Protein AF-0000000084037665 (afdb_homodimer)

InterPro domains:
  IPR021765 Mycotoxin biosynthesis protein UstYa-like [PF11807] (4-218)
  IPR021765 Mycotoxin biosynthesis protein UstYa-like [PTHR33365] (8-220)

pLDDT: mean 93.42, std 6.67, range [50.5, 98.56]

Foldseek 3Di:
DVVVVVVVVVVVVVVVVVPDDPPVLLVCCCVPDQDAPCSVQFDSDKDKDFDDPDQQDDDQQQHGNNDDDPSNLVVLVLLEFEPGFQKFFDAPVRCVVSVHDSQAFFFADVVFPGHGIDHDPRSVLSNLVVLLSCVVVVVVCVDPVNVRSHVQVVDDPVSSVVSNVVSVVVVVVVCVSCVDPDDWDFDDDPPDPDTHTDSRGMDIDGDVVRVSVVSVVGGTDFAPPVHGDGDPSHDDDPDDD/DVVVVVVVVVVVVVVVVVPDDPPVLLVCCCVPDQDAPCSVQFDSDKDKDFDDPDQQDDDQQQHGNNDDDPSNLVVLVLLEFEPGFQKFFDAPVRCVVSVHDSQAFFFADVVFPGHGIDHDPRSVLSNLVVLLSCVVVVVVCVDPVNVRSHVQVVDDPVSSVVSNVVSVVVVVVVCVSCVDPDDWDFDDDPPDPDTHTDSRDMDIDGDVVRVSVVSVVGGTDFAPPVGGDGDPSHDDDPDDD

Organism: NCBI:txid983964

Solvent-accessible surface area (backbone atoms only — not comparable to full-atom values): 25652 Å² total; per-residue (Å²): 106,68,66,58,52,47,52,51,46,23,50,49,24,17,52,50,17,48,66,61,58,94,56,48,48,43,53,29,50,58,70,56,36,46,69,33,72,54,62,80,73,31,62,51,54,66,40,84,40,69,43,80,48,45,75,68,55,71,46,71,83,26,36,75,53,46,49,84,47,70,71,33,50,54,54,56,32,71,47,19,27,69,86,40,62,59,34,29,54,36,47,71,66,49,40,51,74,54,68,48,61,76,74,60,41,26,48,35,34,67,94,57,65,42,17,36,38,28,32,36,44,36,22,49,53,45,29,32,52,47,53,50,53,46,60,67,42,37,76,62,37,68,33,82,90,39,26,81,69,45,49,57,71,73,47,57,68,68,56,38,44,40,50,52,34,45,30,53,50,51,52,49,52,50,49,49,29,58,46,42,58,32,70,38,41,21,25,34,28,60,100,44,69,51,77,39,68,38,53,60,44,66,36,51,18,46,39,44,66,42,50,52,49,50,50,66,74,43,46,45,79,80,59,56,96,82,34,57,65,72,44,90,84,58,54,67,33,83,61,76,94,107,68,66,57,51,48,52,50,48,24,51,51,25,17,52,51,16,47,66,59,58,93,56,49,46,46,51,30,52,58,70,58,35,45,70,34,71,55,62,79,75,32,61,51,55,66,41,84,41,68,43,81,51,45,76,68,56,69,46,70,83,26,36,74,53,46,49,85,47,71,71,33,50,54,54,54,34,72,47,18,28,68,86,42,64,57,34,30,54,36,48,70,65,51,40,52,73,54,68,49,63,76,75,60,41,24,49,36,34,67,95,57,67,43,16,35,37,28,32,37,43,34,23,50,53,44,28,31,53,48,51,49,54,47,57,66,42,36,76,62,38,67,33,82,92,38,26,81,69,44,49,58,71,72,48,57,71,68,56,39,44,40,50,50,32,45,32,54,51,51,50,50,51,51,49,49,28,59,46,43,58,31,69,38,41,22,25,34,26,59,99,41,69,51,75,38,67,40,55,60,44,65,36,50,17,45,39,45,68,41,50,52,49,49,49,66,76,44,44,47,77,79,61,58,96,83,33,55,66,72,44,90,86,59,53,68,33,82,60,77,95

Structure (mmCIF, N/CA/C/O backbone):
data_AF-0000000084037665-model_v1
#
loop_
_entity.id
_entity.type
_entity.pdbx_description
1 polymer 'Uncharacterized protein'
#
loop_
_atom_site.group_PDB
_atom_site.id
_atom_site.type_symbol
_atom_site.label_atom_id
_atom_site.label_alt_id
_atom_site.label_comp_id
_atom_site.label_asym_id
_atom_site.label_entity_id
_atom_site.label_seq_id
_atom_site.pdbx_PDB_ins_code
_atom_site.Cartn_x
_atom_site.Cartn_y
_atom_site.Cartn_z
_atom_site.occupancy
_atom_site.B_iso_or_equiv
_atom_site.auth_seq_id
_atom_site.auth_comp_id
_atom_site.auth_asym_id
_atom_site.auth_atom_id
_atom_site.pdbx_PDB_model_num
ATOM 1 N N . MET A 1 1 ? -55.281 14.961 11.695 1 72.62 1 MET A N 1
ATOM 2 C CA . MET A 1 1 ? -54.531 14.359 12.797 1 72.62 1 MET A CA 1
ATOM 3 C C . MET A 1 1 ? -53.969 13.016 12.375 1 72.62 1 MET A C 1
ATOM 5 O O . MET A 1 1 ? -52.75 12.789 12.516 1 72.62 1 MET A O 1
ATOM 9 N N . ALA A 1 2 ? -54.656 12.25 11.828 1 86.44 2 ALA A N 1
ATOM 10 C CA . ALA A 1 2 ? -54.219 10.922 11.43 1 86.44 2 ALA A CA 1
ATOM 11 C C . ALA A 1 2 ? -53.125 11.016 10.375 1 86.44 2 ALA A C 1
ATOM 13 O O . ALA A 1 2 ? -52.094 10.305 10.445 1 86.44 2 ALA A O 1
ATOM 14 N N . VAL A 1 3 ? -53.281 11.945 9.461 1 88.25 3 VAL A N 1
ATOM 15 C CA . VAL A 1 3 ? -52.312 12.125 8.383 1 88.25 3 VAL A CA 1
ATOM 16 C C . VAL A 1 3 ? -51 12.648 8.961 1 88.25 3 VAL A C 1
ATOM 18 O O . VAL A 1 3 ? -49.938 12.211 8.555 1 88.25 3 VAL A O 1
ATOM 21 N N . SER A 1 4 ? -51.094 13.477 9.922 1 89 4 SER A N 1
ATOM 22 C CA . SER A 1 4 ? -49.906 14.023 10.562 1 89 4 SER A CA 1
ATOM 23 C C . SER A 1 4 ? -49.156 12.945 11.328 1 89 4 SER A C 1
ATOM 25 O O . SER A 1 4 ? -47.938 12.898 11.289 1 89 4 SER A O 1
ATOM 27 N N . VAL A 1 5 ? -49.812 12.109 12.039 1 89.12 5 VAL A N 1
ATOM 28 C CA . VAL A 1 5 ? -49.188 11.016 12.781 1 89.12 5 VAL A CA 1
ATOM 29 C C . VAL A 1 5 ? -48.531 10.047 11.812 1 89.12 5 VAL A C 1
ATOM 31 O O . VAL A 1 5 ? -47.406 9.578 12.07 1 89.12 5 VAL A O 1
ATOM 34 N N . LEU A 1 6 ? -49.219 9.703 10.742 1 90.44 6 LEU A N 1
ATOM 35 C CA . LEU A 1 6 ? -48.656 8.812 9.734 1 90.44 6 LEU A CA 1
ATOM 36 C C . LEU A 1 6 ? -47.375 9.398 9.141 1 90.44 6 LEU A C 1
ATOM 38 O O . LEU A 1 6 ? -46.375 8.695 8.977 1 90.44 6 LEU A O 1
ATOM 42 N N . ALA A 1 7 ? -47.375 10.656 8.766 1 93.38 7 ALA A N 1
ATOM 43 C CA .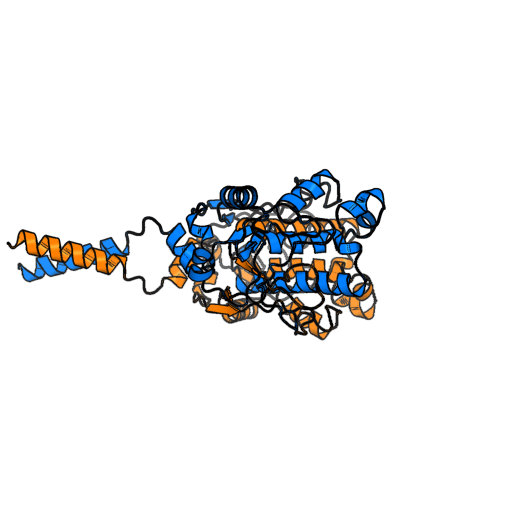 ALA A 1 7 ? -46.219 11.328 8.18 1 93.38 7 ALA A CA 1
ATOM 44 C C . ALA A 1 7 ? -45.062 11.367 9.164 1 93.38 7 ALA A C 1
ATOM 46 O O . ALA A 1 7 ? -43.906 11.109 8.789 1 93.38 7 ALA A O 1
ATOM 47 N N . LEU A 1 8 ? -45.344 11.68 10.422 1 94.31 8 LEU A N 1
ATOM 48 C CA . LEU A 1 8 ? -44.312 11.742 11.445 1 94.31 8 LEU A CA 1
ATOM 49 C C . LEU A 1 8 ? -43.719 10.359 11.719 1 94.31 8 LEU A C 1
ATOM 51 O O . LEU A 1 8 ? -42.5 10.211 11.906 1 94.31 8 LEU A O 1
ATOM 55 N N . THR A 1 9 ? -44.562 9.352 11.836 1 93.12 9 THR A N 1
ATOM 56 C CA . THR A 1 9 ? -44.094 7.984 12.039 1 93.12 9 THR A CA 1
ATOM 57 C C . THR A 1 9 ? -43.25 7.516 10.859 1 93.12 9 THR A C 1
ATOM 59 O O . THR A 1 9 ? -42.219 6.863 11.055 1 93.12 9 THR A O 1
ATOM 62 N N . ALA A 1 10 ? -43.719 7.832 9.609 1 95.25 10 ALA A N 1
ATOM 63 C CA . ALA A 1 10 ? -42.969 7.469 8.422 1 95.25 10 ALA A CA 1
ATOM 64 C C . ALA A 1 10 ? -41.594 8.156 8.414 1 95.25 10 ALA A C 1
ATOM 66 O O . ALA A 1 10 ? -40.594 7.531 8.094 1 95.25 10 ALA A O 1
ATOM 67 N N . ALA A 1 11 ? -41.594 9.398 8.711 1 96 11 ALA A N 1
ATOM 68 C CA . ALA A 1 11 ? -40.344 10.141 8.758 1 96 11 ALA A CA 1
ATOM 69 C C . ALA A 1 11 ? -39.406 9.555 9.812 1 96 11 ALA A C 1
ATOM 71 O O . ALA A 1 11 ? -38.219 9.391 9.562 1 96 11 ALA A O 1
ATOM 72 N N . GLY A 1 12 ? -39.938 9.312 10.992 1 96.62 12 GLY A N 1
ATOM 73 C CA . GLY A 1 12 ? -39.125 8.688 12.047 1 96.62 12 GLY A CA 1
ATOM 74 C C . GLY A 1 12 ? -38.562 7.336 11.648 1 96.62 12 GLY A C 1
ATOM 75 O O . GLY A 1 12 ? -37.406 7.047 11.906 1 96.62 12 GLY A O 1
ATOM 76 N N . ALA A 1 13 ? -39.406 6.516 11.07 1 96.12 13 ALA A N 1
ATOM 77 C CA . ALA A 1 13 ? -39 5.199 10.609 1 96.12 13 ALA A CA 1
ATOM 78 C C . ALA A 1 13 ? -37.906 5.316 9.523 1 96.12 13 ALA A C 1
ATOM 80 O O . ALA A 1 13 ? -36.969 4.543 9.508 1 96.12 13 ALA A O 1
ATOM 81 N N . PHE A 1 14 ? -38.094 6.199 8.617 1 96.12 14 PHE A N 1
ATOM 82 C CA . PHE A 1 14 ? -37.125 6.449 7.574 1 96.12 14 PHE A CA 1
ATOM 83 C C . PHE A 1 14 ? -35.781 6.805 8.18 1 96.12 14 PHE A C 1
ATOM 85 O O . PHE A 1 14 ? -34.75 6.254 7.781 1 96.12 14 PHE A O 1
ATOM 92 N N . LEU A 1 15 ? -35.812 7.695 9.141 1 95.44 15 LEU A N 1
ATOM 93 C CA . LEU A 1 15 ? -34.562 8.133 9.773 1 95.44 15 LEU A CA 1
ATOM 94 C C . LEU A 1 15 ? -33.906 6.996 10.562 1 95.44 15 LEU A C 1
ATOM 96 O O . LEU A 1 15 ? -32.688 6.859 10.57 1 95.44 15 LEU A O 1
ATOM 100 N N . LEU A 1 16 ? -34.719 6.246 11.219 1 94.94 16 LEU A N 1
ATOM 101 C CA . LEU A 1 16 ? -34.219 5.086 11.938 1 94.94 16 LEU A CA 1
ATOM 102 C C . LEU A 1 16 ? -33.594 4.078 10.977 1 94.94 16 LEU A C 1
ATOM 104 O O . LEU A 1 16 ? -32.531 3.496 11.266 1 94.94 16 LEU A O 1
ATOM 108 N N . GLY A 1 17 ? -34.25 3.881 9.875 1 92.25 17 GLY A N 1
ATOM 109 C CA . GLY A 1 17 ? -33.688 3.016 8.852 1 92.25 17 GLY A CA 1
ATOM 110 C C . GLY A 1 17 ? -32.375 3.514 8.312 1 92.25 17 GLY A C 1
ATOM 111 O O . GLY A 1 17 ? -31.406 2.742 8.188 1 92.25 17 GLY A O 1
ATOM 112 N N . LYS A 1 18 ? -32.281 4.723 8.047 1 91.25 18 LYS A N 1
ATOM 113 C CA . LYS A 1 18 ? -31.062 5.332 7.535 1 91.25 18 LYS A CA 1
ATOM 114 C C . LYS A 1 18 ? -29.922 5.176 8.523 1 91.25 18 LYS A C 1
ATOM 116 O O . LYS A 1 18 ? -28.781 4.93 8.133 1 91.25 18 LYS A O 1
ATOM 121 N N . ALA A 1 19 ? -30.203 5.211 9.719 1 91.19 19 ALA A N 1
ATOM 122 C CA . ALA A 1 19 ? -29.203 5.164 10.773 1 91.19 19 ALA A CA 1
ATOM 123 C C . ALA A 1 19 ? -28.797 3.725 11.086 1 91.19 19 ALA A C 1
ATOM 125 O O . ALA A 1 19 ? -27.672 3.467 11.531 1 91.19 19 ALA A O 1
ATOM 126 N N . TRP A 1 20 ? -29.641 2.85 10.875 1 91.94 20 TRP A N 1
ATOM 127 C CA . TRP A 1 20 ? -29.391 1.462 11.25 1 91.94 20 TRP A CA 1
ATOM 128 C C . TRP A 1 20 ? -28.594 0.741 10.164 1 91.94 20 TRP A C 1
ATOM 130 O O . TRP A 1 20 ? -29.156 0.247 9.195 1 91.94 20 TRP A O 1
ATOM 140 N N . GLN A 1 21 ? -27.266 0.644 10.414 1 90.81 21 GLN A N 1
ATOM 141 C CA . GLN A 1 21 ? -26.359 -0.038 9.492 1 90.81 21 GLN A CA 1
ATOM 142 C C . GLN A 1 21 ? -25.547 -1.111 10.211 1 90.81 21 GLN A C 1
ATOM 144 O O . GLN A 1 21 ? -24.344 -0.948 10.422 1 90.81 21 GLN A O 1
ATOM 149 N N . PRO A 1 22 ? -26.062 -2.201 10.625 1 90.38 22 PRO A N 1
ATOM 150 C CA . PRO A 1 22 ? -25.391 -3.199 11.461 1 90.38 22 PRO A CA 1
ATOM 151 C C . PRO A 1 22 ? -24.219 -3.867 10.766 1 90.38 22 PRO A C 1
ATOM 153 O O . PRO A 1 22 ? -23.328 -4.406 11.43 1 90.38 22 PRO A O 1
ATOM 156 N N . HIS A 1 23 ? -24.016 -3.893 9.469 1 92.56 23 HIS A N 1
ATOM 157 C CA . HIS A 1 23 ? -22.891 -4.508 8.758 1 92.56 23 HIS A CA 1
ATOM 158 C C . HIS A 1 23 ? -22.109 -3.471 7.957 1 92.56 23 HIS A C 1
ATOM 160 O O . HIS A 1 23 ? -21.812 -3.691 6.785 1 92.56 23 HIS A O 1
ATOM 166 N N . LEU A 1 24 ? -21.812 -2.426 8.734 1 94.56 24 LEU A N 1
ATOM 167 C CA . LEU A 1 24 ? -21.203 -1.291 8.055 1 94.56 24 LEU A CA 1
ATOM 168 C C . LEU A 1 24 ? -19.828 -1.656 7.527 1 94.56 24 LEU A C 1
ATOM 170 O O . LEU A 1 24 ? -19.438 -1.241 6.434 1 94.56 24 LEU A O 1
ATOM 174 N N . ASP A 1 25 ? -19.031 -2.482 8.289 1 96.06 25 ASP A N 1
ATOM 175 C CA . ASP A 1 25 ? -17.703 -2.926 7.84 1 96.06 25 ASP A CA 1
ATOM 176 C C . ASP A 1 25 ? -17.797 -3.65 6.5 1 96.06 25 ASP A C 1
ATOM 178 O O . ASP A 1 25 ? -17.094 -3.311 5.555 1 96.06 25 ASP A O 1
ATOM 182 N N . GLU A 1 26 ? -18.656 -4.555 6.496 1 94.69 26 GLU A N 1
ATOM 183 C CA . GLU A 1 26 ? -18.828 -5.348 5.281 1 94.69 26 GLU A CA 1
ATOM 184 C C . GLU A 1 26 ? -19.312 -4.477 4.121 1 94.69 26 GLU A C 1
ATOM 186 O O . GLU A 1 26 ? -18.797 -4.59 3.002 1 94.69 26 GLU A O 1
ATOM 191 N N . LYS A 1 27 ? -20.312 -3.645 4.402 1 94.56 27 LYS A N 1
ATOM 192 C CA . LYS A 1 27 ? -20.828 -2.742 3.381 1 94.56 27 LYS A CA 1
ATOM 193 C C . LYS A 1 27 ? -19.734 -1.866 2.805 1 94.56 27 LYS A C 1
ATOM 195 O O . LYS A 1 27 ? -19.609 -1.717 1.586 1 94.56 27 LYS A O 1
ATOM 200 N N . CYS A 1 28 ? -18.906 -1.36 3.633 1 95.69 28 CYS A N 1
ATOM 201 C CA . CYS A 1 28 ? -17.828 -0.467 3.197 1 95.69 28 CYS A CA 1
ATOM 202 C C . CYS A 1 28 ? -16.734 -1.238 2.473 1 95.69 28 CYS A C 1
ATOM 204 O O . CYS A 1 28 ? -16.172 -0.747 1.497 1 95.69 28 CYS A O 1
ATOM 206 N N . MET A 1 29 ? -16.406 -2.398 2.906 1 94.56 29 MET A N 1
ATOM 207 C CA . MET A 1 29 ? -15.422 -3.221 2.219 1 94.56 29 MET A CA 1
ATOM 208 C C . MET A 1 29 ? -15.883 -3.562 0.806 1 94.56 29 MET A C 1
ATOM 210 O O . MET A 1 29 ? -15.102 -3.461 -0.147 1 94.56 29 MET A O 1
ATOM 214 N N . ARG A 1 30 ? -17.141 -3.887 0.689 1 93.44 30 ARG A N 1
ATOM 215 C CA . ARG A 1 30 ? -17.688 -4.23 -0.617 1 93.44 30 ARG A CA 1
ATOM 216 C C . ARG A 1 30 ? -17.734 -3.008 -1.528 1 93.44 30 ARG A C 1
ATOM 218 O O . ARG A 1 30 ? -17.547 -3.123 -2.74 1 93.44 30 ARG A O 1
ATOM 225 N N . HIS A 1 31 ? -18 -1.913 -0.895 1 94.62 31 HIS A N 1
ATOM 226 C CA . HIS A 1 31 ? -18.188 -0.693 -1.674 1 94.62 31 HIS A CA 1
ATOM 227 C C . HIS A 1 31 ? -16.844 -0.115 -2.104 1 94.62 31 HIS A C 1
ATOM 229 O O . HIS A 1 31 ? -16.719 0.439 -3.199 1 94.62 31 HIS A O 1
ATOM 235 N N . SER A 1 32 ? -15.75 -0.305 -1.283 1 95.19 32 SER A N 1
ATOM 236 C CA . SER A 1 32 ? -14.516 0.456 -1.479 1 95.19 32 SER A CA 1
ATOM 237 C C . SER A 1 32 ? -13.406 -0.427 -2.031 1 95.19 32 SER A C 1
ATOM 239 O O . SER A 1 32 ? -12.258 0.007 -2.135 1 95.19 32 SER A O 1
ATOM 241 N N . SER A 1 33 ? -13.664 -1.637 -2.381 1 94.75 33 SER A N 1
ATOM 242 C CA . SER A 1 33 ? -12.68 -2.561 -2.945 1 94.75 33 SER A CA 1
ATOM 243 C C . SER A 1 33 ? -13.211 -3.219 -4.215 1 94.75 33 SER A C 1
ATOM 245 O O . SER A 1 33 ? -14.422 -3.225 -4.461 1 94.75 33 SER A O 1
ATOM 247 N N . THR A 1 34 ? -12.242 -3.678 -5 1 93.75 34 THR A N 1
ATOM 248 C CA . THR A 1 34 ? -12.656 -4.547 -6.098 1 93.75 34 THR A CA 1
ATOM 249 C C . THR A 1 34 ? -13.367 -5.789 -5.566 1 93.75 34 THR A C 1
ATOM 251 O O . THR A 1 34 ? -12.883 -6.43 -4.629 1 93.75 34 THR A O 1
ATOM 254 N N . TYR A 1 35 ? -14.508 -6.102 -6.133 1 94.69 35 TYR A N 1
ATOM 255 C CA . TYR A 1 35 ? -15.266 -7.246 -5.645 1 94.69 35 TYR A CA 1
ATOM 256 C C . TYR A 1 35 ? -14.508 -8.547 -5.883 1 94.69 35 TYR A C 1
ATOM 258 O O . TYR A 1 35 ? -13.914 -8.742 -6.949 1 94.69 35 TYR A O 1
ATOM 266 N N . SER A 1 36 ? -14.492 -9.336 -4.93 1 97 36 SER A N 1
ATOM 267 C CA . SER A 1 36 ? -13.953 -10.695 -4.945 1 97 36 SER A CA 1
ATOM 268 C C . SER A 1 36 ? -14.859 -11.656 -4.188 1 97 36 SER A C 1
ATOM 270 O O . SER A 1 36 ? -15.383 -11.32 -3.121 1 97 36 SER A O 1
ATOM 272 N N . THR A 1 37 ? -15.062 -12.836 -4.742 1 97.62 37 THR A N 1
ATOM 273 C CA . THR A 1 37 ? -15.875 -13.828 -4.051 1 97.62 37 THR A CA 1
ATOM 274 C C . THR A 1 37 ? -15.219 -14.242 -2.736 1 97.62 37 THR A C 1
ATOM 276 O O . THR A 1 37 ? -15.875 -14.805 -1.857 1 97.62 37 THR A O 1
ATOM 279 N N . VAL A 1 38 ? -13.953 -13.961 -2.568 1 97.88 38 VAL A N 1
ATOM 280 C CA . VAL A 1 38 ? -13.211 -14.273 -1.353 1 97.88 38 VAL A CA 1
ATOM 281 C C . VAL A 1 38 ? -13.805 -13.508 -0.173 1 97.88 38 VAL A C 1
ATOM 283 O O . VAL A 1 38 ? -13.75 -13.969 0.969 1 97.88 38 VAL A O 1
ATOM 286 N N . MET A 1 39 ? -14.414 -12.375 -0.411 1 97.12 39 MET A N 1
ATOM 287 C CA . MET A 1 39 ? -14.984 -11.523 0.631 1 97.12 39 MET A CA 1
ATOM 288 C C . MET A 1 39 ? -16.062 -12.266 1.417 1 97.12 39 MET A C 1
ATOM 290 O O . MET A 1 39 ? -16.312 -11.945 2.576 1 97.12 39 MET A O 1
ATOM 294 N N . LYS A 1 40 ? -16.641 -13.273 0.759 1 96.75 40 LYS A N 1
ATOM 295 C CA . LYS A 1 40 ? -17.703 -14.047 1.416 1 96.75 40 LYS A CA 1
ATOM 296 C C . LYS A 1 40 ? -17.109 -15.109 2.338 1 96.75 40 LYS A C 1
ATOM 298 O O . LYS A 1 40 ? -17.812 -15.68 3.17 1 96.75 40 LYS A O 1
ATOM 303 N N . GLN A 1 41 ? -15.836 -15.297 2.225 1 97.44 41 GLN A N 1
ATOM 304 C CA . GLN A 1 41 ? -15.211 -16.422 2.908 1 97.44 41 GLN A CA 1
ATOM 305 C C . GLN A 1 41 ? -14.242 -15.945 3.982 1 97.44 41 GLN A C 1
ATOM 307 O O . GLN A 1 41 ? -13.672 -16.75 4.719 1 97.44 41 GLN A O 1
ATOM 312 N N . VAL A 1 42 ? -14.07 -14.641 4.07 1 97.5 42 VAL A N 1
ATOM 313 C CA . VAL A 1 42 ? -13.172 -14.086 5.078 1 97.5 42 VAL A CA 1
ATOM 314 C C . VAL A 1 42 ? -13.93 -13.078 5.945 1 97.5 42 VAL A C 1
ATOM 316 O O . VAL A 1 42 ? -15.016 -12.633 5.578 1 97.5 42 VAL A O 1
ATOM 319 N N . SER A 1 43 ? -13.336 -12.797 7.113 1 97.19 43 SER A N 1
ATOM 320 C CA . SER A 1 43 ? -13.93 -11.781 7.977 1 97.19 43 SER A CA 1
ATOM 321 C C . SER A 1 43 ? -13.844 -10.398 7.348 1 97.19 43 SER A C 1
ATOM 323 O O . SER A 1 43 ? -12.797 -10.016 6.82 1 97.19 43 SER A O 1
ATOM 325 N N . ASN A 1 44 ? -14.93 -9.656 7.383 1 94.38 44 ASN A N 1
ATOM 326 C CA . ASN A 1 44 ? -14.945 -8.297 6.859 1 94.38 44 ASN A CA 1
ATOM 327 C C . ASN A 1 44 ? -14.938 -7.262 7.984 1 94.38 44 ASN A C 1
ATOM 329 O O . ASN A 1 44 ? -15.203 -6.082 7.75 1 94.38 44 ASN A O 1
ATOM 333 N N . LYS A 1 45 ? -14.664 -7.754 9.148 1 95.69 45 LYS A N 1
ATOM 334 C CA . LYS A 1 45 ? -14.594 -6.844 10.289 1 95.69 45 LYS A CA 1
ATOM 335 C C . LYS A 1 45 ? -13.273 -6.082 10.297 1 95.69 45 LYS A C 1
ATOM 337 O O . LYS A 1 45 ? -12.203 -6.68 10.164 1 95.69 45 LYS A O 1
ATOM 342 N N . LEU A 1 46 ? -13.352 -4.738 10.422 1 96.5 46 LEU A N 1
ATOM 343 C CA . LEU A 1 46 ? -12.172 -3.895 10.523 1 96.5 46 LEU A CA 1
ATOM 344 C C . LEU A 1 46 ? -11.719 -3.766 11.977 1 96.5 46 LEU A C 1
ATOM 346 O O . LEU A 1 46 ? -12.547 -3.812 12.891 1 96.5 46 LEU A O 1
ATOM 350 N N . HIS A 1 47 ? -10.406 -3.619 12.125 1 96.5 47 HIS A N 1
ATOM 351 C CA . HIS A 1 47 ? -9.828 -3.443 13.453 1 96.5 47 HIS A CA 1
ATOM 352 C C . HIS A 1 47 ? -8.828 -2.291 13.477 1 96.5 47 HIS A C 1
ATOM 354 O O . HIS A 1 47 ? -8.125 -2.059 12.484 1 96.5 47 HIS A O 1
ATOM 360 N N . ASP A 1 48 ? -8.789 -1.658 14.625 1 96.75 48 ASP A N 1
ATOM 361 C CA . ASP A 1 48 ? -7.742 -0.663 14.836 1 96.75 48 ASP A CA 1
ATOM 362 C C . ASP A 1 48 ? -6.402 -1.33 15.156 1 96.75 48 ASP A C 1
ATOM 364 O O . ASP A 1 48 ? -6.324 -2.186 16.031 1 96.75 48 ASP A O 1
ATOM 368 N N . VAL A 1 49 ? -5.434 -0.984 14.375 1 98 49 VAL A N 1
ATOM 369 C CA . VAL A 1 49 ? -4.078 -1.483 14.602 1 98 49 VAL A CA 1
ATOM 370 C C . VAL A 1 49 ? -3.104 -0.312 14.695 1 98 49 VAL A C 1
ATOM 372 O O . VAL A 1 49 ? -3.068 0.546 13.805 1 98 49 VAL A O 1
ATOM 375 N N . LYS A 1 50 ? -2.346 -0.244 15.789 1 97.12 50 LYS A N 1
ATOM 376 C CA . LYS A 1 50 ? -1.261 0.731 15.859 1 97.12 50 LYS A CA 1
ATOM 377 C C . LYS A 1 50 ? -0.016 0.219 15.141 1 97.12 50 LYS A C 1
ATOM 379 O O . LYS A 1 50 ? 0.541 -0.815 15.508 1 97.12 50 LYS A O 1
ATOM 384 N N . PHE A 1 51 ? 0.333 0.923 14.031 1 97.25 51 PHE A N 1
ATOM 385 C CA . PHE A 1 51 ? 1.566 0.555 13.352 1 97.25 51 PHE A CA 1
ATOM 386 C C . PHE A 1 51 ? 2.773 0.755 14.258 1 97.25 51 PHE A C 1
ATOM 388 O O . PHE A 1 51 ? 2.721 1.545 15.203 1 97.25 51 PHE A O 1
ATOM 395 N N . ASN A 1 52 ? 3.771 -0.031 14.031 1 95.62 52 ASN A N 1
ATOM 396 C CA . ASN A 1 52 ? 5.059 0.166 14.688 1 95.62 52 ASN A CA 1
ATOM 397 C C . ASN A 1 52 ? 6.125 0.642 13.703 1 95.62 52 ASN A C 1
ATOM 399 O O . ASN A 1 52 ? 6.637 -0.147 12.906 1 95.62 52 ASN A O 1
ATOM 403 N N . GLY A 1 53 ? 6.348 1.926 13.758 1 94.56 53 GLY A N 1
ATOM 404 C CA . GLY A 1 53 ? 7.352 2.516 12.883 1 94.56 53 GLY A CA 1
ATOM 405 C C . GLY A 1 53 ? 8.633 2.881 13.609 1 94.56 53 GLY A C 1
ATOM 406 O O . GLY A 1 53 ? 9.383 3.754 13.164 1 94.56 53 GLY A O 1
ATOM 407 N N . THR A 1 54 ? 8.859 2.227 14.758 1 92.38 54 THR A N 1
ATOM 408 C CA . THR A 1 54 ? 10.062 2.498 15.523 1 92.38 54 THR A CA 1
ATOM 409 C C . THR A 1 54 ? 11.305 2.059 14.758 1 92.38 54 THR A C 1
ATOM 411 O O . THR A 1 54 ? 11.367 0.931 14.258 1 92.38 54 THR A O 1
ATOM 414 N N . LEU A 1 55 ? 12.227 2.961 14.656 1 89.56 55 LEU A N 1
ATOM 415 C CA . LEU A 1 55 ? 13.453 2.641 13.945 1 89.56 55 LEU A CA 1
ATOM 416 C C . LEU A 1 55 ? 14.25 1.57 14.68 1 89.56 55 LEU A C 1
ATOM 418 O O . LEU A 1 55 ? 14.453 1.67 15.898 1 89.56 55 LEU A O 1
ATOM 422 N N . GLY A 1 56 ? 14.648 0.544 14.031 1 84.62 56 GLY A N 1
ATOM 423 C CA . GLY A 1 56 ? 15.508 -0.484 14.594 1 84.62 56 GLY A CA 1
ATOM 424 C C . GLY A 1 56 ? 14.734 -1.592 15.289 1 84.62 56 GLY A C 1
ATOM 425 O O . GLY A 1 56 ? 15.328 -2.477 15.906 1 84.62 56 GLY A O 1
ATOM 426 N N . LYS A 1 57 ? 13.492 -1.48 15.195 1 83.69 57 LYS A N 1
ATOM 427 C CA . LYS A 1 57 ? 12.703 -2.543 15.812 1 83.69 57 LYS A CA 1
ATOM 428 C C . LYS A 1 57 ? 12.977 -3.889 15.141 1 83.69 57 LYS A C 1
ATOM 430 O O . LYS A 1 57 ? 13.016 -3.977 13.914 1 83.69 57 LYS A O 1
ATOM 435 N N . ASN A 1 58 ? 13.125 -4.883 16.016 1 87.69 58 ASN A N 1
ATOM 436 C CA . ASN A 1 58 ? 13.281 -6.246 15.516 1 87.69 58 ASN A CA 1
ATOM 437 C C . ASN A 1 58 ? 11.938 -6.977 15.461 1 87.69 58 ASN A C 1
ATOM 439 O O . ASN A 1 58 ? 11.117 -6.836 16.375 1 87.69 58 ASN A O 1
ATOM 443 N N . SER A 1 59 ? 11.68 -7.605 14.352 1 90.19 59 SER A N 1
ATOM 444 C CA . SER A 1 59 ? 10.484 -8.422 14.172 1 90.19 59 SER A CA 1
ATOM 445 C C . SER A 1 59 ? 10.773 -9.648 13.32 1 90.19 59 SER A C 1
ATOM 447 O O . SER A 1 59 ? 11.906 -9.859 12.891 1 90.19 59 SER A O 1
ATOM 449 N N . GLN A 1 60 ? 9.773 -10.453 13.141 1 92 60 GLN A N 1
ATOM 450 C CA . GLN A 1 60 ? 9.914 -11.625 12.289 1 92 60 GLN A CA 1
ATOM 451 C C . GLN A 1 60 ? 10.148 -11.227 10.836 1 92 60 GLN A C 1
ATOM 453 O O . GLN A 1 60 ? 10.664 -12.023 10.039 1 92 60 GLN A O 1
ATOM 458 N N . PHE A 1 61 ? 9.891 -9.953 10.492 1 93.69 61 PHE A N 1
ATOM 459 C CA . PHE A 1 61 ? 10.047 -9.508 9.109 1 93.69 61 PHE A CA 1
ATOM 460 C C . PHE A 1 61 ? 11.305 -8.656 8.953 1 93.69 61 PHE A C 1
ATOM 462 O O . PHE A 1 61 ? 11.742 -8.383 7.836 1 93.69 61 PHE A O 1
ATOM 469 N N . THR A 1 62 ? 11.914 -8.172 10.008 1 91.25 62 THR A N 1
ATOM 470 C CA . THR A 1 62 ? 12.977 -7.18 9.875 1 91.25 62 THR A CA 1
ATOM 471 C C . THR A 1 62 ? 14.305 -7.738 10.383 1 91.25 62 THR A C 1
ATOM 473 O O . THR A 1 62 ? 15.375 -7.266 10 1 91.25 62 THR A O 1
ATOM 476 N N . GLY A 1 63 ? 14.312 -8.789 11.195 1 83.5 63 GLY A N 1
ATOM 477 C CA . GLY A 1 63 ? 15.547 -9.219 11.82 1 83.5 63 GLY A CA 1
ATOM 478 C C . GLY A 1 63 ? 16.328 -8.078 12.461 1 83.5 63 GLY A C 1
ATOM 479 O O . GLY A 1 63 ? 15.727 -7.141 12.984 1 83.5 63 GLY A O 1
ATOM 480 N N . HIS A 1 64 ? 17.672 -8.227 12.438 1 87.06 64 HIS A N 1
ATOM 481 C CA . HIS A 1 64 ? 18.516 -7.141 12.93 1 87.06 64 HIS A CA 1
ATOM 482 C C . HIS A 1 64 ? 18.688 -6.055 11.867 1 87.06 64 HIS A C 1
ATOM 484 O O . HIS A 1 64 ? 19.609 -6.109 11.062 1 87.06 64 HIS A O 1
ATOM 490 N N . TRP A 1 65 ? 17.859 -5.027 11.867 1 85 65 TRP A N 1
ATOM 491 C CA . TRP A 1 65 ? 17.875 -3.873 10.977 1 85 65 TRP A CA 1
ATOM 492 C C . TRP A 1 65 ? 17.719 -4.309 9.523 1 85 65 TRP A C 1
ATOM 494 O O . TRP A 1 65 ? 18.422 -3.797 8.641 1 85 65 TRP A O 1
ATOM 504 N N . GLY A 1 66 ? 17 -5.383 9.344 1 89.44 66 GLY A N 1
ATOM 505 C CA . GLY A 1 66 ? 16.688 -5.793 7.984 1 89.44 66 GLY A CA 1
ATOM 506 C C . GLY A 1 66 ? 17.641 -6.836 7.445 1 89.44 66 GLY A C 1
ATOM 507 O O . GLY A 1 66 ? 17.5 -7.305 6.312 1 89.44 66 GLY A O 1
ATOM 508 N N . ASP A 1 67 ? 18.656 -7.238 8.211 1 93.81 67 ASP A N 1
ATOM 509 C CA . ASP A 1 67 ? 19.578 -8.258 7.73 1 93.81 67 ASP A CA 1
ATOM 510 C C . ASP A 1 67 ? 18.844 -9.57 7.457 1 93.81 67 ASP A C 1
ATOM 512 O O . ASP A 1 67 ? 18.172 -10.109 8.336 1 93.81 67 ASP A O 1
ATOM 516 N N . PRO A 1 68 ? 19.031 -10.047 6.238 1 94.94 68 PRO A N 1
ATOM 517 C CA . PRO A 1 68 ? 18.297 -11.266 5.895 1 94.94 68 PRO A CA 1
ATOM 518 C C . PRO A 1 68 ? 18.766 -12.484 6.68 1 94.94 68 PRO A C 1
ATOM 520 O O . PRO A 1 68 ? 19.938 -12.57 7.062 1 94.94 68 PRO A O 1
ATOM 523 N N . ASN A 1 69 ? 18 -13.32 6.992 1 94.44 69 ASN A N 1
ATOM 524 C CA . ASN A 1 69 ? 18.25 -14.633 7.57 1 94.44 69 ASN A CA 1
ATOM 525 C C . ASN A 1 69 ? 17.156 -15.625 7.184 1 94.44 69 ASN A C 1
ATOM 527 O O . ASN A 1 69 ? 16.109 -15.234 6.656 1 94.44 69 ASN A O 1
ATOM 531 N N . GLU A 1 70 ? 17.375 -16.891 7.41 1 93.31 70 GLU A N 1
ATOM 532 C CA . GLU A 1 70 ? 16.484 -17.953 6.957 1 93.31 70 GLU A CA 1
ATOM 533 C C . GLU A 1 70 ? 15.102 -17.812 7.594 1 93.31 70 GLU A C 1
ATOM 535 O O . GLU A 1 70 ? 14.086 -18.016 6.926 1 93.31 70 GLU A O 1
ATOM 540 N N . ALA A 1 71 ? 15.102 -17.516 8.859 1 93 71 ALA A N 1
ATOM 541 C CA . ALA A 1 71 ? 13.82 -17.391 9.555 1 93 71 ALA A CA 1
ATOM 542 C C . ALA A 1 71 ? 12.969 -16.297 8.938 1 93 71 ALA A C 1
ATOM 544 O O . ALA A 1 71 ? 11.758 -16.469 8.742 1 93 71 ALA A O 1
ATOM 545 N N . MET A 1 72 ? 13.586 -15.18 8.586 1 92.44 72 MET A N 1
ATOM 546 C CA . MET A 1 72 ? 12.898 -14.07 7.93 1 92.44 72 MET A CA 1
ATOM 547 C C . MET A 1 72 ? 12.391 -14.484 6.551 1 92.44 72 MET A C 1
ATOM 549 O O . MET A 1 72 ? 11.273 -14.141 6.168 1 92.44 72 MET A O 1
ATOM 553 N N . ASP A 1 73 ? 13.219 -15.195 5.832 1 93.06 73 ASP A N 1
ATOM 554 C CA . ASP A 1 73 ? 12.844 -15.648 4.5 1 93.06 73 ASP A CA 1
ATOM 555 C C . ASP A 1 73 ? 11.609 -16.547 4.555 1 93.06 73 ASP A C 1
ATOM 557 O O . ASP A 1 73 ? 10.719 -16.453 3.709 1 93.06 73 ASP A O 1
ATOM 561 N N . ARG A 1 74 ? 11.523 -17.344 5.543 1 91.56 74 ARG A N 1
ATOM 562 C CA . ARG A 1 74 ? 10.367 -18.234 5.703 1 91.56 74 ARG A CA 1
ATOM 563 C C . ARG A 1 74 ? 9.102 -17.438 5.965 1 91.56 74 ARG A C 1
ATOM 565 O O . ARG A 1 74 ? 8.039 -17.75 5.434 1 91.56 74 ARG A O 1
ATOM 572 N N . GLU A 1 75 ? 9.242 -16.391 6.754 1 91.94 75 GLU A N 1
ATOM 573 C CA . GLU A 1 75 ? 8.078 -15.57 7.059 1 91.94 75 GLU A CA 1
ATOM 574 C C . GLU A 1 75 ? 7.613 -14.797 5.828 1 91.94 75 GLU A C 1
ATOM 576 O O . GLU A 1 75 ? 6.414 -14.75 5.543 1 91.94 75 GLU A O 1
ATOM 581 N N . TRP A 1 76 ? 8.555 -14.156 5.148 1 93.06 76 TRP A N 1
ATOM 582 C CA . TRP A 1 76 ? 8.211 -13.422 3.936 1 93.06 76 TRP A CA 1
ATOM 583 C C . TRP A 1 76 ? 7.586 -14.352 2.896 1 93.06 76 TRP A C 1
ATOM 585 O O . TRP A 1 76 ? 6.598 -13.992 2.25 1 93.06 76 TRP A O 1
ATOM 595 N N . ASN A 1 77 ? 8.047 -15.578 2.811 1 87.44 77 ASN A N 1
ATOM 596 C CA . ASN A 1 77 ? 7.625 -16.516 1.781 1 87.44 77 ASN A CA 1
ATOM 597 C C . ASN A 1 77 ? 6.25 -17.109 2.094 1 87.44 77 ASN A C 1
ATOM 599 O O . ASN A 1 77 ? 5.613 -17.703 1.224 1 87.44 77 ASN A O 1
ATOM 603 N N . ARG A 1 78 ? 5.75 -16.922 3.307 1 85.25 78 ARG A N 1
ATOM 604 C CA . ARG A 1 78 ? 4.402 -17.359 3.646 1 85.25 78 ARG A CA 1
ATOM 605 C C . ARG A 1 78 ? 3.355 -16.562 2.871 1 85.25 78 ARG A C 1
ATOM 607 O O . ARG A 1 78 ? 2.238 -17.047 2.664 1 85.25 78 ARG A O 1
ATOM 614 N N . TRP A 1 79 ? 3.631 -15.406 2.428 1 85.25 79 TRP A N 1
ATOM 615 C CA . TRP A 1 79 ? 2.666 -14.516 1.791 1 85.25 79 TRP A CA 1
ATOM 616 C C . TRP A 1 79 ? 2.867 -14.484 0.28 1 85.25 79 TRP A C 1
ATOM 618 O O . TRP A 1 79 ? 1.961 -14.109 -0.466 1 85.25 79 TRP A O 1
ATOM 628 N N . GLY A 1 80 ? 4.004 -14.766 -0.141 1 65.62 80 GLY A N 1
ATOM 629 C CA . GLY A 1 80 ? 4.418 -14.812 -1.533 1 65.62 80 GLY A CA 1
ATOM 630 C C . GLY A 1 80 ? 5.777 -15.461 -1.728 1 65.62 80 GLY A C 1
ATOM 631 O O . GLY A 1 80 ? 6.766 -15.023 -1.132 1 65.62 80 GLY A O 1
ATOM 632 N N . PHE A 1 81 ? 5.844 -16.75 -2.123 1 60.88 81 PHE A N 1
ATOM 633 C CA . PHE A 1 81 ? 7.051 -17.562 -2.057 1 60.88 81 PHE A CA 1
ATOM 634 C C . PHE A 1 81 ? 7.633 -17.781 -3.447 1 60.88 81 PHE A C 1
ATOM 636 O O . PHE A 1 81 ? 6.918 -18.188 -4.367 1 60.88 81 PHE A O 1
ATOM 643 N N . GLY A 1 82 ? 9.039 -17.719 -3.383 1 50.5 82 GLY A N 1
ATOM 644 C CA . GLY A 1 82 ? 9.844 -18.219 -4.484 1 50.5 82 GLY A CA 1
ATOM 645 C C . GLY A 1 82 ? 9.414 -17.672 -5.832 1 50.5 82 GLY A C 1
ATOM 646 O O . GLY A 1 82 ? 9.32 -16.453 -6.016 1 50.5 82 GLY A O 1
ATOM 647 N N . LYS A 1 83 ? 9.398 -18.609 -6.707 1 51.62 83 LYS A N 1
ATOM 648 C CA . LYS A 1 83 ? 8.969 -18.297 -8.062 1 51.62 83 LYS A CA 1
ATOM 649 C C . LYS A 1 83 ? 7.449 -18.156 -8.141 1 51.62 83 LYS A C 1
ATOM 651 O O . LYS A 1 83 ? 6.918 -17.641 -9.125 1 51.62 83 LYS A O 1
ATOM 656 N N . PHE A 1 84 ? 6.836 -18.469 -6.902 1 56.03 84 PHE A N 1
ATOM 657 C CA . PHE A 1 84 ? 5.414 -18.547 -7.223 1 56.03 84 PHE A CA 1
ATOM 658 C C . PHE A 1 84 ? 4.582 -17.844 -6.156 1 56.03 84 PHE A C 1
ATOM 660 O O . PHE A 1 84 ? 4.934 -17.859 -4.977 1 56.03 84 PHE A O 1
ATOM 667 N N . VAL A 1 85 ? 3.695 -17.031 -6.688 1 69.56 85 VAL A N 1
ATOM 668 C CA . VAL A 1 85 ? 2.598 -16.5 -5.883 1 69.56 85 VAL A CA 1
ATOM 669 C C . VAL A 1 85 ? 1.66 -17.641 -5.48 1 69.56 85 VAL A C 1
ATOM 671 O O . VAL A 1 85 ? 1.735 -18.75 -6.031 1 69.56 85 VAL A O 1
ATOM 674 N N . LYS A 1 86 ? 0.949 -17.531 -4.383 1 86.88 86 LYS A N 1
ATOM 675 C CA . LYS A 1 86 ? 0.034 -18.531 -3.838 1 86.88 86 LYS A CA 1
ATOM 676 C C . LYS A 1 86 ? -1.235 -18.641 -4.68 1 86.88 86 LYS A C 1
ATOM 678 O O . LYS A 1 86 ? -2.24 -17.984 -4.375 1 86.88 86 LYS A O 1
ATOM 683 N N . TYR A 1 87 ? -1.147 -19.578 -5.711 1 92.81 87 TYR A N 1
ATOM 684 C CA . TYR A 1 87 ? -2.256 -19.734 -6.645 1 92.81 87 TYR A CA 1
ATOM 685 C C . TYR A 1 87 ? -3.457 -20.391 -5.969 1 92.81 87 TYR A C 1
ATOM 687 O O . TYR A 1 87 ? -3.301 -21.172 -5.031 1 92.81 87 TYR A O 1
ATOM 695 N N . ALA A 1 88 ? -4.555 -19.984 -6.398 1 95.94 88 ALA A N 1
ATOM 696 C CA . ALA A 1 88 ? -5.801 -20.656 -6.062 1 95.94 88 ALA A CA 1
ATOM 697 C C . ALA A 1 88 ? -6.586 -21.016 -7.32 1 95.94 88 ALA A C 1
ATOM 699 O O . ALA A 1 88 ? -6.387 -20.422 -8.375 1 95.94 88 ALA A O 1
ATOM 700 N N . SER A 1 89 ? -7.344 -22.062 -7.223 1 97.69 89 SER A N 1
ATOM 701 C CA . SER A 1 89 ? -8.25 -22.5 -8.281 1 97.69 89 SER A CA 1
ATOM 702 C C . SER A 1 89 ? -9.672 -22.016 -8.023 1 97.69 89 SER A C 1
ATOM 704 O O . SER A 1 89 ? -10.297 -22.391 -7.023 1 97.69 89 SER A O 1
ATOM 706 N N . PHE A 1 90 ? -10.188 -21.156 -8.906 1 98.31 90 PHE A N 1
ATOM 707 C CA . PHE A 1 90 ? -11.523 -20.594 -8.742 1 98.31 90 PHE A CA 1
ATOM 708 C C . PHE A 1 90 ? -12.516 -21.281 -9.672 1 98.31 90 PHE A C 1
ATOM 710 O O . PHE A 1 90 ? -12.203 -21.562 -10.828 1 98.31 90 PHE A O 1
ATOM 717 N N . SER A 1 91 ? -13.711 -21.547 -9.18 1 98.19 91 SER A N 1
ATOM 718 C CA . SER A 1 91 ? -14.734 -22.156 -10.016 1 98.19 91 SER A CA 1
ATOM 719 C C . SER A 1 91 ? -15.211 -21.203 -11.102 1 98.19 91 SER A C 1
ATOM 721 O O . SER A 1 91 ? -14.969 -20 -11.023 1 98.19 91 SER A O 1
ATOM 723 N N . ARG A 1 92 ? -15.852 -21.797 -12.102 1 98.06 92 ARG A N 1
ATOM 724 C CA . ARG A 1 92 ? -16.438 -20.984 -13.164 1 98.06 92 ARG A CA 1
ATOM 725 C C . ARG A 1 92 ? -17.406 -19.953 -12.594 1 98.06 92 ARG A C 1
ATOM 727 O O . ARG A 1 92 ? -17.406 -18.797 -13.016 1 98.06 92 ARG A O 1
ATOM 734 N N . ASP A 1 93 ? -18.219 -20.359 -11.656 1 98.31 93 ASP A N 1
ATOM 735 C CA . ASP A 1 93 ? -19.203 -19.453 -11.062 1 98.31 93 ASP A CA 1
ATOM 736 C C . ASP A 1 93 ? -18.531 -18.312 -10.312 1 98.31 93 ASP A C 1
ATOM 738 O O . ASP A 1 93 ? -18.984 -17.172 -10.367 1 98.31 93 ASP A O 1
ATOM 742 N N . GLU A 1 94 ? -17.531 -18.609 -9.617 1 97.94 94 GLU A N 1
ATOM 743 C CA . GLU A 1 94 ? -16.781 -17.562 -8.906 1 97.94 94 GLU A CA 1
ATOM 744 C C . GLU A 1 94 ? -16.219 -16.547 -9.875 1 97.94 94 GLU A C 1
ATOM 746 O O . GLU A 1 94 ? -16.359 -15.336 -9.672 1 97.94 94 GLU A O 1
ATOM 751 N N . PHE A 1 95 ? -15.523 -17.016 -10.938 1 97.94 95 PHE A N 1
ATOM 752 C CA . PHE A 1 95 ? -14.922 -16.125 -11.93 1 97.94 95 PHE A CA 1
ATOM 753 C C . PHE A 1 95 ? -15.992 -15.266 -12.602 1 97.94 95 PHE A C 1
ATOM 755 O O . PHE A 1 95 ? -15.797 -14.07 -12.805 1 97.94 95 PHE A O 1
ATOM 762 N N . ALA A 1 96 ? -17.094 -15.93 -12.898 1 98.19 96 ALA A N 1
ATOM 763 C CA . ALA A 1 96 ? -18.203 -15.211 -13.516 1 98.19 96 ALA A CA 1
ATOM 764 C C . ALA A 1 96 ? -18.734 -14.117 -12.586 1 98.19 96 ALA A C 1
ATOM 766 O O . ALA A 1 96 ? -19 -13 -13.023 1 98.19 96 ALA A O 1
ATOM 767 N N . ALA A 1 97 ? -18.859 -14.477 -11.352 1 97.56 97 ALA A N 1
ATOM 768 C CA . ALA A 1 97 ? -19.391 -13.539 -10.367 1 97.56 97 ALA A CA 1
ATOM 769 C C . ALA A 1 97 ? -18.484 -12.312 -10.227 1 97.56 97 ALA A C 1
ATOM 771 O O . ALA A 1 97 ? -18.953 -11.219 -9.906 1 97.56 97 ALA A O 1
ATOM 772 N N . MET A 1 98 ? -17.172 -12.484 -10.492 1 97 98 MET A N 1
ATOM 773 C CA . MET A 1 98 ? -16.219 -11.383 -10.375 1 97 98 MET A CA 1
ATOM 774 C C . MET A 1 98 ? -16.062 -10.648 -11.695 1 97 98 MET A C 1
ATOM 776 O O . MET A 1 98 ? -15.234 -9.734 -11.82 1 97 98 MET A O 1
ATOM 780 N N . GLY A 1 99 ? -16.812 -11.078 -12.711 1 96 99 GLY A N 1
ATOM 781 C CA . GLY A 1 99 ? -16.797 -10.406 -14 1 96 99 GLY A CA 1
ATOM 782 C C . GLY A 1 99 ? -15.539 -10.688 -14.805 1 96 99 GLY A C 1
ATOM 783 O O . GLY A 1 99 ? -15.141 -9.875 -15.641 1 96 99 GLY A O 1
ATOM 784 N N . MET A 1 100 ? -14.953 -11.805 -14.539 1 96.75 100 MET A N 1
ATOM 785 C CA . MET A 1 100 ? -13.703 -12.148 -15.211 1 96.75 100 MET A CA 1
ATOM 786 C C . MET A 1 100 ? -13.977 -12.727 -16.594 1 96.75 100 MET A C 1
ATOM 788 O O . MET A 1 100 ? -15.094 -13.133 -16.891 1 96.75 100 MET A O 1
ATOM 792 N N . ASP A 1 101 ? -12.969 -12.625 -17.438 1 96.81 101 ASP A N 1
ATOM 793 C CA . ASP A 1 101 ? -13.008 -13.203 -18.781 1 96.81 101 ASP A CA 1
ATOM 794 C C . ASP A 1 101 ? -12.953 -14.734 -18.719 1 96.81 101 ASP A C 1
ATOM 796 O O . ASP A 1 101 ? -11.875 -15.312 -18.641 1 96.81 101 ASP A O 1
ATOM 800 N N . LEU A 1 102 ? -14.094 -15.375 -18.891 1 97.56 102 LEU A N 1
ATOM 801 C CA . LEU A 1 102 ? -14.164 -16.828 -18.734 1 97.56 102 LEU A CA 1
ATOM 802 C C . LEU A 1 102 ? -13.484 -17.531 -19.906 1 97.56 102 LEU A C 1
ATOM 804 O O . LEU A 1 102 ? -12.828 -18.562 -19.719 1 97.56 102 LEU A O 1
ATOM 808 N N . GLU A 1 103 ? -13.555 -17.016 -21.047 1 96.38 103 GLU A N 1
ATOM 809 C CA . GLU A 1 103 ? -13.031 -17.672 -22.234 1 96.38 103 GLU A CA 1
ATOM 810 C C . GLU A 1 103 ? -11.523 -17.5 -22.344 1 96.38 103 GLU A C 1
ATOM 812 O O . GLU A 1 103 ? -10.812 -18.406 -22.781 1 96.38 103 GLU A O 1
ATOM 817 N N . GLY A 1 104 ? -11.094 -16.375 -21.906 1 96.62 104 GLY A N 1
ATOM 818 C CA . GLY A 1 104 ? -9.688 -16.062 -22.141 1 96.62 104 GLY A CA 1
ATOM 819 C C . GLY A 1 104 ? -8.805 -16.391 -20.953 1 96.62 104 GLY A C 1
ATOM 820 O O . GLY A 1 104 ? -7.582 -16.469 -21.078 1 96.62 104 GLY A O 1
ATOM 821 N N . SER A 1 105 ? -9.359 -16.672 -19.812 1 98.19 105 SER A N 1
ATOM 822 C CA . SER A 1 105 ? -8.57 -16.891 -18.609 1 98.19 105 SER A CA 1
ATOM 823 C C . SER A 1 105 ? -8.039 -18.312 -18.531 1 98.19 105 SER A C 1
ATOM 825 O O . SER A 1 105 ? -8.695 -19.25 -19 1 98.19 105 SER A O 1
ATOM 827 N N . ALA A 1 106 ? -6.906 -18.422 -17.984 1 98.44 106 ALA A N 1
ATOM 828 C CA . ALA A 1 106 ? -6.246 -19.719 -17.859 1 98.44 106 ALA A CA 1
ATOM 829 C C . ALA A 1 106 ? -6.914 -20.562 -16.781 1 98.44 106 ALA A C 1
ATOM 831 O O . ALA A 1 106 ? -7.352 -20.047 -15.75 1 98.44 106 ALA A O 1
ATOM 832 N N . ARG A 1 107 ? -6.902 -21.844 -16.984 1 98.31 107 ARG A N 1
ATOM 833 C CA . ARG A 1 107 ? -7.402 -22.812 -16.016 1 98.31 107 ARG A CA 1
ATOM 834 C C . ARG A 1 107 ? -6.332 -23.859 -15.688 1 98.31 107 ARG A C 1
ATOM 836 O O . ARG A 1 107 ? -5.387 -24.047 -16.453 1 98.31 107 ARG A O 1
ATOM 843 N N . PHE A 1 108 ? -6.523 -24.438 -14.516 1 97.56 108 PHE A N 1
ATOM 844 C CA . PHE A 1 108 ? -5.723 -25.609 -14.148 1 97.56 108 PHE A CA 1
ATOM 845 C C . PHE A 1 108 ? -6.312 -26.875 -14.758 1 97.56 108 PHE A C 1
ATOM 847 O O . PHE A 1 108 ? -7.5 -26.922 -15.086 1 97.56 108 PHE A O 1
ATOM 854 N N . THR A 1 109 ? -5.375 -27.844 -14.906 1 96.88 109 THR A N 1
ATOM 855 C CA . THR A 1 109 ? -5.891 -29.203 -15.102 1 96.88 109 THR A CA 1
ATOM 856 C C . THR A 1 109 ? -6.562 -29.703 -13.836 1 96.88 109 THR A C 1
ATOM 858 O O . THR A 1 109 ? -6.43 -29.109 -12.766 1 96.88 109 THR A O 1
ATOM 861 N N . GLU A 1 110 ? -7.305 -30.844 -13.93 1 96.31 110 GLU A N 1
ATOM 862 C CA . GLU A 1 110 ? -8.094 -31.375 -12.82 1 96.31 110 GLU A CA 1
ATOM 863 C C . GLU A 1 110 ? -7.203 -31.719 -11.625 1 96.31 110 GLU A C 1
ATOM 865 O O . GLU A 1 110 ? -7.629 -31.594 -10.477 1 96.31 110 GLU A O 1
ATOM 870 N N . GLU A 1 111 ? -6.012 -32.156 -11.891 1 94.44 111 GLU A N 1
ATOM 871 C CA . GLU A 1 111 ? -5.094 -32.562 -10.836 1 94.44 111 GLU A CA 1
ATOM 872 C C . GLU A 1 111 ? -4.734 -31.406 -9.93 1 94.44 111 GLU A C 1
ATOM 874 O O . GLU A 1 111 ? -4.379 -31.594 -8.766 1 94.44 111 GLU A O 1
ATOM 879 N N . TYR A 1 112 ? -4.965 -30.141 -10.453 1 94.56 112 TYR A N 1
ATOM 880 C CA . TYR A 1 112 ? -4.641 -28.953 -9.688 1 94.56 112 TYR A CA 1
ATOM 881 C C . TYR A 1 112 ? -5.895 -28.156 -9.367 1 94.56 112 TYR A C 1
ATOM 883 O O . TYR A 1 112 ? -5.824 -26.938 -9.125 1 94.56 112 TYR A O 1
ATOM 891 N N . GLY A 1 113 ? -7.039 -28.812 -9.383 1 94.62 113 GLY A N 1
ATOM 892 C CA . GLY A 1 113 ? -8.297 -28.203 -8.977 1 94.62 113 GLY A CA 1
ATOM 893 C C . GLY A 1 113 ? -9.211 -27.906 -10.148 1 94.62 113 GLY A C 1
ATOM 894 O O . GLY A 1 113 ? -10.414 -27.688 -9.961 1 94.62 113 GLY A O 1
ATOM 895 N N . GLY A 1 114 ? -8.672 -27.828 -11.406 1 97 114 GLY A N 1
ATOM 896 C CA . GLY A 1 114 ? -9.461 -27.75 -12.625 1 97 114 GLY A CA 1
ATOM 897 C C . GLY A 1 114 ? -10.07 -26.375 -12.867 1 97 114 GLY A C 1
ATOM 898 O O . GLY A 1 114 ? -10.641 -26.125 -13.93 1 97 114 GLY A O 1
ATOM 899 N N . GLY A 1 115 ? -9.992 -25.453 -11.914 1 98.25 115 GLY A N 1
ATOM 900 C CA . GLY A 1 115 ? -10.633 -24.141 -12.031 1 98.25 115 GLY A CA 1
ATOM 901 C C . GLY A 1 115 ? -9.711 -23.078 -12.594 1 98.25 115 GLY A C 1
ATOM 902 O O . GLY A 1 115 ? -8.633 -23.391 -13.109 1 98.25 115 GLY A O 1
ATOM 903 N N . TYR A 1 116 ? -10.234 -21.844 -12.633 1 98.56 116 TYR A N 1
ATOM 904 C CA . TYR A 1 116 ? -9.5 -20.703 -13.156 1 98.56 116 TYR A CA 1
ATOM 905 C C . TYR A 1 116 ? -8.359 -20.312 -12.227 1 98.56 116 TYR A C 1
ATOM 907 O O . TYR A 1 116 ? -8.508 -20.344 -11 1 98.56 116 TYR A O 1
ATOM 915 N N . ILE A 1 117 ? -7.234 -19.922 -12.844 1 97.75 117 ILE A N 1
ATOM 916 C CA . ILE A 1 117 ? -6.016 -19.625 -12.102 1 97.75 117 ILE A CA 1
ATOM 917 C C . ILE A 1 117 ? -6.055 -18.172 -11.609 1 97.75 117 ILE A C 1
ATOM 919 O O . ILE A 1 117 ? -6.312 -17.25 -12.383 1 97.75 117 ILE A O 1
ATOM 923 N N . GLY A 1 118 ? -5.812 -18.016 -10.297 1 96.62 118 GLY A N 1
ATOM 924 C CA . GLY A 1 118 ? -5.664 -16.688 -9.742 1 96.62 118 GLY A CA 1
ATOM 925 C C . GLY A 1 118 ? -4.922 -16.672 -8.414 1 96.62 118 GLY A C 1
ATOM 926 O O . GLY A 1 118 ? -4.672 -17.719 -7.828 1 96.62 118 GLY A O 1
ATOM 927 N N . PHE A 1 119 ? -4.48 -15.594 -7.996 1 95.56 119 PHE A N 1
ATOM 928 C CA . PHE A 1 119 ? -3.994 -15.375 -6.641 1 95.56 119 PHE A CA 1
ATOM 929 C C . PHE A 1 119 ? -4.43 -14.008 -6.125 1 95.56 119 PHE A C 1
ATOM 931 O O . PHE A 1 119 ? -4.949 -13.188 -6.887 1 95.56 119 PHE A O 1
ATOM 938 N N . LEU A 1 120 ? -4.32 -13.789 -4.832 1 96.44 120 LEU A N 1
ATOM 939 C CA . LEU A 1 120 ? -4.828 -12.578 -4.207 1 96.44 120 LEU A CA 1
ATOM 940 C C . LEU A 1 120 ? -3.83 -11.43 -4.348 1 96.44 120 LEU A C 1
ATOM 942 O O . LEU A 1 120 ? -2.617 -11.656 -4.305 1 96.44 120 LEU A O 1
ATOM 946 N N . GLU A 1 121 ? -4.348 -10.242 -4.422 1 96.56 121 GLU A N 1
ATOM 947 C CA . GLU A 1 121 ? -3.537 -9.031 -4.516 1 96.56 121 GLU A CA 1
ATOM 948 C C . GLU A 1 121 ? -2.559 -8.93 -3.348 1 96.56 121 GLU A C 1
ATOM 950 O O . GLU A 1 121 ? -1.423 -8.484 -3.521 1 96.56 121 GLU A O 1
ATOM 955 N N . ILE A 1 122 ? -2.977 -9.336 -2.156 1 96.25 122 ILE A N 1
ATOM 956 C CA . ILE A 1 122 ? -2.076 -9.25 -1.014 1 96.25 122 ILE A CA 1
ATOM 957 C C . ILE A 1 122 ? -0.854 -10.133 -1.252 1 96.25 122 ILE A C 1
ATOM 959 O O . ILE A 1 122 ? 0.272 -9.742 -0.933 1 96.25 122 ILE A O 1
ATOM 963 N N . SER A 1 123 ? -1.008 -11.281 -1.822 1 95.5 123 SER A N 1
ATOM 964 C CA . SER A 1 123 ? 0.116 -12.164 -2.123 1 95.5 123 SER A CA 1
ATOM 965 C C . SER A 1 123 ? 1.055 -11.531 -3.146 1 95.5 123 SER A C 1
ATOM 967 O O . SER A 1 123 ? 2.277 -11.586 -2.99 1 95.5 123 SER A O 1
ATOM 969 N N . HIS A 1 124 ? 0.46 -10.992 -4.125 1 95.88 124 HIS A N 1
ATOM 970 C CA . HIS A 1 124 ? 1.26 -10.344 -5.156 1 95.88 124 HIS A CA 1
ATOM 971 C C . HIS A 1 124 ? 2.059 -9.18 -4.578 1 95.88 124 HIS A C 1
ATOM 973 O O . HIS A 1 124 ? 3.254 -9.047 -4.852 1 95.88 124 HIS A O 1
ATOM 979 N N . LYS A 1 125 ? 1.403 -8.336 -3.809 1 96.38 125 LYS A N 1
ATOM 980 C CA . LYS A 1 125 ? 2.062 -7.156 -3.254 1 96.38 125 LYS A CA 1
ATOM 981 C C . LYS A 1 125 ? 3.17 -7.551 -2.281 1 96.38 125 LYS A C 1
ATOM 983 O O . LYS A 1 125 ? 4.25 -6.953 -2.287 1 96.38 125 LYS A O 1
ATOM 988 N N . MET A 1 126 ? 2.92 -8.555 -1.498 1 95.88 126 MET A N 1
ATOM 989 C CA . MET A 1 126 ? 3.951 -9.047 -0.589 1 95.88 126 MET A CA 1
ATOM 990 C C . MET A 1 126 ? 5.102 -9.68 -1.365 1 95.88 126 MET A C 1
ATOM 992 O O . MET A 1 126 ? 6.27 -9.508 -1.001 1 95.88 126 MET A O 1
ATOM 996 N N . HIS A 1 127 ? 4.785 -10.398 -2.408 1 95.19 127 HIS A N 1
ATOM 997 C CA . HIS A 1 127 ? 5.809 -10.938 -3.297 1 95.19 127 HIS A CA 1
ATOM 998 C C . HIS A 1 127 ? 6.68 -9.82 -3.873 1 95.19 127 HIS A C 1
ATOM 1000 O O . HIS A 1 127 ? 7.91 -9.914 -3.842 1 95.19 127 HIS A O 1
ATOM 1006 N N . CYS A 1 128 ? 6 -8.797 -4.363 1 96.06 128 CYS A N 1
ATOM 1007 C CA . CYS A 1 128 ? 6.727 -7.684 -4.961 1 96.06 128 CYS A CA 1
ATOM 1008 C C . CYS A 1 128 ? 7.664 -7.043 -3.945 1 96.06 128 CYS A C 1
ATOM 1010 O O . CYS A 1 128 ? 8.828 -6.777 -4.25 1 96.06 128 CYS A O 1
ATOM 1012 N N . LEU A 1 129 ? 7.145 -6.773 -2.777 1 96.81 129 LEU A N 1
ATOM 1013 C CA . LEU A 1 129 ? 7.984 -6.133 -1.77 1 96.81 129 LEU A CA 1
ATOM 1014 C C . LEU A 1 129 ? 9.148 -7.031 -1.381 1 96.81 129 LEU A C 1
ATOM 1016 O O . LEU A 1 129 ? 10.266 -6.547 -1.165 1 96.81 129 LEU A O 1
ATOM 1020 N N . ASN A 1 130 ? 8.914 -8.289 -1.301 1 95.56 130 ASN A N 1
ATOM 1021 C CA . ASN A 1 130 ? 9.977 -9.234 -0.977 1 95.56 130 ASN A CA 1
ATOM 1022 C C . ASN A 1 130 ? 11.047 -9.266 -2.066 1 95.56 130 ASN A C 1
ATOM 1024 O O . ASN A 1 130 ? 12.242 -9.336 -1.769 1 95.56 130 ASN A O 1
ATOM 1028 N N . VAL A 1 131 ? 10.625 -9.266 -3.303 1 95.19 131 VAL A N 1
ATOM 1029 C CA . VAL A 1 131 ? 11.562 -9.25 -4.422 1 95.19 131 VAL A CA 1
ATOM 1030 C C . VAL A 1 131 ? 12.453 -8.016 -4.332 1 95.19 131 VAL A C 1
ATOM 1032 O O . VAL A 1 131 ? 13.68 -8.117 -4.465 1 95.19 131 VAL A O 1
ATOM 1035 N N . ILE A 1 132 ? 11.891 -6.883 -4.062 1 96.5 132 ILE A N 1
ATOM 1036 C CA . ILE A 1 132 ? 12.664 -5.652 -3.945 1 96.5 132 ILE A CA 1
ATOM 1037 C C . ILE A 1 132 ? 13.617 -5.746 -2.754 1 96.5 132 ILE A C 1
ATOM 1039 O O . ILE A 1 132 ? 14.781 -5.348 -2.846 1 96.5 132 ILE A O 1
ATOM 1043 N N . ARG A 1 133 ? 13.102 -6.25 -1.619 1 95.81 133 ARG A N 1
ATOM 1044 C CA . ARG A 1 133 ? 13.93 -6.43 -0.432 1 95.81 133 ARG A CA 1
ATOM 1045 C C . ARG A 1 133 ? 15.125 -7.32 -0.732 1 95.81 133 ARG A C 1
ATOM 1047 O O . ARG A 1 133 ? 16.266 -6.988 -0.379 1 95.81 133 ARG A O 1
ATOM 1054 N N . GLN A 1 134 ? 14.898 -8.375 -1.39 1 95.25 134 GLN A N 1
ATOM 1055 C CA . GLN A 1 134 ? 15.969 -9.305 -1.731 1 95.25 134 GLN A CA 1
ATOM 1056 C C . GLN A 1 134 ? 16.953 -8.68 -2.725 1 95.25 134 GLN A C 1
ATOM 1058 O O . GLN A 1 134 ? 18.156 -8.93 -2.662 1 95.25 134 GLN A O 1
ATOM 1063 N N . ALA A 1 135 ? 16.391 -7.922 -3.645 1 95.38 135 ALA A N 1
ATOM 1064 C CA . ALA A 1 135 ? 17.25 -7.223 -4.594 1 95.38 135 ALA A CA 1
ATOM 1065 C C . ALA A 1 135 ? 18.188 -6.25 -3.873 1 95.38 135 ALA A C 1
ATOM 1067 O O . ALA A 1 135 ? 19.344 -6.094 -4.254 1 95.38 135 ALA A O 1
ATOM 1068 N N . TYR A 1 136 ? 17.672 -5.617 -2.875 1 95.5 136 TYR A N 1
ATOM 1069 C CA . TYR A 1 136 ? 18.5 -4.727 -2.057 1 95.5 136 TYR A CA 1
ATOM 1070 C C . TYR A 1 136 ? 19.609 -5.496 -1.364 1 95.5 136 TYR A C 1
ATOM 1072 O O . TYR A 1 136 ? 20.734 -4.996 -1.233 1 95.5 136 TYR A O 1
ATOM 1080 N N . HIS A 1 137 ? 19.344 -6.691 -0.979 1 94.94 137 HIS A N 1
ATOM 1081 C CA . HIS A 1 137 ? 20.328 -7.543 -0.303 1 94.94 137 HIS A CA 1
ATOM 1082 C C . HIS A 1 137 ? 20.938 -8.555 -1.266 1 94.94 137 HIS A C 1
ATOM 1084 O O . HIS A 1 137 ? 21.156 -9.711 -0.897 1 94.94 137 HIS A O 1
ATOM 1090 N N . ARG A 1 138 ? 21.156 -8.195 -2.41 1 94.94 138 ARG A N 1
ATOM 1091 C CA . ARG A 1 138 ? 21.547 -9.094 -3.488 1 94.94 138 ARG A CA 1
ATOM 1092 C C . ARG A 1 138 ? 22.812 -9.859 -3.121 1 94.94 138 ARG A C 1
ATOM 1094 O O . ARG A 1 138 ? 22.938 -11.047 -3.441 1 94.94 138 ARG A O 1
ATOM 1101 N N . GLU A 1 139 ? 23.75 -9.242 -2.463 1 95.12 139 GLU A N 1
ATOM 1102 C CA . GLU A 1 139 ? 25 -9.914 -2.092 1 95.12 139 GLU A CA 1
ATOM 1103 C C . GLU A 1 139 ? 24.734 -11.133 -1.219 1 95.12 139 GLU A C 1
ATOM 1105 O O . GLU A 1 139 ? 25.406 -12.164 -1.353 1 95.12 139 GLU A O 1
ATOM 1110 N N . TYR A 1 140 ? 23.828 -10.984 -0.343 1 95.94 140 TYR A N 1
ATOM 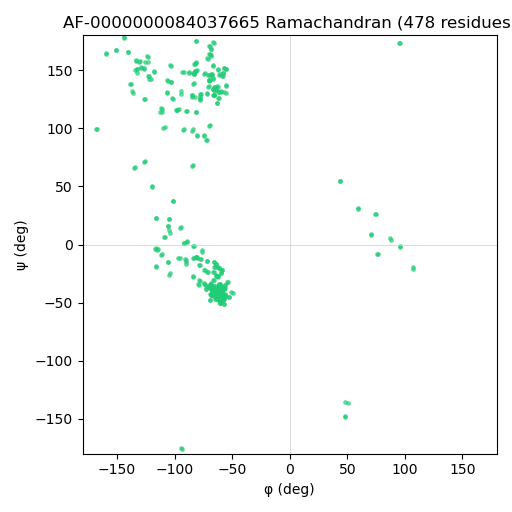1111 C CA . TYR A 1 140 ? 23.453 -12.094 0.521 1 95.94 140 TYR A CA 1
ATOM 1112 C C . TYR A 1 140 ? 22.797 -13.219 -0.283 1 95.94 140 TYR A C 1
ATOM 1114 O O . TYR A 1 140 ? 23.156 -14.383 -0.132 1 95.94 140 TYR A O 1
ATOM 1122 N N . TYR A 1 141 ? 22 -12.906 -1.235 1 95.62 141 TYR A N 1
ATOM 1123 C CA . TYR A 1 141 ? 21.156 -13.906 -1.891 1 95.62 141 TYR A CA 1
ATOM 1124 C C . TYR A 1 141 ? 21.875 -14.523 -3.088 1 95.62 141 TYR A C 1
ATOM 1126 O O . TYR A 1 141 ? 21.453 -15.555 -3.609 1 95.62 141 TYR A O 1
ATOM 1134 N N . GLU A 1 142 ? 22.922 -13.891 -3.459 1 95.5 142 GLU A N 1
ATOM 1135 C CA . GLU A 1 142 ? 23.703 -14.453 -4.562 1 95.5 142 GLU A CA 1
ATOM 1136 C C . GLU A 1 142 ? 24.656 -15.531 -4.07 1 95.5 142 GLU A C 1
ATOM 1138 O O . GLU A 1 142 ? 25.219 -16.281 -4.867 1 95.5 142 GLU A O 1
ATOM 1143 N N . ARG A 1 143 ? 24.812 -15.625 -2.766 1 96.38 143 ARG A N 1
ATOM 1144 C CA . ARG A 1 143 ? 25.609 -16.719 -2.227 1 96.38 143 ARG A CA 1
ATOM 1145 C C . ARG A 1 143 ? 24.938 -18.062 -2.477 1 96.38 143 ARG A C 1
ATOM 1147 O O . ARG A 1 143 ? 23.719 -18.188 -2.348 1 96.38 143 ARG A O 1
ATOM 1154 N N . PRO A 1 144 ? 25.734 -19.047 -2.76 1 95.31 144 PRO A N 1
ATOM 1155 C CA . PRO A 1 144 ? 25.188 -20.359 -3.115 1 95.31 144 PRO A CA 1
ATOM 1156 C C . PRO A 1 144 ? 24.25 -20.922 -2.051 1 95.31 144 PRO A C 1
ATOM 1158 O O . PRO A 1 144 ? 23.203 -21.5 -2.381 1 95.31 144 PRO A O 1
ATOM 1161 N N . GLU A 1 145 ? 24.516 -20.672 -0.776 1 95 145 GLU A N 1
ATOM 1162 C CA . GLU A 1 145 ? 23.734 -21.25 0.308 1 95 145 GLU A CA 1
ATOM 1163 C C . GLU A 1 145 ? 22.406 -20.516 0.494 1 95 145 GLU A C 1
ATOM 1165 O O . GLU A 1 145 ? 21.484 -21.047 1.123 1 95 145 GLU A O 1
ATOM 1170 N N . ASN A 1 146 ? 22.312 -19.297 -0.048 1 94.69 146 ASN A N 1
ATOM 1171 C CA . ASN A 1 146 ? 21.125 -18.484 0.184 1 94.69 146 ASN A CA 1
ATOM 1172 C C . ASN A 1 146 ? 20.312 -18.312 -1.091 1 94.69 146 ASN A C 1
ATOM 1174 O O . ASN A 1 146 ? 19.156 -17.859 -1.041 1 94.69 146 ASN A O 1
ATOM 1178 N N . LYS A 1 147 ? 20.812 -18.719 -2.232 1 91.69 147 LYS A N 1
ATOM 1179 C CA . LYS A 1 147 ? 20.203 -18.484 -3.537 1 91.69 147 LYS A CA 1
ATOM 1180 C C . LYS A 1 147 ? 18.844 -19.188 -3.645 1 91.69 147 LYS A C 1
ATOM 1182 O O . LYS A 1 147 ? 17.984 -18.75 -4.398 1 91.69 147 LYS A O 1
ATOM 1187 N N . LYS A 1 148 ? 18.641 -20.266 -2.896 1 90.5 148 LYS A N 1
ATOM 1188 C CA . LYS A 1 148 ? 17.391 -21.016 -2.898 1 90.5 148 LYS A CA 1
ATOM 1189 C C . LYS A 1 148 ? 16.234 -20.141 -2.441 1 90.5 148 LYS A C 1
ATOM 1191 O O . LYS A 1 148 ? 15.07 -20.422 -2.76 1 90.5 148 LYS A O 1
ATOM 1196 N N . TRP A 1 149 ? 16.469 -19.078 -1.775 1 91.94 149 TRP A N 1
ATOM 1197 C CA . TRP A 1 149 ? 15.43 -18.219 -1.212 1 91.94 149 TRP A CA 1
ATOM 1198 C C . TRP A 1 149 ? 15.023 -17.141 -2.201 1 91.94 149 TRP A C 1
ATOM 1200 O O . TRP A 1 149 ? 13.984 -16.5 -2.033 1 91.94 149 TRP A O 1
ATOM 1210 N N . ALA A 1 150 ? 15.797 -16.875 -3.232 1 91.62 150 ALA A N 1
ATOM 1211 C CA . ALA A 1 150 ? 15.539 -15.852 -4.234 1 91.62 150 ALA A CA 1
ATOM 1212 C C . ALA A 1 150 ? 15.766 -16.391 -5.645 1 91.62 150 ALA A C 1
ATOM 1214 O O . ALA A 1 150 ? 16.594 -15.859 -6.395 1 91.62 150 ALA A O 1
ATOM 1215 N N . THR A 1 151 ? 14.961 -17.297 -6.059 1 88.44 151 THR A N 1
ATOM 1216 C CA . THR A 1 151 ? 15.195 -18.031 -7.297 1 88.44 151 THR A CA 1
ATOM 1217 C C . THR A 1 151 ? 14.961 -17.141 -8.508 1 88.44 151 THR A C 1
ATOM 1219 O O . THR A 1 151 ? 15.492 -17.406 -9.594 1 88.44 151 THR A O 1
ATOM 1222 N N . TRP A 1 152 ? 14.18 -16.125 -8.32 1 87.81 152 TRP A N 1
ATOM 1223 C CA . TRP A 1 152 ? 13.945 -15.172 -9.398 1 87.81 152 TRP A CA 1
ATOM 1224 C C . TRP A 1 152 ? 15.258 -14.539 -9.852 1 87.81 152 TRP A C 1
ATOM 1226 O O . TRP A 1 152 ? 15.375 -14.078 -10.992 1 87.81 152 TRP A O 1
ATOM 1236 N N . LEU A 1 153 ? 16.297 -14.516 -9.062 1 90.62 153 LEU A N 1
ATOM 1237 C CA . LEU A 1 153 ? 17.609 -13.961 -9.367 1 90.62 153 LEU A CA 1
ATOM 1238 C C . LEU A 1 153 ? 18.344 -14.836 -10.375 1 90.62 153 LEU A C 1
ATOM 1240 O O . LEU A 1 153 ? 19.344 -14.406 -10.953 1 90.62 153 LEU A O 1
ATOM 1244 N N . ASN A 1 154 ? 17.859 -16.031 -10.578 1 88.75 154 ASN A N 1
ATOM 1245 C CA . ASN A 1 154 ? 18.516 -16.953 -11.5 1 88.75 154 ASN A CA 1
ATOM 1246 C C . ASN A 1 154 ? 18.141 -16.656 -12.945 1 88.75 154 ASN A C 1
ATOM 1248 O O . ASN A 1 154 ? 18.766 -17.188 -13.875 1 88.75 154 ASN A O 1
ATOM 1252 N N . ASP A 1 155 ? 17.188 -15.852 -13.156 1 89.69 155 ASP A N 1
ATOM 1253 C CA . ASP A 1 155 ? 16.75 -15.5 -14.5 1 89.69 155 ASP A CA 1
ATOM 1254 C C . ASP A 1 155 ? 17.797 -14.633 -15.203 1 89.69 155 ASP A C 1
ATOM 1256 O O . ASP A 1 155 ? 18.781 -14.227 -14.594 1 89.69 155 ASP A O 1
ATOM 1260 N N . ARG A 1 156 ? 17.516 -14.43 -16.594 1 92.81 156 ARG A N 1
ATOM 1261 C CA . ARG A 1 156 ? 18.391 -13.547 -17.344 1 92.81 156 ARG A CA 1
ATOM 1262 C C . ARG A 1 156 ? 18.375 -12.133 -16.766 1 92.81 156 ARG A C 1
ATOM 1264 O O . ARG A 1 156 ? 17.344 -11.68 -16.266 1 92.81 156 ARG A O 1
ATOM 1271 N N . PRO A 1 157 ? 19.5 -11.438 -16.844 1 92.12 157 PRO A N 1
ATOM 1272 C CA . PRO A 1 157 ? 19.594 -10.102 -16.25 1 92.12 157 PRO A CA 1
ATOM 1273 C C . PRO A 1 157 ? 18.453 -9.188 -16.672 1 92.12 157 PRO A C 1
ATOM 1275 O O . PRO A 1 157 ? 17.891 -8.477 -15.836 1 92.12 157 PRO A O 1
ATOM 1278 N N . ILE A 1 158 ? 18.078 -9.227 -17.891 1 90.94 158 ILE A N 1
ATOM 1279 C CA . ILE A 1 158 ? 17 -8.359 -18.375 1 90.94 158 ILE A CA 1
ATOM 1280 C C . ILE A 1 158 ? 15.68 -8.766 -17.719 1 90.94 158 ILE A C 1
ATOM 1282 O O . ILE A 1 158 ? 14.852 -7.91 -17.391 1 90.94 158 ILE A O 1
ATOM 1286 N N . THR A 1 159 ? 15.414 -10.031 -17.5 1 91.12 159 THR A N 1
ATOM 1287 C CA . THR A 1 159 ? 14.211 -10.523 -16.844 1 91.12 159 THR A CA 1
ATOM 1288 C C . THR A 1 159 ? 14.18 -10.07 -15.383 1 91.12 159 THR A C 1
ATOM 1290 O O . THR A 1 159 ? 13.133 -9.656 -14.883 1 91.12 159 THR A O 1
ATOM 1293 N N . VAL A 1 160 ? 15.344 -10.117 -14.758 1 92.56 160 VAL A N 1
ATOM 1294 C CA . VAL A 1 160 ? 15.469 -9.664 -13.383 1 92.56 160 VAL A CA 1
ATOM 1295 C C . VAL A 1 160 ? 15.125 -8.18 -13.297 1 92.56 160 VAL A C 1
ATOM 1297 O O . VAL A 1 160 ? 14.336 -7.762 -12.445 1 92.56 160 VAL A O 1
ATOM 1300 N N . LYS A 1 161 ? 15.648 -7.422 -14.195 1 91.81 161 LYS A N 1
ATOM 1301 C CA . LYS A 1 161 ? 15.406 -5.98 -14.227 1 91.81 161 LYS A CA 1
ATOM 1302 C C . LYS A 1 161 ? 13.93 -5.672 -14.438 1 91.81 161 LYS A C 1
ATOM 1304 O O . LYS A 1 161 ? 13.352 -4.848 -13.719 1 91.81 161 LYS A O 1
ATOM 1309 N N . VAL A 1 162 ? 13.352 -6.305 -15.328 1 92.12 162 VAL A N 1
ATOM 1310 C CA . VAL A 1 162 ? 11.945 -6.082 -15.648 1 92.12 162 VAL A CA 1
ATOM 1311 C C . VAL A 1 162 ? 11.07 -6.477 -14.461 1 92.12 162 VAL A C 1
ATOM 1313 O O . VAL A 1 162 ? 10.086 -5.797 -14.156 1 92.12 162 VAL A O 1
ATOM 1316 N N . HIS A 1 163 ? 11.453 -7.559 -13.828 1 92.69 163 HIS A N 1
ATOM 1317 C CA . HIS A 1 163 ? 10.711 -8.023 -12.664 1 92.69 163 HIS A CA 1
ATOM 1318 C C . HIS A 1 163 ? 10.711 -6.984 -11.547 1 92.69 163 HIS A C 1
ATOM 1320 O O . HIS A 1 163 ? 9.656 -6.621 -11.031 1 92.69 163 HIS A O 1
ATOM 1326 N N . ILE A 1 164 ? 11.844 -6.523 -11.266 1 94.75 164 ILE A N 1
ATOM 1327 C CA . ILE A 1 164 ? 11.984 -5.562 -10.18 1 94.75 164 ILE A CA 1
ATOM 1328 C C . ILE A 1 164 ? 11.234 -4.277 -10.531 1 94.75 164 ILE A C 1
ATOM 1330 O O . ILE A 1 164 ? 10.531 -3.711 -9.695 1 94.75 164 ILE A O 1
ATOM 1334 N N . ASN A 1 165 ? 11.359 -3.846 -11.758 1 94.56 165 ASN A N 1
ATOM 1335 C CA . ASN A 1 165 ? 10.648 -2.648 -12.195 1 94.56 165 ASN A CA 1
ATOM 1336 C C . ASN A 1 165 ? 9.141 -2.832 -12.117 1 94.56 165 ASN A C 1
ATOM 1338 O O . ASN A 1 165 ? 8.414 -1.911 -11.734 1 94.56 165 ASN A O 1
ATOM 1342 N N . HIS A 1 166 ? 8.695 -3.951 -12.555 1 95.31 166 HIS A N 1
ATOM 1343 C CA . HIS A 1 166 ? 7.281 -4.285 -12.414 1 95.31 166 HIS A CA 1
ATOM 1344 C C . HIS A 1 166 ? 6.82 -4.129 -10.969 1 95.31 166 HIS A C 1
ATOM 1346 O O . HIS A 1 166 ? 5.758 -3.562 -10.703 1 95.31 166 HIS A O 1
ATOM 1352 N N . CYS A 1 167 ? 7.629 -4.645 -10.039 1 95.88 167 CYS A N 1
ATOM 1353 C CA . CYS A 1 167 ? 7.285 -4.574 -8.625 1 95.88 167 CYS A CA 1
ATOM 1354 C C . CYS A 1 167 ? 7.176 -3.127 -8.156 1 95.88 167 CYS A C 1
ATOM 1356 O O . CYS A 1 167 ? 6.223 -2.766 -7.465 1 95.88 167 CYS A O 1
ATOM 1358 N N . PHE A 1 168 ? 8.109 -2.26 -8.555 1 96.69 168 PHE A N 1
ATOM 1359 C CA . PHE A 1 168 ? 8.055 -0.85 -8.195 1 96.69 168 PHE A CA 1
ATOM 1360 C C . PHE A 1 168 ? 6.785 -0.2 -8.734 1 96.69 168 PHE A C 1
ATOM 1362 O O . PHE A 1 168 ? 6.098 0.53 -8.016 1 96.69 168 PHE A O 1
ATOM 1369 N N . GLU A 1 169 ? 6.48 -0.535 -9.953 1 96.5 169 GLU A N 1
ATOM 1370 C CA . GLU A 1 169 ? 5.344 0.104 -10.609 1 96.5 169 GLU A CA 1
ATOM 1371 C C . GLU A 1 169 ? 4.023 -0.332 -9.984 1 96.5 169 GLU A C 1
ATOM 1373 O O . GLU A 1 169 ? 3.141 0.493 -9.75 1 96.5 169 GLU A O 1
ATOM 1378 N N . MET A 1 170 ? 3.869 -1.577 -9.695 1 96.81 170 MET A N 1
ATOM 1379 C CA . MET A 1 170 ? 2.627 -2.08 -9.117 1 96.81 170 MET A CA 1
ATOM 1380 C C . MET A 1 170 ? 2.416 -1.52 -7.711 1 96.81 170 MET A C 1
ATOM 1382 O O . MET A 1 170 ? 1.305 -1.121 -7.359 1 96.81 170 MET A O 1
ATOM 1386 N N . LEU A 1 171 ? 3.5 -1.474 -6.922 1 97.75 171 LEU A N 1
ATOM 1387 C CA . LEU A 1 171 ? 3.385 -0.922 -5.578 1 97.75 171 LEU A CA 1
ATOM 1388 C C . LEU A 1 171 ? 3.094 0.574 -5.629 1 97.75 171 LEU A C 1
ATOM 1390 O O . LEU A 1 171 ? 2.312 1.085 -4.82 1 97.75 171 LEU A O 1
ATOM 1394 N N . ARG A 1 172 ? 3.715 1.28 -6.586 1 97 172 ARG A N 1
ATOM 1395 C CA . ARG A 1 172 ? 3.447 2.705 -6.754 1 97 172 ARG A CA 1
ATOM 1396 C C . ARG A 1 172 ? 1.977 2.953 -7.066 1 97 172 ARG A C 1
ATOM 1398 O O . ARG A 1 172 ? 1.339 3.807 -6.449 1 97 172 ARG A O 1
ATOM 1405 N N . GLN A 1 173 ? 1.423 2.215 -7.988 1 97.38 173 GLN A N 1
ATOM 1406 C CA . GLN A 1 173 ? 0.016 2.361 -8.352 1 97.38 173 GLN A CA 1
ATOM 1407 C C . GLN A 1 173 ? -0.89 2.088 -7.152 1 97.38 173 GLN A C 1
ATOM 1409 O O . GLN A 1 173 ? -1.884 2.787 -6.949 1 97.38 173 GLN A O 1
ATOM 1414 N N . ASN A 1 174 ? -0.495 1.102 -6.395 1 98 174 ASN A N 1
ATOM 1415 C CA . ASN A 1 174 ? -1.289 0.766 -5.219 1 98 174 ASN A CA 1
ATOM 1416 C C . ASN A 1 174 ? -1.286 1.899 -4.195 1 98 174 ASN A C 1
ATOM 1418 O O . ASN A 1 174 ? -2.334 2.254 -3.654 1 98 174 ASN A O 1
ATOM 1422 N N . ILE A 1 175 ? -0.107 2.465 -3.887 1 97.62 175 ILE A N 1
ATOM 1423 C CA . ILE A 1 175 ? 0.02 3.559 -2.93 1 97.62 175 ILE A CA 1
ATOM 1424 C C . ILE A 1 175 ? -0.792 4.762 -3.408 1 97.62 175 ILE A C 1
ATOM 1426 O O . ILE A 1 175 ? -1.555 5.348 -2.637 1 97.62 175 ILE A O 1
ATOM 1430 N N . MET A 1 176 ? -0.705 5.078 -4.645 1 96.88 176 MET A N 1
ATOM 1431 C CA . MET A 1 176 ? -1.393 6.23 -5.215 1 96.88 176 MET A CA 1
ATOM 1432 C C . MET A 1 176 ? -2.898 5.996 -5.27 1 96.88 176 MET A C 1
ATOM 1434 O O . MET A 1 176 ? -3.684 6.922 -5.062 1 96.88 176 MET A O 1
ATOM 1438 N N . CYS A 1 177 ? -3.307 4.777 -5.535 1 97.69 177 CYS A N 1
ATOM 1439 C CA . CYS A 1 177 ? -4.723 4.426 -5.555 1 97.69 177 CYS A CA 1
ATOM 1440 C C . CYS A 1 177 ? -5.355 4.637 -4.188 1 97.69 177 CYS A C 1
ATOM 1442 O O . CYS A 1 177 ? -6.453 5.188 -4.086 1 97.69 177 CYS A O 1
ATOM 1444 N N . SER A 1 178 ? -4.684 4.191 -3.152 1 96.44 178 SER A N 1
ATOM 1445 C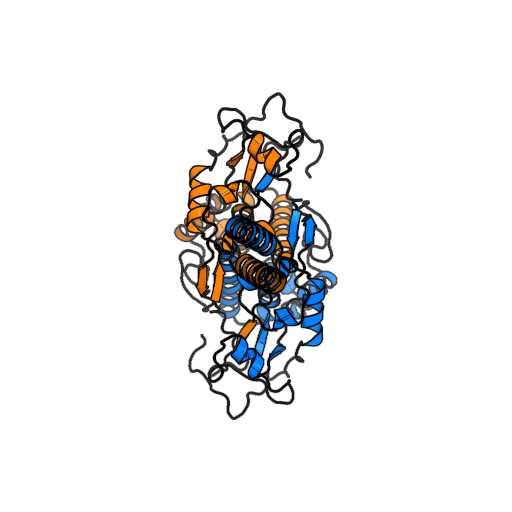 CA . SER A 1 178 ? -5.207 4.328 -1.796 1 96.44 178 SER A CA 1
ATOM 1446 C C . SER A 1 178 ? -5.234 5.789 -1.36 1 96.44 178 SER A C 1
ATOM 1448 O O . SER A 1 178 ? -6.152 6.211 -0.652 1 96.44 178 SER A O 1
ATOM 1450 N N . ALA A 1 179 ? -4.176 6.559 -1.759 1 96.31 179 ALA A N 1
ATOM 1451 C CA . ALA A 1 179 ? -4.047 7.977 -1.438 1 96.31 179 ALA A CA 1
ATOM 1452 C C . ALA A 1 179 ? -4.414 8.25 0.018 1 96.31 179 ALA A C 1
ATOM 1454 O O . ALA A 1 179 ? -5.258 9.102 0.304 1 96.31 179 ALA A O 1
ATOM 1455 N N . ASP A 1 180 ? -3.754 7.539 0.939 1 96.69 180 ASP A N 1
ATOM 1456 C CA . ASP A 1 180 ? -4.031 7.602 2.371 1 96.69 180 ASP A CA 1
ATOM 1457 C C . ASP A 1 180 ? -3.76 9 2.92 1 96.69 180 ASP A C 1
ATOM 1459 O O . ASP A 1 180 ? -2.633 9.492 2.844 1 96.69 180 ASP A O 1
ATOM 1463 N N . VAL A 1 181 ? -4.793 9.625 3.516 1 97.19 181 VAL A N 1
ATOM 1464 C CA . VAL A 1 181 ? -4.648 11.008 3.969 1 97.19 181 VAL A CA 1
ATOM 1465 C C . VAL A 1 181 ? -4.535 11.039 5.492 1 97.19 181 VAL A C 1
ATOM 1467 O O . VAL A 1 181 ? -4.766 12.086 6.113 1 97.19 181 VAL A O 1
ATOM 1470 N N . GLY A 1 182 ? -4.25 9.852 6.105 1 97.19 182 GLY A N 1
ATOM 1471 C CA . GLY A 1 182 ? -3.873 9.891 7.508 1 97.19 182 GLY A CA 1
ATOM 1472 C C . GLY A 1 182 ? -2.695 10.805 7.785 1 97.19 182 GLY A C 1
ATOM 1473 O O . GLY A 1 182 ? -1.812 10.961 6.938 1 97.19 182 GLY A O 1
ATOM 1474 N N . VAL A 1 183 ? -2.66 11.344 8.961 1 97.69 183 VAL A N 1
ATOM 1475 C CA . VAL A 1 183 ? -1.62 12.305 9.305 1 97.69 183 VAL A CA 1
ATOM 1476 C C . VAL A 1 183 ? -0.613 11.664 10.25 1 97.69 183 VAL A C 1
ATOM 1478 O O . VAL A 1 183 ? -0.997 11.047 11.25 1 97.69 183 VAL A O 1
ATOM 1481 N N . ILE A 1 184 ? 0.633 11.812 9.914 1 97.12 184 ILE A N 1
ATOM 1482 C CA . ILE A 1 184 ? 1.729 11.391 10.781 1 97.12 184 ILE A CA 1
ATOM 1483 C C . ILE A 1 184 ? 2.26 12.594 11.562 1 97.12 184 ILE A C 1
ATOM 1485 O O . ILE A 1 184 ? 2.822 13.523 10.977 1 97.12 184 ILE A O 1
ATOM 1489 N N . PRO A 1 185 ? 2.107 12.547 12.898 1 97.88 185 PRO A N 1
ATOM 1490 C CA . PRO A 1 185 ? 2.59 13.664 13.711 1 97.88 185 PRO A CA 1
ATOM 1491 C C . PRO A 1 185 ? 4.09 13.586 13.992 1 97.88 185 PRO A C 1
ATOM 1493 O O . PRO A 1 185 ? 4.738 12.602 13.633 1 97.88 185 PRO A O 1
ATOM 1496 N N . HIS A 1 186 ? 4.641 14.68 14.672 1 97.62 186 HIS A N 1
ATOM 1497 C CA . HIS A 1 186 ? 6.074 14.766 14.93 1 97.62 186 HIS A CA 1
ATOM 1498 C C . HIS A 1 186 ? 6.348 15.164 16.375 1 97.62 186 HIS A C 1
ATOM 1500 O O . HIS A 1 186 ? 5.477 15.719 17.047 1 97.62 186 HIS A O 1
ATOM 1506 N N . HIS A 1 187 ? 7.523 14.828 16.75 1 97.81 187 HIS A N 1
ATOM 1507 C CA . HIS A 1 187 ? 8.078 15.234 18.031 1 97.81 187 HIS A CA 1
ATOM 1508 C C . HIS A 1 187 ? 9.383 16 17.844 1 97.81 187 HIS A C 1
ATOM 1510 O O . HIS A 1 187 ? 10.141 15.734 16.906 1 97.81 187 HIS A O 1
ATOM 1516 N N . TRP A 1 188 ? 9.609 16.969 18.688 1 98 188 TRP A N 1
ATOM 1517 C CA . TRP A 1 188 ? 10.984 17.406 18.906 1 98 188 TRP A CA 1
ATOM 1518 C C . TRP A 1 188 ? 11.727 16.438 19.828 1 98 188 TRP A C 1
ATOM 1520 O O . TRP A 1 188 ? 11.219 16.062 20.891 1 98 188 TRP A O 1
ATOM 1530 N N . VAL A 1 189 ? 12.836 16 19.391 1 97.25 189 VAL A N 1
ATOM 1531 C CA . VAL A 1 189 ? 13.602 15.008 20.141 1 97.25 189 VAL A CA 1
ATOM 1532 C C . VAL A 1 189 ? 14.992 15.562 20.453 1 97.25 189 VAL A C 1
ATOM 1534 O O . VAL A 1 189 ? 15.625 16.188 19.609 1 97.25 189 VAL A O 1
ATOM 1537 N N . LYS A 1 190 ? 15.477 15.242 21.625 1 96.5 190 LYS A N 1
ATOM 1538 C CA . LYS A 1 190 ? 16.781 15.695 22.078 1 96.5 190 LYS A CA 1
ATOM 1539 C C . LYS A 1 190 ? 17.875 15.281 21.109 1 96.5 190 LYS A C 1
ATOM 1541 O O . LYS A 1 190 ? 17.906 14.141 20.641 1 96.5 190 LYS A O 1
ATOM 1546 N N . ASP A 1 191 ? 18.781 16.266 20.703 1 92.38 191 ASP A N 1
ATOM 1547 C CA . ASP A 1 191 ? 19.984 16.078 19.891 1 92.38 191 ASP A CA 1
ATOM 1548 C C . ASP A 1 191 ? 19.625 15.742 18.438 1 92.38 191 ASP A C 1
ATOM 1550 O O . ASP A 1 191 ? 20.469 15.227 17.703 1 92.38 191 ASP A O 1
ATOM 1554 N N . ILE A 1 192 ? 18.391 15.828 18.062 1 90.62 192 ILE A N 1
ATOM 1555 C CA .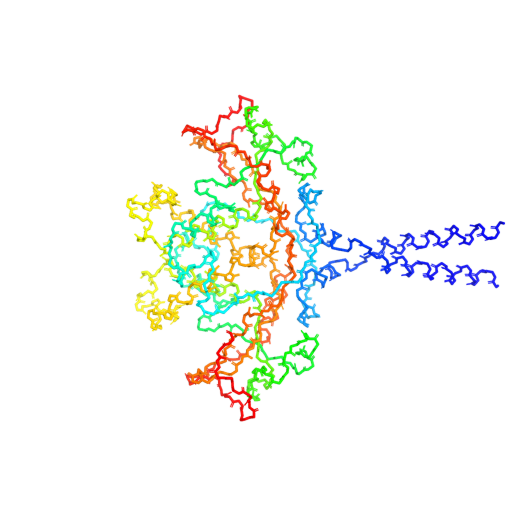 ILE A 1 192 ? 17.938 15.703 16.688 1 90.62 192 ILE A CA 1
ATOM 1556 C C . ILE A 1 192 ? 17.422 17.047 16.172 1 90.62 192 ILE A C 1
ATOM 1558 O O . ILE A 1 192 ? 16.422 17.562 16.703 1 90.62 192 ILE A O 1
ATOM 1562 N N . PRO A 1 193 ? 18.094 17.578 15.227 1 87.25 193 PRO A N 1
ATOM 1563 C CA . PRO A 1 193 ? 17.75 18.938 14.812 1 87.25 193 PRO A CA 1
ATOM 1564 C C . PRO A 1 193 ? 16.406 19.016 14.102 1 87.25 193 PRO A C 1
ATOM 1566 O O . PRO A 1 193 ? 15.688 20.016 14.25 1 87.25 193 PRO A O 1
ATOM 1569 N N . ASP A 1 194 ? 16.031 18.031 13.367 1 88.81 194 ASP A N 1
ATOM 1570 C CA . ASP A 1 194 ? 14.773 18.031 12.625 1 88.81 194 ASP A CA 1
ATOM 1571 C C . ASP A 1 194 ? 13.648 17.406 13.438 1 88.81 194 ASP A C 1
ATOM 1573 O O . ASP A 1 194 ? 13.891 16.531 14.266 1 88.81 194 ASP A O 1
ATOM 1577 N N . PRO A 1 195 ? 12.367 17.938 13.188 1 94.38 195 PRO A N 1
ATOM 1578 C CA . PRO A 1 195 ? 11.266 17.203 13.812 1 94.38 195 PRO A CA 1
ATOM 1579 C C . PRO A 1 195 ? 11.25 15.727 13.445 1 94.38 195 PRO A C 1
ATOM 1581 O O . PRO A 1 195 ? 11.531 15.367 12.297 1 94.38 195 PRO A O 1
ATOM 1584 N N . PHE A 1 196 ? 11.016 14.953 14.477 1 95.5 196 PHE A N 1
ATOM 1585 C CA . PHE A 1 196 ? 11.07 13.508 14.289 1 95.5 196 PHE A CA 1
ATOM 1586 C C . PHE A 1 196 ? 9.664 12.922 14.188 1 95.5 196 PHE A C 1
ATOM 1588 O O . PHE A 1 196 ? 8.852 13.094 15.102 1 95.5 196 PHE A O 1
ATOM 1595 N N . ALA A 1 197 ? 9.406 12.18 13.133 1 95.75 197 ALA A N 1
ATOM 1596 C CA . ALA A 1 197 ? 8.07 11.648 12.875 1 95.75 197 ALA A CA 1
ATOM 1597 C C . ALA A 1 197 ? 7.723 10.539 13.867 1 95.75 197 ALA A C 1
ATOM 1599 O O . ALA A 1 197 ? 8.578 9.711 14.203 1 95.75 197 ALA A O 1
ATOM 1600 N N . ASN A 1 198 ? 6.508 10.578 14.398 1 97.12 198 ASN A N 1
ATOM 1601 C CA . ASN A 1 198 ? 5.934 9.445 15.117 1 97.12 198 ASN A CA 1
ATOM 1602 C C . ASN A 1 198 ? 5.133 8.539 14.188 1 97.12 198 ASN A C 1
ATOM 1604 O O . ASN A 1 198 ? 3.945 8.781 13.953 1 97.12 198 ASN A O 1
ATOM 1608 N N . PHE A 1 199 ? 5.773 7.449 13.766 1 96.69 199 PHE A N 1
ATOM 1609 C CA . PHE A 1 199 ? 5.18 6.555 12.773 1 96.69 199 PHE A CA 1
ATOM 1610 C C . PHE A 1 199 ? 4.246 5.555 13.438 1 96.69 199 PHE A C 1
ATOM 1612 O O . PHE A 1 199 ? 3.717 4.656 12.781 1 96.69 199 PHE A O 1
ATOM 1619 N N . ASN A 1 200 ? 4.129 5.629 14.766 1 96.44 200 ASN A N 1
ATOM 1620 C CA . ASN A 1 200 ? 3.248 4.73 15.5 1 96.44 200 ASN A CA 1
ATOM 1621 C C . ASN A 1 200 ? 1.812 5.242 15.523 1 96.44 200 ASN A C 1
ATOM 1623 O O . ASN A 1 200 ? 1.266 5.523 16.594 1 96.44 200 ASN A O 1
ATOM 1627 N N . THR A 1 201 ? 1.213 5.238 14.344 1 96.06 201 THR A N 1
ATOM 1628 C CA . THR A 1 201 ? -0.143 5.746 14.172 1 96.06 201 THR A CA 1
ATOM 1629 C C . THR A 1 201 ? -1.142 4.602 14.047 1 96.06 201 THR A C 1
ATOM 1631 O O . THR A 1 201 ? -0.779 3.496 13.641 1 96.06 201 THR A O 1
ATOM 1634 N N . VAL A 1 202 ? -2.359 4.875 14.414 1 96.06 202 VAL A N 1
ATOM 1635 C CA . VAL A 1 202 ? -3.41 3.865 14.344 1 96.06 202 VAL A CA 1
ATOM 1636 C C . VAL A 1 202 ? -3.982 3.811 12.93 1 96.06 202 VAL A C 1
ATOM 1638 O O . VAL A 1 202 ? -4.191 4.848 12.297 1 96.06 202 VAL A O 1
ATOM 1641 N N . HIS A 1 203 ? -4.23 2.607 12.445 1 97.12 203 HIS A N 1
ATOM 1642 C CA . HIS A 1 203 ? -4.832 2.338 11.148 1 97.12 203 HIS A CA 1
ATOM 1643 C C . HIS A 1 203 ? -6.004 1.367 11.273 1 97.12 203 HIS A C 1
ATOM 1645 O O . HIS A 1 203 ? -6.062 0.581 12.227 1 97.12 203 HIS A O 1
ATOM 1651 N N . LYS A 1 204 ? -6.922 1.499 10.344 1 97 204 LYS A N 1
ATOM 1652 C CA . LYS A 1 204 ? -8.016 0.541 10.219 1 97 204 LYS A CA 1
ATOM 1653 C C . LYS A 1 204 ? -7.641 -0.599 9.273 1 97 204 LYS A C 1
ATOM 1655 O O . LYS A 1 204 ? -7.469 -0.385 8.07 1 97 204 LYS A O 1
ATOM 1660 N N . CYS A 1 205 ? -7.555 -1.819 9.883 1 97.75 205 CYS A N 1
ATOM 1661 C CA . CYS A 1 205 ? -7.008 -2.932 9.109 1 97.75 205 CYS A CA 1
ATOM 1662 C C . CYS A 1 205 ? -8.047 -4.031 8.93 1 97.75 205 CYS A C 1
ATOM 1664 O O . CYS A 1 205 ? -8.922 -4.211 9.781 1 97.75 205 CYS A O 1
ATOM 1666 N N . ARG A 1 206 ? -7.938 -4.707 7.809 1 96.94 206 ARG A N 1
ATOM 1667 C CA . ARG A 1 206 ? -8.711 -5.922 7.59 1 96.94 206 ARG A CA 1
ATOM 1668 C C . ARG A 1 206 ? -8.219 -7.055 8.492 1 96.94 206 ARG A C 1
ATOM 1670 O O . ARG A 1 206 ? -7.152 -6.949 9.094 1 96.94 206 ARG A O 1
ATOM 1677 N N . ASP A 1 207 ? -9.078 -8.062 8.594 1 97.31 207 ASP A N 1
ATOM 1678 C CA . ASP A 1 207 ? -8.703 -9.227 9.391 1 97.31 207 ASP A CA 1
ATOM 1679 C C . ASP A 1 207 ? -7.676 -10.086 8.648 1 97.31 207 ASP A C 1
ATOM 1681 O O . ASP A 1 207 ? -8.039 -10.984 7.891 1 97.31 207 ASP A O 1
ATOM 1685 N N . LEU A 1 208 ? -6.457 -9.82 8.938 1 96.75 208 LEU A N 1
ATOM 1686 C CA . LEU A 1 208 ? -5.355 -10.469 8.234 1 96.75 208 LEU A CA 1
ATOM 1687 C C . LEU A 1 208 ? -5.371 -11.977 8.461 1 96.75 208 LEU A C 1
ATOM 1689 O O . LEU A 1 208 ? -5.074 -12.75 7.551 1 96.75 208 LEU A O 1
ATOM 1693 N N . ASP A 1 209 ? -5.699 -12.414 9.617 1 96.25 209 ASP A N 1
ATOM 1694 C CA . ASP A 1 209 ? -5.656 -13.828 9.961 1 96.25 209 ASP A CA 1
ATOM 1695 C C . ASP A 1 209 ? -6.641 -14.633 9.117 1 96.25 209 ASP A C 1
ATOM 1697 O O . ASP A 1 209 ? -6.312 -15.719 8.641 1 96.25 209 ASP A O 1
ATOM 1701 N N . SER A 1 210 ? -7.816 -14.117 8.938 1 97.38 210 SER A N 1
ATOM 1702 C CA . SER A 1 210 ? -8.805 -14.82 8.125 1 97.38 210 SER A CA 1
ATOM 1703 C C . SER A 1 210 ? -8.367 -14.898 6.668 1 97.38 210 SER A C 1
ATOM 1705 O O . SER A 1 210 ? -8.633 -15.891 5.984 1 97.38 210 SER A O 1
ATOM 1707 N N . VAL A 1 211 ? -7.719 -13.859 6.184 1 96.38 211 VAL A N 1
ATOM 1708 C CA . VAL A 1 211 ? -7.211 -13.844 4.816 1 96.38 211 VAL A CA 1
ATOM 1709 C C . VAL A 1 211 ? -6.066 -14.852 4.676 1 96.38 211 VAL A C 1
ATOM 1711 O O . VAL A 1 211 ? -6.027 -15.617 3.713 1 96.38 211 VAL A O 1
ATOM 1714 N N . ALA A 1 212 ? -5.184 -14.859 5.652 1 94.88 212 ALA A N 1
ATOM 1715 C CA . ALA A 1 212 ? -4.078 -15.812 5.652 1 94.88 212 ALA A CA 1
ATOM 1716 C C . ALA A 1 212 ? -4.594 -17.25 5.645 1 94.88 212 ALA A C 1
ATOM 1718 O O . ALA A 1 212 ? -4.074 -18.094 4.918 1 94.88 212 ALA A O 1
ATOM 1719 N N . LYS A 1 213 ? -5.586 -17.5 6.422 1 95.69 213 LYS A N 1
ATOM 1720 C CA . LYS A 1 213 ? -6.172 -18.844 6.473 1 95.69 213 LYS A CA 1
ATOM 1721 C C . LYS A 1 213 ? -6.781 -19.219 5.129 1 95.69 213 LYS A C 1
ATOM 1723 O O . LYS A 1 213 ? -6.645 -20.359 4.684 1 95.69 213 LYS A O 1
ATOM 1728 N N . TRP A 1 214 ? -7.453 -18.297 4.527 1 96.69 214 TRP A N 1
ATOM 1729 C CA . TRP A 1 214 ? -8.016 -18.578 3.213 1 96.69 214 TRP A CA 1
ATOM 1730 C C . TRP A 1 214 ? -6.926 -18.953 2.219 1 96.69 214 TRP A C 1
ATOM 1732 O O . TRP A 1 214 ? -7.082 -19.891 1.445 1 96.69 214 TRP A O 1
ATOM 1742 N N . ILE A 1 215 ? -5.824 -18.203 2.193 1 95.31 215 ILE A N 1
ATOM 1743 C CA . ILE A 1 215 ? -4.711 -18.469 1.289 1 95.31 215 ILE A CA 1
ATOM 1744 C C . ILE A 1 215 ? -4.168 -19.875 1.555 1 95.31 215 ILE A C 1
ATOM 1746 O O . ILE A 1 215 ? -3.963 -20.656 0.622 1 95.31 215 ILE A O 1
ATOM 1750 N N . GLU A 1 216 ? -3.988 -20.172 2.793 1 92.44 216 GLU A N 1
ATOM 1751 C CA . GLU A 1 216 ? -3.473 -21.484 3.178 1 92.44 216 GLU A CA 1
ATOM 1752 C C . GLU A 1 216 ? -4.41 -22.609 2.73 1 92.44 216 GLU A C 1
ATOM 1754 O O . GLU A 1 216 ? -3.965 -23.625 2.191 1 92.44 216 GLU A O 1
ATOM 1759 N N . ASP A 1 217 ? -5.684 -22.438 2.883 1 94.06 217 ASP A N 1
ATOM 1760 C CA . ASP A 1 217 ? -6.684 -23.453 2.604 1 94.06 217 ASP A CA 1
ATOM 1761 C C . ASP A 1 217 ? -6.867 -23.641 1.1 1 94.06 217 ASP A C 1
ATOM 1763 O O . ASP A 1 217 ? -7.312 -24.703 0.653 1 94.06 217 ASP A O 1
ATOM 1767 N N . HIS A 1 218 ? -6.516 -22.672 0.31 1 94.5 218 HIS A N 1
ATOM 1768 C CA . HIS A 1 218 ? -6.887 -22.719 -1.101 1 94.5 218 HIS A CA 1
ATOM 1769 C C . HIS A 1 218 ? -5.652 -22.781 -1.992 1 94.5 218 HIS A C 1
ATOM 1771 O O . HIS A 1 218 ? -5.77 -22.906 -3.215 1 94.5 218 HIS A O 1
ATOM 1777 N N . GLU A 1 219 ? -4.504 -22.703 -1.372 1 93.38 219 GLU A N 1
ATOM 1778 C CA . GLU A 1 219 ? -3.279 -22.719 -2.166 1 93.38 219 GLU A CA 1
ATOM 1779 C C . GLU A 1 219 ? -3.148 -24.031 -2.951 1 93.38 219 GLU A C 1
ATOM 1781 O O . GLU A 1 219 ? -3.326 -25.109 -2.398 1 93.38 219 GLU A O 1
ATOM 1786 N N . VAL A 1 220 ? -2.855 -23.859 -4.227 1 93.25 220 VAL A N 1
ATOM 1787 C CA . VAL A 1 220 ? -2.646 -25 -5.098 1 93.25 220 VAL A CA 1
ATOM 1788 C C . VAL A 1 220 ? -1.21 -25.5 -4.965 1 93.25 220 VAL A C 1
ATOM 1790 O O . VAL A 1 220 ? -0.293 -24.719 -4.727 1 93.25 220 VAL A O 1
ATOM 1793 N N . ALA A 1 221 ? -1.028 -26.812 -5.098 1 89.88 221 ALA A N 1
ATOM 1794 C CA . ALA A 1 221 ? 0.302 -27.406 -5.008 1 89.88 221 ALA A CA 1
ATOM 1795 C C . ALA A 1 221 ? 1.244 -26.797 -6.047 1 89.88 221 ALA A C 1
ATOM 1797 O O . ALA A 1 221 ? 0.812 -26.406 -7.137 1 89.88 221 ALA A O 1
ATOM 1798 N N . PRO A 1 222 ? 2.506 -26.656 -5.664 1 86.31 222 PRO A N 1
ATOM 1799 C CA . PRO A 1 222 ? 3.473 -26.172 -6.648 1 86.31 222 PRO A CA 1
ATOM 1800 C C . PRO A 1 222 ? 3.537 -27.047 -7.895 1 86.31 222 PRO A C 1
ATOM 1802 O O . PRO A 1 222 ? 3.254 -28.25 -7.828 1 86.31 222 PRO A O 1
ATOM 1805 N N . PRO A 1 223 ? 3.885 -26.438 -8.984 1 87.31 223 PRO A N 1
ATOM 1806 C CA . PRO A 1 223 ? 3.992 -27.203 -10.227 1 87.31 223 PRO A CA 1
ATOM 1807 C C . PRO A 1 223 ? 5.195 -28.141 -10.234 1 87.31 223 PRO A C 1
ATOM 1809 O O . PRO A 1 223 ? 6.141 -27.953 -9.461 1 87.31 223 PRO A O 1
ATOM 1812 N N . PRO A 1 224 ? 5.109 -29.156 -11.125 1 88.06 224 PRO A N 1
ATOM 1813 C CA . PRO A 1 224 ? 6.332 -29.922 -11.391 1 88.06 224 PRO A CA 1
ATOM 1814 C C . PRO A 1 224 ? 7.414 -29.094 -12.078 1 88.06 224 PRO A C 1
ATOM 1816 O O . PRO A 1 224 ? 7.211 -27.906 -12.328 1 88.06 224 PRO A O 1
ATOM 1819 N N . GLU A 1 225 ? 8.547 -29.641 -12.234 1 84.69 225 GLU A N 1
ATOM 1820 C CA . GLU A 1 225 ? 9.703 -28.953 -12.789 1 84.69 225 GLU A CA 1
ATOM 1821 C C . GLU A 1 225 ? 9.383 -28.328 -14.148 1 84.69 225 GLU A C 1
ATOM 1823 O O . GLU A 1 225 ? 9.875 -27.25 -14.477 1 84.69 225 GLU A O 1
ATOM 1828 N N . ASN A 1 226 ? 8.508 -28.969 -14.883 1 86.44 226 ASN A N 1
ATOM 1829 C CA . ASN A 1 226 ? 8.188 -28.516 -16.234 1 86.44 226 ASN A CA 1
ATOM 1830 C C . ASN A 1 226 ? 7.039 -27.516 -16.234 1 86.44 226 ASN A C 1
ATOM 1832 O O . ASN A 1 226 ? 6.562 -27.109 -17.297 1 86.44 226 ASN A O 1
ATOM 1836 N N . GLY A 1 227 ? 6.531 -27.156 -15.07 1 89.38 227 GLY A N 1
ATOM 1837 C CA . GLY A 1 227 ? 5.438 -26.203 -14.984 1 89.38 227 GLY A CA 1
ATOM 1838 C C . GLY A 1 227 ? 4.074 -26.859 -14.883 1 89.38 227 GLY A C 1
ATOM 1839 O O . GLY A 1 227 ? 3.965 -28.078 -14.992 1 89.38 227 GLY A O 1
ATOM 1840 N N . TYR A 1 228 ? 3.068 -26 -14.672 1 93.81 228 TYR A N 1
ATOM 1841 C CA . TYR A 1 228 ? 1.71 -26.531 -14.656 1 93.81 228 TYR A CA 1
ATOM 1842 C C . TYR A 1 228 ? 1.312 -27.062 -16.031 1 93.81 228 TYR A C 1
ATOM 1844 O O . TYR A 1 228 ? 1.59 -26.422 -17.047 1 93.81 228 TYR A O 1
ATOM 1852 N N . PRO A 1 229 ? 0.751 -28.234 -16.047 1 95.38 229 PRO A N 1
ATOM 1853 C CA . PRO A 1 229 ? 0.24 -28.688 -17.344 1 95.38 229 PRO A CA 1
ATOM 1854 C C . PRO A 1 229 ? -0.898 -27.828 -17.875 1 95.38 229 PRO A C 1
ATOM 1856 O O . PRO A 1 229 ? -1.806 -27.469 -17.125 1 95.38 229 PRO A O 1
ATOM 1859 N N . MET A 1 230 ? -0.835 -27.453 -19.109 1 96.38 230 MET A N 1
ATOM 1860 C CA . MET A 1 230 ? -1.877 -26.672 -19.766 1 96.38 230 MET A CA 1
ATOM 1861 C C . MET A 1 230 ? -3.01 -27.562 -20.25 1 96.38 230 MET A C 1
ATOM 1863 O O . MET A 1 230 ? -2.773 -28.531 -20.984 1 96.38 230 MET A O 1
ATOM 1867 N N . PRO A 1 231 ? -4.191 -27.219 -19.859 1 96.56 231 PRO A N 1
ATOM 1868 C CA . PRO A 1 231 ? -5.301 -28 -20.422 1 96.56 231 PRO A CA 1
ATOM 1869 C C . PRO A 1 231 ? -5.348 -27.953 -21.938 1 96.56 231 PRO A C 1
ATOM 1871 O O . PRO A 1 231 ? -5.078 -26.922 -22.547 1 96.56 231 PRO A O 1
ATOM 1874 N N . ALA A 1 232 ? -5.809 -29.047 -22.531 1 94.81 232 ALA A N 1
ATOM 1875 C CA . ALA A 1 232 ? -5.773 -29.203 -23.969 1 94.81 232 ALA A CA 1
ATOM 1876 C C . ALA A 1 232 ? -6.691 -28.203 -24.656 1 94.81 232 ALA A C 1
ATOM 1878 O O . ALA A 1 232 ? -6.426 -27.766 -25.797 1 94.81 232 ALA A O 1
ATOM 1879 N N . ASP A 1 233 ? -7.75 -27.812 -24.031 1 95.5 233 ASP A N 1
ATOM 1880 C CA . ASP A 1 233 ? -8.734 -26.922 -24.641 1 95.5 233 ASP A CA 1
ATOM 1881 C C . ASP A 1 233 ? -8.469 -25.469 -24.281 1 95.5 233 ASP A C 1
ATOM 1883 O O . ASP A 1 233 ? -9.336 -24.609 -24.469 1 95.5 233 ASP A O 1
ATOM 1887 N N . SER A 1 234 ? -7.328 -25.156 -23.781 1 97.12 234 SER A N 1
ATOM 1888 C CA . SER A 1 234 ? -7.004 -23.812 -23.328 1 97.12 234 SER A CA 1
ATOM 1889 C C . SER A 1 234 ? -6.867 -22.859 -24.5 1 97.12 234 SER A C 1
ATOM 1891 O O . SER A 1 234 ? -6.352 -23.234 -25.562 1 97.12 234 SER A O 1
ATOM 1893 N N . LYS A 1 235 ? -7.367 -21.656 -24.297 1 97.44 235 LYS A N 1
ATOM 1894 C CA . LYS A 1 235 ? -6.965 -20.562 -25.172 1 97.44 235 LYS A CA 1
ATOM 1895 C C . LYS A 1 235 ? -5.52 -20.141 -24.906 1 97.44 235 LYS A C 1
ATOM 1897 O O . LYS A 1 235 ? -5.129 -19.922 -23.766 1 97.44 235 LYS A O 1
ATOM 1902 N N . VAL A 1 236 ? -4.75 -20.062 -25.953 1 97.94 236 VAL A N 1
ATOM 1903 C CA . VAL A 1 236 ? -3.363 -19.625 -25.859 1 97.94 236 VAL A CA 1
ATOM 1904 C C . VAL A 1 236 ? -3.203 -18.266 -26.531 1 97.94 236 VAL A C 1
ATOM 1906 O O . VAL A 1 236 ? -3.404 -18.141 -27.75 1 97.94 236 VAL A O 1
ATOM 1909 N N . TRP A 1 237 ? -2.838 -17.266 -25.781 1 97.94 237 TRP A N 1
ATOM 1910 C CA . TRP A 1 237 ? -2.68 -15.922 -26.312 1 97.94 237 TRP A CA 1
ATOM 1911 C C . TRP A 1 237 ? -1.327 -15.758 -27 1 97.94 237 TRP A C 1
ATOM 1913 O O . TRP A 1 237 ? -0.336 -16.359 -26.578 1 97.94 237 TRP A O 1
ATOM 1923 N N . GLU A 1 238 ? -1.271 -14.922 -27.984 1 97.38 238 GLU A N 1
ATOM 1924 C CA . GLU A 1 238 ? -0.029 -14.672 -28.703 1 97.38 238 GLU A CA 1
ATOM 1925 C C . GLU A 1 238 ? 0.925 -13.812 -27.875 1 97.38 238 GLU A C 1
ATOM 1927 O O . GLU A 1 238 ? 2.145 -13.953 -27.984 1 97.38 238 GLU A O 1
ATOM 1932 N N . LYS A 1 239 ? 0.302 -12.953 -27.125 1 94.25 239 LYS A N 1
ATOM 1933 C CA . LYS A 1 239 ? 1.107 -12.016 -26.328 1 94.25 239 LYS A CA 1
ATOM 1934 C C . LYS A 1 239 ? 0.625 -11.953 -24.891 1 94.25 239 LYS A C 1
ATOM 1936 O O . LYS A 1 239 ? -0.558 -12.172 -24.609 1 94.25 239 LYS A O 1
ATOM 1941 N N . ALA A 1 240 ? 1.543 -11.672 -24.031 1 92.62 240 ALA A N 1
ATOM 1942 C CA . ALA A 1 240 ? 1.201 -11.445 -22.625 1 92.62 240 ALA A CA 1
ATOM 1943 C C . ALA A 1 240 ? 0.4 -10.156 -22.453 1 92.62 240 ALA A C 1
ATOM 1945 O O . ALA A 1 240 ? 0.564 -9.211 -23.234 1 92.62 240 ALA A O 1
ATOM 1946 N N . PRO A 1 241 ? -0.399 -10.195 -21.594 1 89.5 241 PRO A N 1
ATOM 1947 C CA . PRO A 1 241 ? -1.194 -8.984 -21.375 1 89.5 241 PRO A CA 1
ATOM 1948 C C . PRO A 1 241 ? -0.369 -7.836 -20.797 1 89.5 241 PRO A C 1
ATOM 1950 O O . PRO A 1 241 ? 0.663 -8.062 -20.156 1 89.5 241 PRO A O 1
ATOM 1953 N N . MET B 1 1 ? -57.438 -1.698 11.055 1 72.56 1 MET B N 1
ATOM 1954 C CA . MET B 1 1 ? -57.062 -1.229 9.727 1 72.56 1 MET B CA 1
ATOM 1955 C C . MET B 1 1 ? -56.062 -0.074 9.82 1 72.56 1 MET B C 1
ATOM 1957 O O . MET B 1 1 ? -55 -0.12 9.219 1 72.56 1 MET B O 1
ATOM 1961 N N . ALA B 1 2 ? -56.312 0.789 10.57 1 86.56 2 ALA B N 1
ATOM 1962 C CA . ALA B 1 2 ? -55.438 1.957 10.695 1 86.56 2 ALA B CA 1
ATOM 1963 C C . ALA B 1 2 ? -54.062 1.568 11.25 1 86.56 2 ALA B C 1
ATOM 1965 O O . ALA B 1 2 ? -53.031 2.035 10.766 1 86.56 2 ALA B O 1
ATOM 1966 N N . VAL B 1 3 ? -54.094 0.662 12.195 1 88.25 3 VAL B N 1
ATOM 1967 C CA . VAL B 1 3 ? -52.844 0.222 12.82 1 88.25 3 VAL B CA 1
ATOM 1968 C C . VAL B 1 3 ? -52 -0.558 11.812 1 88.25 3 VAL B C 1
ATOM 1970 O O . VAL B 1 3 ? -50.781 -0.393 11.75 1 88.25 3 VAL B O 1
ATOM 1973 N N . SER B 1 4 ? -52.688 -1.308 11.016 1 89 4 SER B N 1
ATOM 1974 C CA . SER B 1 4 ? -51.969 -2.08 9.992 1 89 4 SER B CA 1
ATOM 1975 C C . SER B 1 4 ? -51.344 -1.166 8.945 1 89 4 SER B C 1
ATOM 1977 O O . SER B 1 4 ? -50.219 -1.4 8.508 1 89 4 SER B O 1
ATOM 1979 N N . VAL B 1 5 ? -52 -0.169 8.5 1 89.19 5 VAL B N 1
ATOM 1980 C CA . VAL B 1 5 ? -51.5 0.793 7.527 1 89.19 5 VAL B CA 1
ATOM 1981 C C . VAL B 1 5 ? -50.312 1.539 8.109 1 89.19 5 VAL B C 1
ATOM 1983 O O . VAL B 1 5 ? -49.312 1.748 7.426 1 89.19 5 VAL B O 1
ATOM 1986 N N . LEU B 1 6 ? -50.438 1.975 9.352 1 90.44 6 LEU B N 1
ATOM 1987 C CA . LEU B 1 6 ? -49.344 2.67 10.023 1 90.44 6 LEU B CA 1
ATOM 1988 C C . LEU B 1 6 ? -48.094 1.783 10.102 1 90.44 6 LEU B C 1
ATOM 1990 O O . LEU B 1 6 ? -47 2.24 9.836 1 90.44 6 LEU B O 1
ATOM 1994 N N . ALA B 1 7 ? -48.25 0.548 10.516 1 93.38 7 ALA B N 1
ATOM 1995 C CA . ALA B 1 7 ? -47.125 -0.393 10.641 1 93.38 7 ALA B CA 1
ATOM 1996 C C . ALA B 1 7 ? -46.469 -0.652 9.289 1 93.38 7 ALA B C 1
ATOM 1998 O O . ALA B 1 7 ? -45.25 -0.681 9.18 1 93.38 7 ALA B O 1
ATOM 1999 N N . LEU B 1 8 ? -47.281 -0.832 8.25 1 94.38 8 LEU B N 1
ATOM 2000 C CA . LEU B 1 8 ? -46.75 -1.085 6.914 1 94.38 8 LEU B CA 1
ATOM 2001 C C . LEU B 1 8 ? -46.031 0.14 6.375 1 94.38 8 LEU B C 1
ATOM 2003 O O . LEU B 1 8 ? -44.969 0.012 5.734 1 94.38 8 LEU B O 1
ATOM 2007 N N . THR B 1 9 ? -46.594 1.31 6.547 1 93.12 9 THR B N 1
ATOM 2008 C CA . THR B 1 9 ? -45.969 2.547 6.125 1 93.12 9 THR B CA 1
ATOM 2009 C C . THR B 1 9 ? -44.625 2.75 6.863 1 93.12 9 THR B C 1
ATOM 2011 O O . THR B 1 9 ? -43.656 3.168 6.266 1 93.12 9 THR B O 1
ATOM 2014 N N . ALA B 1 10 ? -44.656 2.486 8.203 1 95.12 10 ALA B N 1
ATOM 2015 C CA . ALA B 1 10 ? -43.438 2.609 9 1 95.12 10 ALA B CA 1
ATOM 2016 C C . ALA B 1 10 ? -42.375 1.632 8.516 1 95.12 10 ALA B C 1
ATOM 2018 O O . ALA B 1 10 ? -41.188 1.994 8.391 1 95.12 10 ALA B O 1
ATOM 2019 N N . ALA B 1 11 ? -42.75 0.437 8.305 1 96 11 ALA B N 1
ATOM 2020 C CA . ALA B 1 11 ? -41.812 -0.568 7.809 1 96 11 ALA B CA 1
ATOM 2021 C C . ALA B 1 11 ? -41.25 -0.164 6.453 1 96 11 ALA B C 1
ATOM 2023 O O . ALA B 1 11 ? -40.062 -0.291 6.211 1 96 11 ALA B O 1
ATOM 2024 N N . GLY B 1 12 ? -42.125 0.251 5.551 1 96.5 12 GLY B N 1
ATOM 2025 C CA . GLY B 1 12 ? -41.688 0.721 4.246 1 96.5 12 GLY B CA 1
ATOM 2026 C C . GLY B 1 12 ? -40.719 1.891 4.332 1 96.5 12 GLY B C 1
ATOM 2027 O O . GLY B 1 12 ? -39.719 1.918 3.635 1 96.5 12 GLY B O 1
ATOM 2028 N N . ALA B 1 13 ? -41.062 2.848 5.152 1 96.06 13 ALA B N 1
ATOM 2029 C CA . ALA B 1 13 ? -40.188 4.012 5.355 1 96.06 13 ALA B CA 1
ATOM 2030 C C . ALA B 1 13 ? -38.844 3.602 5.949 1 96.06 13 ALA B C 1
ATOM 2032 O O . ALA B 1 13 ? -37.812 4.133 5.562 1 96.06 13 ALA B O 1
ATOM 2033 N N . PHE B 1 14 ? -38.875 2.746 6.898 1 96.12 14 PHE B N 1
ATOM 2034 C CA . PHE B 1 14 ? -37.625 2.229 7.496 1 96.12 14 PHE B CA 1
ATOM 2035 C C . PHE B 1 14 ? -36.75 1.599 6.438 1 96.12 14 PHE B C 1
ATOM 2037 O O . PHE B 1 14 ? -35.531 1.881 6.383 1 96.12 14 PHE B O 1
ATOM 2044 N N . LEU B 1 15 ? -37.344 0.788 5.605 1 95.5 15 LEU B N 1
ATOM 2045 C CA . LEU B 1 15 ? -36.594 0.106 4.57 1 95.5 15 LEU B CA 1
ATOM 2046 C C . LEU B 1 15 ? -36.062 1.102 3.545 1 95.5 15 LEU B C 1
ATOM 2048 O O . LEU B 1 15 ? -34.938 0.953 3.055 1 95.5 15 LEU B O 1
ATOM 2052 N N . LEU B 1 16 ? -36.844 2.045 3.203 1 94.88 16 LEU B N 1
ATOM 2053 C CA . LEU B 1 16 ? -36.406 3.088 2.289 1 94.88 16 LEU B CA 1
ATOM 2054 C C . LEU B 1 16 ? -35.25 3.879 2.896 1 94.88 16 LEU B C 1
ATOM 2056 O O . LEU B 1 16 ? -34.281 4.219 2.199 1 94.88 16 LEU B O 1
ATOM 2060 N N . GLY B 1 17 ? -35.375 4.176 4.156 1 92.31 17 GLY B N 1
ATOM 2061 C CA . GLY B 1 17 ? -34.281 4.84 4.852 1 92.31 17 GLY B CA 1
ATOM 2062 C C . GLY B 1 17 ? -33 4.031 4.867 1 92.31 17 GLY B C 1
ATOM 2063 O O . GLY B 1 17 ? -31.922 4.555 4.578 1 92.31 17 GLY B O 1
ATOM 2064 N N . LYS B 1 18 ? -33.125 2.826 5.137 1 91.31 18 LYS B N 1
ATOM 2065 C CA . LYS B 1 18 ? -31.969 1.929 5.168 1 91.31 18 LYS B CA 1
ATOM 2066 C C . LYS B 1 18 ? -31.281 1.862 3.807 1 91.31 18 LYS B C 1
ATOM 2068 O O . LYS B 1 18 ? -30.047 1.822 3.727 1 91.31 18 LYS B O 1
ATOM 2073 N N . ALA B 1 19 ? -32 1.946 2.818 1 91.25 19 ALA B N 1
ATOM 2074 C CA . ALA B 1 19 ? -31.5 1.81 1.458 1 91.25 19 ALA B CA 1
ATOM 2075 C C . ALA B 1 19 ? -30.938 3.133 0.948 1 91.25 19 ALA B C 1
ATOM 2077 O O . ALA B 1 19 ? -30.047 3.148 0.1 1 91.25 19 ALA B O 1
ATOM 2078 N N . TRP B 1 20 ? -31.391 4.172 1.419 1 92.06 20 TRP B N 1
ATOM 2079 C CA . TRP B 1 20 ? -31 5.48 0.913 1 92.06 20 TRP B CA 1
ATOM 2080 C C . TRP B 1 20 ? -29.719 5.953 1.574 1 92.06 20 TRP B C 1
ATOM 2082 O O . TRP B 1 20 ? -29.75 6.539 2.66 1 92.06 20 TRP B O 1
ATOM 2092 N N . GLN B 1 21 ? -28.594 5.734 0.841 1 91 21 GLN B N 1
ATOM 2093 C CA . GLN B 1 21 ? -27.281 6.148 1.32 1 91 21 GLN B CA 1
ATOM 2094 C C . GLN B 1 21 ? -26.578 7.035 0.296 1 91 21 GLN B C 1
ATOM 2096 O O . GLN B 1 21 ? -25.609 6.605 -0.344 1 91 21 GLN B O 1
ATOM 2101 N N . PRO B 1 22 ? -26.922 8.234 0.049 1 90.44 22 PRO B N 1
ATOM 2102 C CA . PRO B 1 22 ? -26.422 9.086 -1.03 1 90.44 22 PRO B CA 1
ATOM 2103 C C . PRO B 1 22 ? -24.938 9.43 -0.866 1 90.44 22 PRO B C 1
ATOM 2105 O O . PRO B 1 22 ? -24.281 9.781 -1.842 1 90.44 22 PRO B O 1
ATOM 2108 N N . HIS B 1 23 ? -24.266 9.344 0.253 1 92.56 23 HIS B N 1
ATOM 2109 C CA . HIS B 1 23 ? -22.859 9.648 0.457 1 92.56 23 HIS B CA 1
ATOM 2110 C C . HIS B 1 23 ? -22.094 8.422 0.94 1 92.56 23 HIS B C 1
ATOM 2112 O O . HIS B 1 23 ? -21.312 8.508 1.892 1 92.56 23 HIS B O 1
ATOM 2118 N N . LEU B 1 24 ? -22.375 7.375 0.159 1 94.56 24 LEU B N 1
ATOM 2119 C CA . LEU B 1 24 ? -21.828 6.098 0.599 1 94.56 24 LEU B CA 1
ATOM 2120 C C . LEU B 1 24 ? -20.297 6.109 0.523 1 94.56 24 LEU B C 1
ATOM 2122 O O . LEU B 1 24 ? -19.625 5.562 1.399 1 94.56 24 LEU B O 1
ATOM 2126 N N . ASP B 1 25 ? -19.703 6.762 -0.531 1 96 25 ASP B N 1
ATOM 2127 C CA . ASP B 1 25 ? -18.25 6.867 -0.655 1 96 25 ASP B CA 1
ATOM 2128 C C . ASP B 1 25 ? -17.641 7.531 0.577 1 96 25 ASP B C 1
ATOM 2130 O O . ASP B 1 25 ? -16.719 6.992 1.181 1 96 25 ASP B O 1
ATOM 2134 N N . GLU B 1 26 ? -18.188 8.602 0.88 1 94.56 26 GLU B N 1
ATOM 2135 C CA . GLU B 1 26 ? -17.688 9.352 2.029 1 94.56 26 GLU B CA 1
ATOM 2136 C C . GLU B 1 26 ? -17.859 8.562 3.322 1 94.56 26 GLU B C 1
ATOM 2138 O O . GLU B 1 26 ? -16.953 8.492 4.148 1 94.56 26 GLU B O 1
ATOM 2143 N N . LYS B 1 27 ? -19.062 8 3.494 1 94.5 27 LYS B N 1
ATOM 2144 C CA . LYS B 1 27 ? -19.344 7.195 4.68 1 94.5 27 LYS B CA 1
ATOM 2145 C C . LYS B 1 27 ? -18.328 6.059 4.816 1 94.5 27 LYS B C 1
ATOM 2147 O O . LYS B 1 27 ? -17.797 5.824 5.898 1 94.5 27 LYS B O 1
ATOM 2152 N N . CYS B 1 28 ? -18.047 5.41 3.756 1 95.62 28 CYS B N 1
ATOM 2153 C CA . CYS B 1 28 ? -17.141 4.27 3.781 1 95.62 28 CYS B CA 1
ATOM 2154 C C . CYS B 1 28 ? -15.695 4.727 3.98 1 95.62 28 CYS B C 1
ATOM 2156 O O . CYS B 1 28 ? -14.922 4.062 4.672 1 95.62 28 CYS B O 1
ATOM 2158 N N . MET B 1 29 ? -15.289 5.793 3.398 1 94.5 29 MET B N 1
ATOM 2159 C CA . MET B 1 29 ? -13.945 6.324 3.605 1 94.5 29 MET B CA 1
ATOM 2160 C C . MET B 1 29 ? -13.719 6.691 5.07 1 94.5 29 MET B C 1
ATOM 2162 O O . MET B 1 29 ? -12.68 6.359 5.645 1 94.5 29 MET B O 1
ATOM 2166 N N . ARG B 1 30 ? -14.727 7.309 5.652 1 93.38 30 ARG B N 1
ATOM 2167 C CA . ARG B 1 30 ? -14.625 7.707 7.051 1 93.38 30 ARG B CA 1
ATOM 2168 C C . ARG B 1 30 ? -14.602 6.488 7.969 1 93.38 30 ARG B C 1
ATOM 2170 O O . ARG B 1 30 ? -13.93 6.496 9 1 93.38 30 ARG B O 1
ATOM 2177 N N . HIS B 1 31 ? -15.344 5.516 7.539 1 94.62 31 HIS B N 1
ATOM 2178 C CA . HIS B 1 31 ? -15.484 4.332 8.383 1 94.62 31 HIS B CA 1
ATOM 2179 C C . HIS B 1 31 ? -14.258 3.434 8.273 1 94.62 31 HIS B C 1
ATOM 2181 O O . HIS B 1 31 ? -13.852 2.807 9.258 1 94.62 31 HIS B O 1
ATOM 2187 N N . SER B 1 32 ? -13.555 3.408 7.09 1 95.12 32 SER B N 1
ATOM 2188 C CA . SER B 1 32 ? -12.562 2.375 6.824 1 95.12 32 SER B CA 1
ATOM 2189 C C . SER B 1 32 ? -11.148 2.943 6.859 1 95.12 32 SER B C 1
ATOM 2191 O O . SER B 1 32 ? -10.188 2.246 6.531 1 95.12 32 SER B O 1
ATOM 2193 N N . SER B 1 33 ? -10.969 4.152 7.219 1 94.69 33 SER B N 1
ATOM 2194 C CA . SER B 1 33 ? -9.656 4.793 7.32 1 94.69 33 SER B CA 1
ATOM 2195 C C . SER B 1 33 ? -9.492 5.508 8.656 1 94.69 33 SER B C 1
ATOM 2197 O O . SER B 1 33 ? -10.484 5.801 9.336 1 94.69 33 SER B O 1
ATOM 2199 N N . THR B 1 34 ? -8.227 5.676 9 1 93.88 34 THR B N 1
ATOM 2200 C CA . THR B 1 34 ? -7.973 6.566 10.125 1 93.88 34 THR B CA 1
ATOM 2201 C C . THR B 1 34 ? -8.508 7.965 9.836 1 93.88 34 THR B C 1
ATOM 2203 O O . THR B 1 34 ? -8.281 8.516 8.758 1 93.88 34 THR B O 1
ATOM 2206 N N . TYR B 1 35 ? -9.242 8.531 10.781 1 94.81 35 TYR B N 1
ATOM 2207 C CA . TYR B 1 35 ? -9.836 9.844 10.555 1 94.81 35 TYR B CA 1
ATOM 2208 C C . TYR B 1 35 ? -8.766 10.914 10.414 1 94.81 35 TYR B C 1
ATOM 2210 O O . TYR B 1 35 ? -7.781 10.922 11.164 1 94.81 35 TYR B O 1
ATOM 2218 N N . SER B 1 36 ? -8.938 11.711 9.484 1 97 36 SER B N 1
ATOM 2219 C CA . SER B 1 36 ? -8.141 12.906 9.219 1 97 36 SER B CA 1
ATOM 2220 C C . SER B 1 36 ? -9.016 14.086 8.828 1 97 36 SER B C 1
ATOM 2222 O O . SER B 1 36 ? -9.977 13.93 8.07 1 97 36 SER B O 1
ATOM 2224 N N . THR B 1 37 ? -8.695 15.25 9.359 1 97.56 37 THR B N 1
ATOM 2225 C CA . THR B 1 37 ? -9.453 16.438 8.992 1 97.56 37 THR B CA 1
ATOM 2226 C C . THR B 1 37 ? -9.289 16.75 7.508 1 97.56 37 THR B C 1
ATOM 2228 O O . THR B 1 37 ? -10.086 17.484 6.93 1 97.56 37 THR B O 1
ATOM 2231 N N . VAL B 1 38 ? -8.297 16.188 6.863 1 97.81 38 VAL B N 1
ATOM 2232 C CA . VAL B 1 38 ? -8.039 16.375 5.438 1 97.81 38 VAL B CA 1
ATOM 2233 C C . VAL B 1 38 ? -9.211 15.828 4.625 1 97.81 38 VAL B C 1
ATOM 2235 O O . VAL B 1 38 ? -9.492 16.312 3.529 1 97.81 38 VAL B O 1
ATOM 2238 N N . MET B 1 39 ? -9.922 14.859 5.145 1 97 39 MET B N 1
ATOM 2239 C CA . MET B 1 39 ? -11.039 14.219 4.453 1 97 39 MET B CA 1
ATOM 2240 C C . MET B 1 39 ? -12.125 15.227 4.113 1 97 39 MET B C 1
ATOM 2242 O O . MET B 1 39 ? -12.891 15.031 3.17 1 97 39 MET B O 1
ATOM 2246 N N . LYS B 1 40 ? -12.156 16.312 4.891 1 96.62 40 LYS B N 1
ATOM 2247 C CA . LYS B 1 40 ? -13.164 17.344 4.664 1 96.62 40 LYS B CA 1
ATOM 2248 C C . LYS B 1 40 ? -12.75 18.281 3.531 1 96.62 40 LYS B C 1
ATOM 2250 O O . LYS B 1 40 ? -13.57 19.047 3.02 1 96.62 40 LYS B O 1
ATOM 2255 N N . GLN B 1 41 ? -11.539 18.156 3.131 1 97.38 41 GLN B N 1
ATOM 2256 C CA . GLN B 1 41 ? -10.984 19.141 2.205 1 97.38 41 GLN B CA 1
ATOM 2257 C C . GLN B 1 41 ? -10.656 18.5 0.859 1 97.38 41 GLN B C 1
ATOM 2259 O O . GLN B 1 41 ? -10.258 19.188 -0.081 1 97.38 41 GLN B O 1
ATOM 2264 N N . VAL B 1 42 ? -10.828 17.203 0.78 1 97.38 42 VAL B N 1
ATOM 2265 C CA . VAL B 1 42 ? -10.555 16.5 -0.471 1 97.38 42 VAL B CA 1
ATOM 2266 C C . VAL B 1 42 ? -11.797 15.742 -0.923 1 97.38 42 VAL B C 1
ATOM 2268 O O . VAL B 1 42 ? -12.727 15.539 -0.14 1 97.38 42 VAL B O 1
ATOM 2271 N N . SER B 1 43 ? -11.789 15.391 -2.225 1 97.12 43 SER B N 1
ATOM 2272 C CA . SER B 1 43 ? -12.891 14.586 -2.738 1 97.12 43 SER B CA 1
ATOM 2273 C C . SER B 1 43 ? -12.891 13.195 -2.115 1 97.12 43 SER B C 1
ATOM 2275 O O . SER B 1 43 ? -11.844 12.547 -2.016 1 97.12 43 SER B O 1
ATOM 2277 N N . ASN B 1 44 ? -14.055 12.742 -1.689 1 94.12 44 ASN B N 1
ATOM 2278 C CA . ASN B 1 44 ? -14.188 11.406 -1.123 1 94.12 44 ASN B CA 1
ATOM 2279 C C . ASN B 1 44 ? -14.836 10.445 -2.111 1 94.12 44 ASN B C 1
ATOM 2281 O O . ASN B 1 44 ? -15.227 9.336 -1.737 1 94.12 44 ASN B O 1
ATOM 2285 N N . LYS B 1 45 ? -14.961 10.898 -3.311 1 95.62 45 LYS B N 1
ATOM 2286 C CA . LYS B 1 45 ? -15.547 10.047 -4.34 1 95.62 45 LYS B CA 1
ATOM 2287 C C . LYS B 1 45 ? -14.539 9 -4.82 1 95.62 45 LYS B C 1
ATOM 2289 O O . LYS B 1 45 ? -13.398 9.328 -5.145 1 95.62 45 LYS B O 1
ATOM 2294 N N . LEU B 1 46 ? -14.977 7.723 -4.828 1 96.5 46 LEU B N 1
ATOM 2295 C CA . LEU B 1 46 ? -14.164 6.637 -5.352 1 96.5 46 LEU B CA 1
ATOM 2296 C C . LEU B 1 46 ? -14.383 6.461 -6.852 1 96.5 46 LEU B C 1
ATOM 2298 O O . LEU B 1 46 ? -15.477 6.73 -7.359 1 96.5 46 LEU B O 1
ATOM 2302 N N . HIS B 1 47 ? -13.328 6.039 -7.516 1 96.5 47 HIS B N 1
ATOM 2303 C CA . HIS B 1 47 ? -13.422 5.773 -8.945 1 96.5 47 HIS B CA 1
ATOM 2304 C C . HIS B 1 47 ? -12.766 4.445 -9.305 1 96.5 47 HIS B C 1
ATOM 2306 O O . HIS B 1 47 ? -11.789 4.043 -8.672 1 96.5 47 HIS B O 1
ATOM 2312 N N . ASP B 1 48 ? -13.289 3.844 -10.344 1 96.69 48 ASP B N 1
ATOM 2313 C CA . ASP B 1 48 ? -12.656 2.648 -10.898 1 96.69 48 ASP B CA 1
ATOM 2314 C C . ASP B 1 48 ? -11.438 3.012 -11.75 1 96.69 48 ASP B C 1
ATOM 2316 O O . ASP B 1 48 ? -11.523 3.875 -12.625 1 96.69 48 ASP B O 1
ATOM 2320 N N . VAL B 1 49 ? -10.344 2.406 -11.391 1 98 49 VAL B N 1
ATOM 2321 C CA . VAL B 1 49 ? -9.117 2.588 -12.156 1 98 49 VAL B CA 1
ATOM 2322 C C . VAL B 1 49 ? -8.555 1.228 -12.562 1 98 49 VAL B C 1
ATOM 2324 O O . VAL B 1 49 ? -8.375 0.345 -11.727 1 98 49 VAL B O 1
ATOM 2327 N N . LYS B 1 50 ? -8.328 1.04 -13.875 1 97 50 LYS B N 1
ATOM 2328 C CA . LYS B 1 50 ? -7.613 -0.154 -14.32 1 97 50 LYS B CA 1
ATOM 2329 C C . LYS B 1 50 ? -6.105 0.022 -14.172 1 97 50 LYS B C 1
ATOM 2331 O O . LYS B 1 50 ? -5.516 0.912 -14.789 1 97 50 LYS B O 1
ATOM 2336 N N . PHE B 1 51 ? -5.523 -0.797 -13.25 1 97.19 51 PHE B N 1
ATOM 2337 C CA . PHE B 1 51 ? -4.074 -0.754 -13.117 1 97.19 51 PHE B CA 1
ATOM 2338 C C . PHE B 1 51 ? -3.398 -1.186 -14.414 1 97.19 51 PHE B C 1
ATOM 2340 O O . PHE B 1 51 ? -3.992 -1.908 -15.211 1 97.19 51 PHE B O 1
ATOM 2347 N N . ASN B 1 52 ? -2.248 -0.646 -14.633 1 95.31 52 ASN B N 1
ATOM 2348 C CA . ASN B 1 52 ? -1.407 -1.104 -15.734 1 95.31 52 ASN B CA 1
ATOM 2349 C C . ASN B 1 52 ? -0.191 -1.873 -15.227 1 95.31 52 ASN B C 1
ATOM 2351 O O . ASN B 1 52 ? 0.768 -1.275 -14.734 1 95.31 52 ASN B O 1
ATOM 2355 N N . GLY B 1 53 ? -0.318 -3.176 -15.32 1 94.25 53 GLY B N 1
ATOM 2356 C CA . GLY B 1 53 ? 0.773 -4.035 -14.883 1 94.25 53 GLY B CA 1
ATOM 2357 C C . GLY B 1 53 ? 1.55 -4.641 -16.031 1 94.25 53 GLY B C 1
ATOM 2358 O O . GLY B 1 53 ? 2.188 -5.684 -15.883 1 94.25 53 GLY B O 1
ATOM 2359 N N . THR B 1 54 ? 1.462 -3.984 -17.203 1 91.75 54 THR B N 1
ATOM 2360 C CA . THR B 1 54 ? 2.172 -4.48 -18.375 1 91.75 54 THR B CA 1
ATOM 2361 C C . THR B 1 54 ? 3.682 -4.379 -18.172 1 91.75 54 THR B C 1
ATOM 2363 O O . THR B 1 54 ? 4.191 -3.322 -17.797 1 91.75 54 THR B O 1
ATOM 2366 N N . LEU B 1 55 ? 4.336 -5.473 -18.406 1 89 55 LEU B N 1
ATOM 2367 C CA . LEU B 1 55 ? 5.789 -5.48 -18.25 1 89 55 LEU B CA 1
ATOM 2368 C C . LEU B 1 55 ? 6.449 -4.578 -19.281 1 89 55 LEU B C 1
ATOM 2370 O O . LEU B 1 55 ? 6.129 -4.652 -20.469 1 89 55 LEU B O 1
ATOM 2374 N N . GLY B 1 56 ? 7.297 -3.705 -18.875 1 84.19 56 GLY B N 1
ATOM 2375 C CA . GLY B 1 56 ? 8.07 -2.861 -19.766 1 84.19 56 GLY B CA 1
ATOM 2376 C C . GLY B 1 56 ? 7.355 -1.577 -20.156 1 84.19 56 GLY B C 1
ATOM 2377 O O . GLY B 1 56 ? 7.824 -0.831 -21.016 1 84.19 56 GLY B O 1
ATOM 2378 N N . LYS B 1 57 ? 6.277 -1.412 -19.562 1 83.12 57 LYS B N 1
ATOM 2379 C CA . LYS B 1 57 ? 5.574 -0.168 -19.859 1 83.12 57 LYS B CA 1
ATOM 2380 C C . LYS B 1 57 ? 6.398 1.045 -19.438 1 83.12 57 LYS B C 1
ATOM 2382 O O . LYS B 1 57 ? 7 1.053 -18.359 1 83.12 57 LYS B O 1
ATOM 2387 N N . ASN B 1 58 ? 6.406 2.006 -20.344 1 87.19 58 ASN B N 1
ATOM 2388 C CA . ASN B 1 58 ? 7.062 3.275 -20.062 1 87.19 58 ASN B CA 1
ATOM 2389 C C . ASN B 1 58 ? 6.074 4.309 -19.531 1 87.19 58 ASN B C 1
ATOM 2391 O O . ASN B 1 58 ? 4.953 4.418 -20.031 1 87.19 58 ASN B O 1
ATOM 2395 N N . SER B 1 59 ? 6.418 4.93 -18.438 1 90 59 SER B N 1
ATOM 2396 C CA . SER B 1 59 ? 5.613 5.992 -17.844 1 90 59 SER B CA 1
ATOM 2397 C C . SER B 1 59 ? 6.496 7.07 -17.219 1 90 59 SER B C 1
ATOM 2399 O O . SER B 1 59 ? 7.723 6.988 -17.281 1 90 59 SER B O 1
ATOM 2401 N N . GLN B 1 60 ? 5.855 8.062 -16.688 1 91.81 60 GLN B N 1
ATOM 2402 C CA . GLN B 1 60 ? 6.586 9.125 -16 1 91.81 60 GLN B CA 1
ATOM 2403 C C . GLN B 1 60 ? 7.266 8.602 -14.742 1 91.81 60 GLN B C 1
ATOM 2405 O O . GLN B 1 60 ? 8.219 9.211 -14.242 1 91.81 60 GLN B O 1
ATOM 2410 N N . PHE B 1 61 ? 6.883 7.414 -14.266 1 93.62 61 PHE B N 1
ATOM 2411 C CA . PHE B 1 61 ? 7.457 6.871 -13.039 1 93.62 61 PHE B CA 1
ATOM 2412 C C . PHE B 1 61 ? 8.438 5.746 -13.352 1 93.62 61 PHE B C 1
ATOM 2414 O O . PHE B 1 61 ? 9.195 5.316 -12.484 1 93.62 61 PHE B O 1
ATOM 2421 N N . THR B 1 62 ? 8.453 5.184 -14.555 1 91.06 62 THR B N 1
ATOM 2422 C CA . THR B 1 62 ? 9.227 3.969 -14.797 1 91.06 62 THR B CA 1
ATOM 2423 C C . THR B 1 62 ? 10.336 4.234 -15.812 1 91.06 62 THR B C 1
ATOM 2425 O O . THR B 1 62 ? 11.336 3.508 -15.859 1 91.06 62 THR B O 1
ATOM 2428 N N . GLY B 1 63 ? 10.266 5.301 -16.609 1 83 63 GLY B N 1
ATOM 2429 C CA . GLY B 1 63 ? 11.227 5.465 -17.688 1 83 63 GLY B CA 1
ATOM 2430 C C . GLY B 1 63 ? 11.398 4.215 -18.516 1 83 63 GLY B C 1
ATOM 2431 O O . GLY B 1 63 ? 10.445 3.457 -18.719 1 83 63 GLY B O 1
ATOM 2432 N N . HIS B 1 64 ? 12.633 4.051 -19.031 1 86.38 64 HIS B N 1
ATOM 2433 C CA . HIS B 1 64 ? 12.938 2.832 -19.781 1 86.38 64 HIS B CA 1
ATOM 2434 C C . HIS B 1 64 ? 13.25 1.678 -18.828 1 86.38 64 HIS B C 1
ATOM 2436 O O . HIS B 1 64 ? 14.406 1.485 -18.438 1 86.38 64 HIS B O 1
ATOM 2442 N N . TRP B 1 65 ? 12.305 0.851 -18.469 1 84.56 65 TRP B N 1
ATOM 2443 C CA . TRP B 1 65 ? 12.391 -0.329 -17.625 1 84.56 65 TRP B CA 1
ATOM 2444 C C . TRP B 1 65 ? 12.922 0.039 -16.234 1 84.56 65 TRP B C 1
ATOM 2446 O O . TRP B 1 65 ? 13.75 -0.677 -15.672 1 84.56 65 TRP B O 1
ATOM 2456 N N . GLY B 1 66 ? 12.602 1.252 -15.844 1 89.19 66 GLY B N 1
ATOM 2457 C CA . GLY B 1 66 ? 12.945 1.638 -14.484 1 89.19 66 GLY B CA 1
ATOM 2458 C C . GLY B 1 66 ? 14.258 2.398 -14.398 1 89.19 66 GLY B C 1
ATOM 2459 O O . GLY B 1 66 ? 14.672 2.816 -13.312 1 89.19 66 GLY B O 1
ATOM 2460 N N . ASP B 1 67 ? 14.945 2.607 -15.516 1 93.56 67 ASP B N 1
ATOM 2461 C CA . ASP B 1 67 ? 16.188 3.363 -15.469 1 93.56 67 ASP B CA 1
ATOM 2462 C C . ASP B 1 67 ? 15.945 4.793 -14.992 1 93.56 67 ASP B C 1
ATOM 2464 O O . ASP B 1 67 ? 15.125 5.512 -15.555 1 93.56 67 ASP B O 1
ATOM 2468 N N . PRO B 1 68 ? 16.703 5.137 -13.961 1 94.88 68 PRO B N 1
ATOM 2469 C CA . PRO B 1 68 ? 16.453 6.473 -13.414 1 94.88 68 PRO B CA 1
ATOM 2470 C C . PRO B 1 68 ? 16.859 7.586 -14.375 1 94.88 68 PRO B C 1
ATOM 2472 O O . PRO B 1 68 ? 17.766 7.414 -15.188 1 94.88 68 PRO B O 1
ATOM 2475 N N . ASN B 1 69 ? 16.25 8.594 -14.398 1 94.44 69 ASN B N 1
ATOM 2476 C CA . ASN B 1 69 ? 16.547 9.844 -15.086 1 94.44 69 ASN B CA 1
ATOM 2477 C C . ASN B 1 69 ? 15.961 11.047 -14.352 1 94.44 69 ASN B C 1
ATOM 2479 O O . ASN B 1 69 ? 15.148 10.883 -13.438 1 94.44 69 ASN B O 1
ATOM 2483 N N . GLU B 1 70 ? 16.359 12.227 -14.703 1 93.38 70 GLU B N 1
ATOM 2484 C CA . GLU B 1 70 ? 15.992 13.438 -13.984 1 93.38 70 GLU B CA 1
ATOM 2485 C C . GLU B 1 70 ? 14.484 13.656 -14.023 1 93.38 70 GLU B C 1
ATOM 2487 O O . GLU B 1 70 ? 13.883 14.055 -13.023 1 93.38 70 GLU B O 1
ATOM 2492 N N . ALA B 1 71 ? 13.914 13.422 -15.172 1 93 71 ALA B N 1
ATOM 2493 C CA . ALA B 1 71 ? 12.477 13.633 -15.305 1 93 71 ALA B CA 1
ATOM 2494 C C . ALA B 1 71 ? 11.695 12.734 -14.344 1 93 71 ALA B C 1
ATOM 2496 O O . ALA B 1 71 ? 10.742 13.18 -13.703 1 93 71 ALA B O 1
ATOM 2497 N N . MET B 1 72 ? 12.125 11.5 -14.219 1 92.44 72 MET B N 1
ATOM 2498 C CA . MET B 1 72 ? 11.516 10.555 -13.289 1 92.44 72 MET B CA 1
ATOM 2499 C C . MET B 1 72 ? 11.703 11.008 -11.844 1 92.44 72 MET B C 1
ATOM 2501 O O . MET B 1 72 ? 10.773 10.914 -11.039 1 92.44 72 MET B O 1
ATOM 2505 N N . ASP B 1 73 ? 12.891 11.461 -11.547 1 93.25 73 ASP B N 1
ATOM 2506 C CA . ASP B 1 73 ? 13.18 11.93 -10.195 1 93.25 73 ASP B CA 1
ATOM 2507 C C . ASP B 1 73 ? 12.273 13.094 -9.805 1 93.25 73 ASP B C 1
ATOM 2509 O O . ASP B 1 73 ? 11.797 13.156 -8.672 1 93.25 73 ASP B O 1
ATOM 2513 N N . ARG B 1 74 ? 11.992 13.938 -10.711 1 91.69 74 ARG B N 1
ATOM 2514 C CA . ARG B 1 74 ? 11.109 15.07 -10.445 1 91.69 74 ARG B CA 1
ATOM 2515 C C . ARG B 1 74 ? 9.688 14.594 -10.148 1 91.69 74 ARG B C 1
ATOM 2517 O O . ARG B 1 74 ? 9.031 15.125 -9.25 1 91.69 74 ARG B O 1
ATOM 2524 N N . GLU B 1 75 ? 9.266 13.594 -10.875 1 91.94 75 GLU B N 1
ATOM 2525 C CA . GLU B 1 75 ? 7.918 13.078 -10.664 1 91.94 75 GLU B CA 1
ATOM 2526 C C . GLU B 1 75 ? 7.805 12.375 -9.312 1 91.94 75 GLU B C 1
ATOM 2528 O O . GLU B 1 75 ? 6.84 12.586 -8.578 1 91.94 75 GLU B O 1
ATOM 2533 N N . TRP B 1 76 ? 8.758 11.508 -9.031 1 93.12 76 TRP B N 1
ATOM 2534 C CA . TRP B 1 76 ? 8.758 10.812 -7.746 1 93.12 76 TRP B CA 1
ATOM 2535 C C . TRP B 1 76 ? 8.828 11.805 -6.59 1 93.12 76 TRP B C 1
ATOM 2537 O O . TRP B 1 76 ? 8.117 11.656 -5.59 1 93.12 76 TRP B O 1
ATOM 2547 N N . ASN B 1 77 ? 9.555 12.883 -6.746 1 87.94 77 ASN B N 1
ATOM 2548 C CA . ASN B 1 77 ? 9.797 13.852 -5.68 1 87.94 77 ASN B CA 1
ATOM 2549 C C . ASN B 1 77 ? 8.586 14.758 -5.453 1 87.94 77 ASN B C 1
ATOM 2551 O O . ASN B 1 77 ? 8.5 15.445 -4.434 1 87.94 77 ASN B O 1
ATOM 2555 N N . ARG B 1 78 ? 7.633 14.742 -6.363 1 85.88 78 ARG B N 1
ATOM 2556 C CA . ARG B 1 78 ? 6.398 15.5 -6.168 1 85.88 78 ARG B CA 1
ATOM 2557 C C . ARG B 1 78 ? 5.59 14.938 -5.004 1 85.88 78 ARG B C 1
ATOM 2559 O O . ARG B 1 78 ? 4.789 15.648 -4.395 1 85.88 78 ARG B O 1
ATOM 2566 N N . TRP B 1 79 ? 5.742 13.727 -4.645 1 85.94 79 TRP B N 1
ATOM 2567 C CA . TRP B 1 79 ? 4.926 13.055 -3.637 1 85.94 79 TRP B CA 1
ATOM 2568 C C . TRP B 1 79 ? 5.695 12.906 -2.328 1 85.94 79 TRP B C 1
ATOM 2570 O O . TRP B 1 79 ? 5.094 12.727 -1.267 1 85.94 79 TRP B O 1
ATOM 2580 N N . GLY B 1 80 ? 6.938 12.875 -2.398 1 66.44 80 GLY B N 1
ATOM 2581 C CA . GLY B 1 80 ? 7.859 12.742 -1.282 1 66.44 80 GLY B CA 1
ATOM 2582 C C . GLY B 1 80 ? 9.305 13.031 -1.663 1 66.44 80 GLY B C 1
ATOM 2583 O O . GLY B 1 80 ? 9.852 12.391 -2.561 1 66.44 80 GLY B O 1
ATOM 2584 N N . PHE B 1 81 ? 9.805 14.234 -1.375 1 61.66 81 PHE B N 1
ATOM 2585 C CA . PHE B 1 81 ? 11.055 14.742 -1.933 1 61.66 81 PHE B CA 1
ATOM 2586 C C . PHE B 1 81 ? 12.164 14.711 -0.892 1 61.66 81 PHE B C 1
ATOM 2588 O O . PHE B 1 81 ? 12 15.211 0.22 1 61.66 81 PHE B O 1
ATOM 2595 N N . GLY B 1 82 ? 13.359 14.312 -1.5 1 51.09 82 GLY B N 1
ATOM 2596 C CA . GLY B 1 82 ? 14.625 14.539 -0.826 1 51.09 82 GLY B CA 1
ATOM 2597 C C . GLY B 1 82 ? 14.617 14.094 0.625 1 51.09 82 GLY B C 1
ATOM 2598 O O . GLY B 1 82 ? 14.281 12.945 0.925 1 51.09 82 GLY B O 1
ATOM 2599 N N . LYS B 1 83 ? 15.164 14.984 1.381 1 51.75 83 LYS B N 1
ATOM 2600 C CA . LYS B 1 83 ? 15.234 14.75 2.82 1 51.75 83 LYS B CA 1
ATOM 2601 C C . LYS B 1 83 ? 13.875 14.992 3.48 1 51.75 83 LYS B C 1
ATOM 2603 O O . LYS B 1 83 ? 13.656 14.57 4.617 1 51.75 83 LYS B O 1
ATOM 2608 N N . PHE B 1 84 ? 12.953 15.5 2.586 1 54.94 84 PHE B N 1
ATOM 2609 C CA . PHE B 1 84 ? 11.82 15.906 3.406 1 54.94 84 PHE B CA 1
ATOM 2610 C C . PHE B 1 84 ? 10.508 15.477 2.77 1 54.94 84 PHE B C 1
ATOM 2612 O O . PHE B 1 84 ? 10.375 15.484 1.544 1 54.94 84 PHE B O 1
ATOM 2619 N N . VAL B 1 85 ? 9.742 14.859 3.635 1 69.25 85 VAL B N 1
ATOM 2620 C CA . VAL B 1 85 ? 8.328 14.656 3.328 1 69.25 85 VAL B CA 1
ATOM 2621 C C . VAL B 1 85 ? 7.605 16 3.281 1 69.25 85 VAL B C 1
ATOM 2623 O O . VAL B 1 85 ? 8.141 17.016 3.736 1 69.25 85 VAL B O 1
ATOM 2626 N N . LYS B 1 86 ? 6.52 16.109 2.564 1 86.75 86 LYS B N 1
ATOM 2627 C CA . LYS B 1 86 ? 5.73 17.328 2.371 1 86.75 86 LYS B CA 1
ATOM 2628 C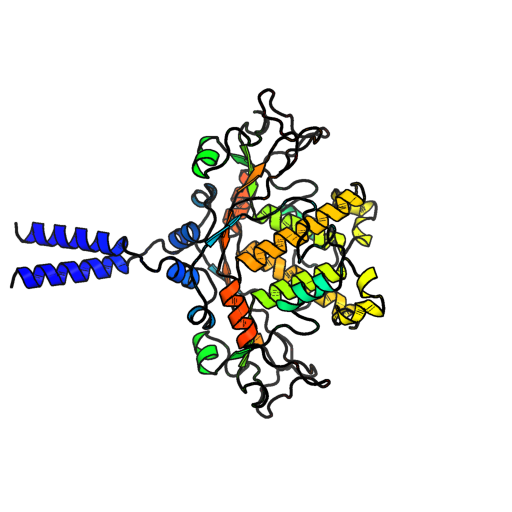 C . LYS B 1 86 ? 4.945 17.688 3.633 1 86.75 86 LYS B C 1
ATOM 2630 O O . LYS B 1 86 ? 3.781 17.312 3.773 1 86.75 86 LYS B O 1
ATOM 2635 N N . TYR B 1 87 ? 5.652 18.531 4.52 1 92.69 87 TYR B N 1
ATOM 2636 C CA . TYR B 1 87 ? 5.066 18.891 5.805 1 92.69 87 TYR B CA 1
ATOM 2637 C C . TYR B 1 87 ? 3.887 19.828 5.617 1 92.69 87 TYR B C 1
ATOM 2639 O O . TYR B 1 87 ? 3.854 20.609 4.66 1 92.69 87 TYR B O 1
ATOM 2647 N N . ALA B 1 88 ? 2.979 19.672 6.453 1 96.06 88 ALA B N 1
ATOM 2648 C CA . ALA B 1 88 ? 1.897 20.656 6.594 1 96.06 88 ALA B CA 1
ATOM 2649 C C . ALA B 1 88 ? 1.77 21.109 8.039 1 96.06 88 ALA B C 1
ATOM 2651 O O . ALA B 1 88 ? 2.209 20.422 8.961 1 96.06 88 ALA B O 1
ATOM 2652 N N . SER B 1 89 ? 1.306 22.312 8.195 1 97.69 89 SER B N 1
ATOM 2653 C CA . SER B 1 89 ? 1.003 22.891 9.5 1 97.69 89 SER B CA 1
ATOM 2654 C C . SER B 1 89 ? -0.48 22.75 9.836 1 97.69 89 SER B C 1
ATOM 2656 O O . SER B 1 89 ? -1.331 23.297 9.125 1 97.69 89 SER B O 1
ATOM 2658 N N . PHE B 1 90 ? -0.791 22 10.891 1 98.31 90 PHE B N 1
ATOM 2659 C CA . PHE B 1 90 ? -2.176 21.781 11.289 1 98.31 90 PHE B CA 1
ATOM 2660 C C . PHE B 1 90 ? -2.541 22.625 12.5 1 98.31 90 PHE B C 1
ATOM 2662 O O . PHE B 1 90 ? -1.746 22.766 13.43 1 98.31 90 PHE B O 1
ATOM 2669 N N . SER B 1 91 ? -3.74 23.188 12.5 1 98.19 91 SER B N 1
ATOM 2670 C CA . SER B 1 91 ? -4.188 23.984 13.648 1 98.19 91 SER B CA 1
ATOM 2671 C C . SER B 1 91 ? -4.402 23.094 14.875 1 98.19 91 SER B C 1
ATOM 2673 O O . SER B 1 91 ? -4.504 21.875 14.758 1 98.19 91 SER B O 1
ATOM 2675 N N . ARG B 1 92 ? -4.453 23.766 16.016 1 98.12 92 ARG B N 1
ATOM 2676 C CA . ARG B 1 92 ? -4.75 23.062 17.266 1 98.12 92 ARG B CA 1
ATOM 2677 C C . ARG B 1 92 ? -6.074 22.312 17.172 1 98.12 92 ARG B C 1
ATOM 2679 O O . ARG B 1 92 ? -6.18 21.172 17.609 1 98.12 92 ARG B O 1
ATOM 2686 N N . ASP B 1 93 ? -7.066 22.938 16.609 1 98.31 93 ASP B N 1
ATOM 2687 C CA . ASP B 1 93 ? -8.383 22.328 16.484 1 98.31 93 ASP B CA 1
ATOM 2688 C C . ASP B 1 93 ? -8.344 21.094 15.594 1 98.31 93 ASP B C 1
ATOM 2690 O O . ASP B 1 93 ? -9 20.094 15.875 1 98.31 93 ASP B O 1
ATOM 2694 N N . GLU B 1 94 ? -7.648 21.188 14.547 1 97.94 94 GLU B N 1
ATOM 2695 C CA . GLU B 1 94 ? -7.504 20.031 13.656 1 97.94 94 GLU B CA 1
ATOM 2696 C C . GLU B 1 94 ? -6.852 18.859 14.375 1 97.94 94 GLU B C 1
ATOM 2698 O O . GLU B 1 94 ? -7.34 17.734 14.297 1 97.94 94 GLU B O 1
ATOM 2703 N N . PHE B 1 95 ? -5.707 19.094 15.047 1 97.94 95 PHE B N 1
ATOM 2704 C CA . PHE B 1 95 ? -4.996 18.047 15.773 1 97.94 95 PHE B CA 1
ATOM 2705 C C . PHE B 1 95 ? -5.883 17.438 16.844 1 97.94 95 PHE B C 1
ATOM 2707 O O . PHE B 1 95 ? -5.906 16.219 17.016 1 97.94 95 PHE B O 1
ATOM 2714 N N . ALA B 1 96 ? -6.602 18.312 17.516 1 98.19 96 ALA B N 1
ATOM 2715 C CA . ALA B 1 96 ? -7.52 17.844 18.547 1 98.19 96 ALA B CA 1
ATOM 2716 C C . ALA B 1 96 ? -8.602 16.953 17.953 1 98.19 96 ALA B C 1
ATOM 2718 O O . ALA B 1 96 ? -8.938 15.898 18.516 1 98.19 96 ALA B O 1
ATOM 2719 N N . ALA B 1 97 ? -9.125 17.391 16.844 1 97.62 97 ALA B N 1
ATOM 2720 C CA . ALA B 1 97 ? -10.195 16.641 16.203 1 97.62 97 ALA B CA 1
ATOM 2721 C C . ALA B 1 97 ? -9.727 15.25 15.773 1 97.62 97 ALA B C 1
ATOM 2723 O O . ALA B 1 97 ? -10.523 14.312 15.711 1 97.62 97 ALA B O 1
ATOM 2724 N N . MET B 1 98 ? -8.414 15.102 15.5 1 97 98 MET B N 1
ATOM 2725 C CA . MET B 1 98 ? -7.863 13.82 15.062 1 97 98 MET B CA 1
ATOM 2726 C C . MET B 1 98 ? -7.379 13 16.25 1 97 98 MET B C 1
ATOM 2728 O O . MET B 1 98 ? -6.805 11.93 16.078 1 97 98 MET B O 1
ATOM 2732 N N . GLY B 1 99 ? -7.555 13.555 17.453 1 96.06 99 GLY B N 1
ATOM 2733 C CA . GLY B 1 99 ? -7.188 12.836 18.672 1 96.06 99 GLY B CA 1
ATOM 2734 C C . GLY B 1 99 ? -5.691 12.773 18.906 1 96.06 99 GLY B C 1
ATOM 2735 O O . GLY B 1 99 ? -5.191 11.852 19.547 1 96.06 99 GLY B O 1
ATOM 2736 N N . MET B 1 100 ? -5.012 13.734 18.375 1 96.81 100 MET B N 1
ATOM 2737 C CA . MET B 1 100 ? -3.555 13.75 18.484 1 96.81 100 MET B CA 1
ATOM 2738 C C . MET B 1 100 ? -3.115 14.305 19.828 1 96.81 100 MET B C 1
ATOM 2740 O O . MET B 1 100 ? -3.902 14.938 20.531 1 96.81 100 MET B O 1
ATOM 2744 N N . ASP B 1 101 ? -1.909 13.922 20.234 1 96.94 101 ASP B N 1
ATOM 2745 C CA . ASP B 1 101 ? -1.288 14.438 21.453 1 96.94 101 ASP B CA 1
ATOM 2746 C C . ASP B 1 101 ? -0.911 15.906 21.297 1 96.94 101 ASP B C 1
ATOM 2748 O O . ASP B 1 101 ? 0.156 16.234 20.766 1 96.94 101 ASP B O 1
ATOM 2752 N N . LEU B 1 102 ? -1.692 16.781 21.875 1 97.56 102 LEU B N 1
ATOM 2753 C CA . LEU B 1 102 ? -1.482 18.219 21.688 1 97.56 102 LEU B CA 1
ATOM 2754 C C . LEU B 1 102 ? -0.253 18.688 22.453 1 97.56 102 LEU B C 1
ATOM 2756 O O . LEU B 1 102 ? 0.492 19.547 21.984 1 97.56 102 LEU B O 1
ATOM 2760 N N . GLU B 1 103 ? 0.004 18.156 23.562 1 96.44 103 GLU B N 1
ATOM 2761 C CA . GLU B 1 103 ? 1.088 18.609 24.422 1 96.44 103 GLU B CA 1
ATOM 2762 C C . GLU B 1 103 ? 2.438 18.078 23.938 1 96.44 103 GLU B C 1
ATOM 2764 O O . GLU B 1 103 ? 3.449 18.781 24.031 1 96.44 103 GLU B O 1
ATOM 2769 N N . GLY B 1 104 ? 2.387 16.906 23.438 1 96.69 104 GLY B N 1
ATOM 2770 C CA . GLY B 1 104 ? 3.654 16.281 23.109 1 96.69 104 GLY B CA 1
ATOM 2771 C C . GLY B 1 104 ? 4.051 16.453 21.656 1 96.69 104 GLY B C 1
ATOM 2772 O O . GLY B 1 104 ? 5.207 16.25 21.281 1 96.69 104 GLY B O 1
ATOM 2773 N N . SER B 1 105 ? 3.178 16.906 20.812 1 98.19 105 SER B N 1
ATOM 2774 C CA . SER B 1 105 ? 3.457 16.984 19.375 1 98.19 105 SER B CA 1
ATOM 2775 C C . SER B 1 105 ? 4.23 18.25 19.047 1 98.19 105 SER B C 1
ATOM 2777 O O . SER B 1 105 ? 4.047 19.297 19.688 1 98.19 105 SER B O 1
ATOM 2779 N N . ALA B 1 106 ? 5.051 18.141 18.078 1 98.44 106 ALA B N 1
ATOM 2780 C CA . ALA B 1 106 ? 5.887 19.25 17.641 1 98.44 106 ALA B CA 1
ATOM 2781 C C . ALA B 1 106 ? 5.07 20.281 16.875 1 98.44 106 ALA B C 1
ATOM 2783 O O . ALA B 1 106 ? 4.164 19.922 16.125 1 98.44 106 ALA B O 1
ATOM 2784 N N . ARG B 1 107 ? 5.449 21.5 17.016 1 98.31 107 ARG B N 1
ATOM 2785 C CA . ARG B 1 107 ? 4.859 22.625 16.281 1 98.31 107 ARG B CA 1
ATOM 2786 C C . ARG B 1 107 ? 5.922 23.391 15.508 1 98.31 107 ARG B C 1
ATOM 2788 O O . ARG B 1 107 ? 7.109 23.328 15.844 1 98.31 107 ARG B O 1
ATOM 2795 N N . PHE B 1 108 ? 5.434 24.078 14.477 1 97.56 108 PHE B N 1
ATOM 2796 C CA . PHE B 1 108 ? 6.273 25.047 13.773 1 97.56 108 PHE B CA 1
ATOM 2797 C C . PHE B 1 108 ? 6.273 26.391 14.5 1 97.56 108 PHE B C 1
ATOM 2799 O O . PHE B 1 108 ? 5.348 26.688 15.25 1 97.56 108 PHE B O 1
ATOM 2806 N N . THR B 1 109 ? 7.387 27.109 14.227 1 96.88 109 THR B N 1
ATOM 2807 C CA . THR B 1 109 ? 7.312 28.531 14.547 1 96.88 109 THR B CA 1
ATOM 2808 C C . THR B 1 109 ? 6.336 29.234 13.609 1 96.88 109 THR B C 1
ATOM 2810 O O . THR B 1 109 ? 5.902 28.672 12.609 1 96.88 109 THR B O 1
ATOM 2813 N N . GLU B 1 110 ? 5.973 30.5 13.93 1 96.25 110 GLU B N 1
ATOM 2814 C CA . GLU B 1 110 ? 4.969 31.266 13.188 1 96.25 110 GLU B CA 1
ATOM 2815 C C . GLU B 1 110 ? 5.375 31.438 11.727 1 96.25 110 GLU B C 1
ATOM 2817 O O . GLU B 1 110 ? 4.52 31.469 10.844 1 96.25 110 GLU B O 1
ATOM 2822 N N . GLU B 1 111 ? 6.645 31.594 11.492 1 94.38 111 GLU B N 1
ATOM 2823 C CA . GLU B 1 111 ? 7.152 31.828 10.148 1 94.38 111 GLU B CA 1
ATOM 2824 C C . GLU B 1 111 ? 6.844 30.641 9.227 1 94.38 111 GLU B C 1
ATOM 2826 O O . GLU B 1 111 ? 6.746 30.812 8.008 1 94.38 111 GLU B O 1
ATOM 2831 N N . TYR B 1 112 ? 6.551 29.453 9.859 1 94.5 112 TYR B N 1
ATOM 2832 C CA . TYR B 1 112 ? 6.266 28.25 9.078 1 94.5 112 TYR B CA 1
ATOM 2833 C C . TYR B 1 112 ? 4.836 27.781 9.312 1 94.5 112 TYR B C 1
ATOM 2835 O O . TYR B 1 112 ? 4.527 26.594 9.141 1 94.5 112 TYR B O 1
ATOM 2843 N N . GLY B 1 113 ? 3.967 28.688 9.734 1 94.44 113 GLY B N 1
ATOM 2844 C CA . GLY B 1 113 ? 2.549 28.391 9.883 1 94.44 113 GLY B CA 1
ATOM 2845 C C . GLY B 1 113 ? 2.113 28.266 11.328 1 94.44 113 GLY B C 1
ATOM 2846 O O . GLY B 1 113 ? 0.919 28.312 11.633 1 94.44 113 GLY B O 1
ATOM 2847 N N . GLY B 1 114 ? 3.064 28 12.281 1 96.94 114 GLY B N 1
ATOM 2848 C CA . GLY B 1 114 ? 2.82 28.062 13.719 1 96.94 114 GLY B CA 1
ATOM 2849 C C . GLY B 1 114 ? 2.059 26.859 14.242 1 96.94 114 GLY B C 1
ATOM 2850 O O . GLY B 1 114 ? 1.9 26.703 15.453 1 96.94 114 GLY B O 1
ATOM 2851 N N . GLY B 1 115 ? 1.55 25.984 13.391 1 98.12 115 GLY B N 1
ATOM 2852 C CA . GLY B 1 115 ? 0.728 24.859 13.812 1 98.12 115 GLY B CA 1
ATOM 2853 C C . GLY B 1 115 ? 1.521 23.578 14.016 1 98.12 115 GLY B C 1
ATOM 2854 O O . GLY B 1 115 ? 2.752 23.609 14.07 1 98.12 115 GLY B O 1
ATOM 2855 N N . TYR B 1 116 ? 0.779 22.5 14.305 1 98.56 116 TYR B N 1
ATOM 2856 C CA . TYR B 1 116 ? 1.369 21.188 14.555 1 98.56 116 TYR B CA 1
ATOM 2857 C C . TYR B 1 116 ? 1.932 20.594 13.273 1 98.56 116 TYR B C 1
ATOM 2859 O O . TYR B 1 116 ? 1.324 20.719 12.211 1 98.56 116 TYR B O 1
ATOM 2867 N N . ILE B 1 117 ? 3.084 19.922 13.422 1 97.81 117 ILE B N 1
ATOM 2868 C CA . ILE B 1 117 ? 3.809 19.375 12.273 1 97.81 117 ILE B CA 1
ATOM 2869 C C . ILE B 1 117 ? 3.246 18.016 11.914 1 97.81 117 ILE B C 1
ATOM 2871 O O . ILE B 1 117 ? 3.111 17.141 12.773 1 97.81 117 ILE B O 1
ATOM 2875 N N . GLY B 1 118 ? 2.914 17.875 10.617 1 96.69 118 GLY B N 1
ATOM 2876 C CA . GLY B 1 118 ? 2.52 16.562 10.117 1 96.69 118 GLY B CA 1
ATOM 2877 C C . GLY B 1 118 ? 2.662 16.438 8.609 1 96.69 118 GLY B C 1
ATOM 2878 O O . GLY B 1 118 ? 2.904 17.438 7.918 1 96.69 118 GLY B O 1
ATOM 2879 N N . PHE B 1 119 ? 2.639 15.305 8.109 1 95.62 119 PHE B N 1
ATOM 2880 C CA . PHE B 1 119 ? 2.494 15.047 6.68 1 95.62 119 PHE B CA 1
ATOM 2881 C C . PHE B 1 119 ? 1.591 13.844 6.438 1 95.62 119 PHE B C 1
ATOM 2883 O O . PHE B 1 119 ? 1.232 13.133 7.375 1 95.62 119 PHE B O 1
ATOM 2890 N N . LEU B 1 120 ? 1.139 13.672 5.211 1 96.5 120 LEU B N 1
ATOM 2891 C CA . LEU B 1 120 ? 0.159 12.641 4.887 1 96.5 120 LEU B CA 1
ATOM 2892 C C . LEU B 1 120 ? 0.839 11.297 4.688 1 96.5 120 LEU B C 1
ATOM 2894 O O . LEU B 1 120 ? 1.955 11.227 4.164 1 96.5 120 LEU B O 1
ATOM 2898 N N . GLU B 1 121 ? 0.121 10.25 5.008 1 96.62 121 GLU B N 1
ATOM 2899 C CA . GLU B 1 121 ? 0.597 8.875 4.836 1 96.62 121 GLU B CA 1
ATOM 2900 C C . GLU B 1 121 ? 0.986 8.609 3.385 1 96.62 121 GLU B C 1
ATOM 2902 O O . GLU B 1 121 ? 1.962 7.902 3.119 1 96.62 121 GLU B O 1
ATOM 2907 N N . ILE B 1 122 ? 0.246 9.156 2.436 1 96.38 122 ILE B N 1
ATOM 2908 C CA . ILE B 1 122 ? 0.581 8.922 1.036 1 96.38 122 ILE B CA 1
ATOM 2909 C C . ILE B 1 122 ? 1.97 9.477 0.735 1 96.38 122 ILE B C 1
ATOM 2911 O O . ILE B 1 122 ? 2.756 8.852 0.021 1 96.38 122 ILE B O 1
ATOM 2915 N N . SER B 1 123 ? 2.328 10.609 1.263 1 95.69 123 SER B N 1
ATOM 2916 C CA . SER B 1 123 ? 3.65 11.188 1.054 1 95.69 123 SER B CA 1
ATOM 2917 C C . SER B 1 123 ? 4.742 10.312 1.659 1 95.69 123 SER B C 1
ATOM 2919 O O . SER B 1 123 ? 5.781 10.086 1.037 1 95.69 123 SER B O 1
ATOM 2921 N N . HIS B 1 124 ? 4.465 9.875 2.82 1 96 124 HIS B N 1
ATOM 2922 C CA . HIS B 1 124 ? 5.43 9.016 3.486 1 96 124 HIS B CA 1
ATOM 2923 C C . HIS B 1 124 ? 5.645 7.719 2.703 1 96 124 HIS B C 1
ATOM 2925 O O . HIS B 1 124 ? 6.785 7.297 2.496 1 96 124 HIS B O 1
ATOM 2931 N N . LYS B 1 125 ? 4.566 7.082 2.285 1 96.5 125 LYS B N 1
ATOM 2932 C CA . LYS B 1 125 ? 4.66 5.809 1.577 1 96.5 125 LYS B CA 1
ATOM 2933 C C . LYS B 1 125 ? 5.359 5.98 0.23 1 96.5 125 LYS B C 1
ATOM 2935 O O . LYS B 1 125 ? 6.184 5.152 -0.157 1 96.5 125 LYS B O 1
ATOM 2940 N N . MET B 1 126 ? 5.062 7.047 -0.436 1 96.06 126 MET B N 1
ATOM 2941 C CA . MET B 1 126 ? 5.738 7.328 -1.698 1 96.06 126 MET B CA 1
ATOM 2942 C C . MET B 1 126 ? 7.215 7.641 -1.467 1 96.06 126 MET B C 1
ATOM 2944 O O . MET B 1 126 ? 8.07 7.227 -2.25 1 96.06 126 MET B O 1
ATOM 2948 N N . HIS B 1 127 ? 7.504 8.367 -0.42 1 95.38 127 HIS B N 1
ATOM 2949 C CA . HIS B 1 127 ? 8.891 8.617 -0.028 1 95.38 127 HIS B CA 1
ATOM 2950 C C . HIS B 1 127 ? 9.633 7.309 0.215 1 95.38 127 HIS B C 1
ATOM 2952 O O . HIS B 1 127 ? 10.734 7.113 -0.301 1 95.38 127 HIS B O 1
ATOM 2958 N N . CYS B 1 128 ? 8.984 6.445 0.978 1 96.25 128 CYS B N 1
ATOM 2959 C CA . CYS B 1 128 ? 9.609 5.168 1.294 1 96.25 128 CYS B CA 1
ATOM 2960 C C . CYS B 1 128 ? 9.891 4.371 0.026 1 96.25 128 CYS B C 1
ATOM 2962 O O . CYS B 1 128 ? 10.984 3.83 -0.14 1 96.25 128 CYS B O 1
ATOM 2964 N N . LEU B 1 129 ? 8.906 4.285 -0.823 1 96.88 129 LEU B N 1
ATOM 2965 C CA . LEU B 1 129 ? 9.102 3.512 -2.045 1 96.88 129 LEU B CA 1
ATOM 2966 C C . LEU B 1 129 ? 10.203 4.129 -2.906 1 96.88 129 LEU B C 1
ATOM 2968 O O . LEU B 1 129 ? 11 3.412 -3.514 1 96.88 129 LEU B O 1
ATOM 2972 N N . ASN B 1 130 ? 10.25 5.414 -2.955 1 95.62 130 ASN B N 1
ATOM 2973 C CA . ASN B 1 130 ? 11.289 6.102 -3.717 1 95.62 130 ASN B CA 1
ATOM 2974 C C . ASN B 1 130 ? 12.68 5.84 -3.137 1 95.62 130 ASN B C 1
ATOM 2976 O O . ASN B 1 130 ? 13.641 5.641 -3.881 1 95.62 130 ASN B O 1
ATOM 2980 N N . VAL B 1 131 ? 12.781 5.875 -1.834 1 95.38 131 VAL B N 1
ATOM 2981 C CA . VAL B 1 131 ? 14.055 5.594 -1.174 1 95.38 131 VAL B CA 1
ATOM 2982 C C . VAL B 1 131 ? 14.531 4.191 -1.541 1 95.38 131 VAL B C 1
ATOM 2984 O O . VAL B 1 131 ? 15.695 4 -1.903 1 95.38 131 VAL B O 1
ATOM 2987 N N . ILE B 1 132 ? 13.656 3.236 -1.517 1 96.56 132 ILE B N 1
ATOM 2988 C CA . ILE B 1 132 ? 14.016 1.866 -1.866 1 96.56 132 ILE B CA 1
ATOM 2989 C C . ILE B 1 132 ? 14.414 1.795 -3.338 1 96.56 132 ILE B C 1
ATOM 2991 O O . ILE B 1 132 ? 15.398 1.137 -3.689 1 96.56 132 ILE B O 1
ATOM 2995 N N . ARG B 1 133 ? 13.625 2.451 -4.199 1 95.94 133 ARG B N 1
AT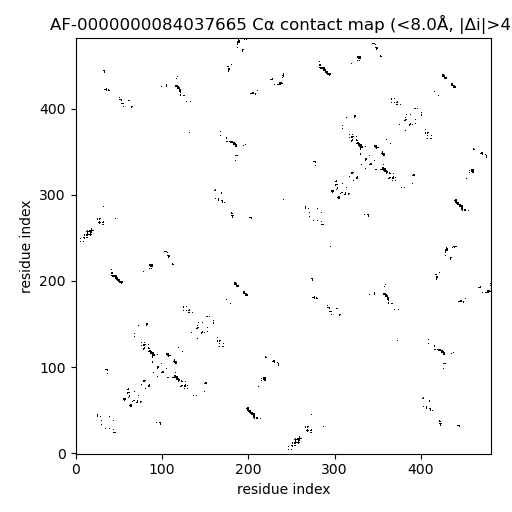OM 2996 C CA . ARG B 1 133 ? 13.938 2.49 -5.625 1 95.94 133 ARG B CA 1
ATOM 2997 C C . ARG B 1 133 ? 15.336 3.066 -5.863 1 95.94 133 ARG B C 1
ATOM 2999 O O . ARG B 1 133 ? 16.125 2.498 -6.617 1 95.94 133 ARG B O 1
ATOM 3006 N N . GLN B 1 134 ? 15.633 4.117 -5.219 1 95.38 134 GLN B N 1
ATOM 3007 C CA . GLN B 1 134 ? 16.938 4.754 -5.371 1 95.38 134 GLN B CA 1
ATOM 3008 C C . GLN B 1 134 ? 18.047 3.873 -4.809 1 95.38 134 GLN B C 1
ATOM 3010 O O . GLN B 1 134 ? 19.156 3.842 -5.352 1 95.38 134 GLN B O 1
ATOM 3015 N N . ALA B 1 135 ? 17.75 3.225 -3.711 1 95.44 135 ALA B N 1
ATOM 3016 C CA . ALA B 1 135 ? 18.719 2.301 -3.146 1 95.44 135 ALA B CA 1
ATOM 3017 C C . ALA B 1 135 ? 19.047 1.173 -4.125 1 95.44 135 ALA B C 1
ATOM 3019 O O . ALA B 1 135 ? 20.188 0.737 -4.227 1 95.44 135 ALA B O 1
ATOM 3020 N N . TYR B 1 136 ? 18.047 0.724 -4.812 1 95.5 136 TYR B N 1
ATOM 3021 C CA . TYR B 1 136 ? 18.25 -0.291 -5.84 1 95.5 136 TYR B CA 1
ATOM 3022 C C . TYR B 1 136 ? 19.156 0.232 -6.953 1 95.5 136 TYR B C 1
ATOM 3024 O O . TYR B 1 136 ? 19.984 -0.506 -7.488 1 95.5 136 TYR B O 1
ATOM 3032 N N . HIS B 1 137 ? 19.047 1.475 -7.262 1 94.94 137 HIS B N 1
ATOM 3033 C CA . HIS B 1 137 ? 19.828 2.107 -8.305 1 94.94 137 HIS B CA 1
ATOM 3034 C C . HIS B 1 137 ? 20.984 2.908 -7.711 1 94.94 137 HIS B C 1
ATOM 3036 O O . HIS B 1 137 ? 21.312 3.996 -8.195 1 94.94 137 HIS B O 1
ATOM 3042 N N . ARG B 1 138 ? 21.562 2.451 -6.727 1 94.88 138 ARG B N 1
ATOM 3043 C CA . ARG B 1 138 ? 22.547 3.184 -5.938 1 94.88 138 ARG B CA 1
ATOM 3044 C C . ARG B 1 138 ? 23.703 3.658 -6.809 1 94.88 138 ARG B C 1
ATOM 3046 O O . ARG B 1 138 ? 24.219 4.762 -6.621 1 94.88 138 ARG B O 1
ATOM 3053 N N . GLU B 1 139 ? 24.141 2.881 -7.762 1 95.12 139 GLU B N 1
ATOM 3054 C CA . GLU B 1 139 ? 25.25 3.262 -8.625 1 95.12 139 GLU B CA 1
ATOM 3055 C C . GLU B 1 139 ? 24.953 4.555 -9.375 1 95.12 139 GLU B C 1
ATOM 3057 O O . GLU B 1 139 ? 25.844 5.391 -9.57 1 95.12 139 GLU B O 1
ATOM 3062 N N . TYR B 1 140 ? 23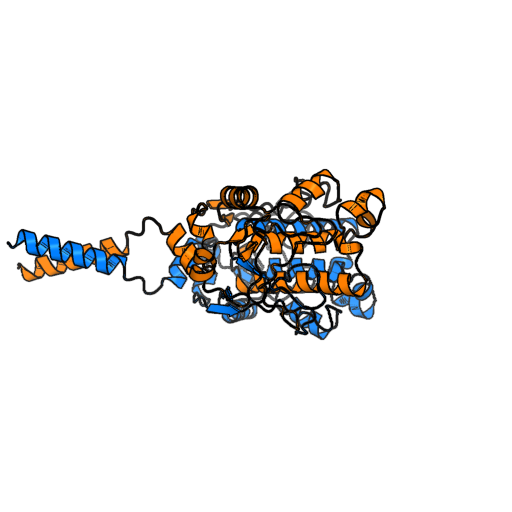.766 4.645 -9.82 1 95.94 140 TYR B N 1
ATOM 3063 C CA . TYR B 1 140 ? 23.344 5.855 -10.516 1 95.94 140 TYR B CA 1
ATOM 3064 C C . TYR B 1 140 ? 23.344 7.055 -9.578 1 95.94 140 TYR B C 1
ATOM 3066 O O . TYR B 1 140 ? 23.875 8.117 -9.914 1 95.94 140 TYR B O 1
ATOM 3074 N N . TYR B 1 141 ? 22.938 6.891 -8.367 1 95.69 141 TYR B N 1
ATOM 3075 C CA . TYR B 1 141 ? 22.672 8.023 -7.48 1 95.69 141 TYR B CA 1
ATOM 3076 C C . TYR B 1 141 ? 23.922 8.398 -6.691 1 95.69 141 TYR B C 1
ATOM 3078 O O . TYR B 1 141 ? 23.984 9.477 -6.094 1 95.69 141 TYR B O 1
ATOM 3086 N N . GLU B 1 142 ? 24.859 7.547 -6.734 1 95.5 142 GLU B N 1
ATOM 3087 C CA . GLU B 1 142 ? 26.109 7.863 -6.055 1 95.5 142 GLU B CA 1
ATOM 3088 C C . GLU B 1 142 ? 27.016 8.711 -6.938 1 95.5 142 GLU B C 1
ATOM 3090 O O . GLU B 1 142 ? 28 9.273 -6.461 1 95.5 142 GLU B O 1
ATOM 3095 N N . ARG B 1 143 ? 26.656 8.82 -8.195 1 96.44 143 ARG B N 1
ATOM 3096 C CA . ARG B 1 143 ? 27.406 9.727 -9.055 1 96.44 143 ARG B CA 1
ATOM 3097 C C . ARG B 1 143 ? 27.219 11.172 -8.625 1 96.44 143 ARG B C 1
ATOM 3099 O O . ARG B 1 143 ? 26.109 11.586 -8.273 1 96.44 143 ARG B O 1
ATOM 3106 N N . PRO B 1 144 ? 28.281 11.922 -8.742 1 95.38 144 PRO B N 1
ATOM 3107 C CA . PRO B 1 144 ? 28.234 13.305 -8.258 1 95.38 144 PRO B CA 1
ATOM 3108 C C . PRO B 1 144 ? 27.109 14.117 -8.891 1 95.38 144 PRO B C 1
ATOM 3110 O O . PRO B 1 144 ? 26.453 14.906 -8.211 1 95.38 144 PRO B O 1
ATOM 3113 N N . GLU B 1 145 ? 26.797 13.859 -10.156 1 95.12 145 GLU B N 1
ATOM 3114 C CA . GLU B 1 145 ? 25.812 14.664 -10.867 1 95.12 145 GLU B CA 1
ATOM 3115 C C . GLU B 1 145 ? 24.391 14.273 -10.484 1 95.12 145 GLU B C 1
ATOM 3117 O O . GLU B 1 145 ? 23.438 15.023 -10.734 1 95.12 145 GLU B O 1
ATOM 3122 N N . ASN B 1 146 ? 24.234 13.078 -9.891 1 94.81 146 ASN B N 1
ATOM 3123 C CA . ASN B 1 146 ? 22.891 12.578 -9.602 1 94.81 146 ASN B CA 1
ATOM 3124 C C . ASN B 1 146 ? 22.625 12.547 -8.102 1 94.81 146 ASN B C 1
ATOM 3126 O O . ASN B 1 146 ? 21.484 12.375 -7.672 1 94.81 146 ASN B O 1
ATOM 3130 N N . LYS B 1 147 ? 23.609 12.789 -7.262 1 91.94 147 LYS B N 1
ATOM 3131 C CA . LYS B 1 147 ? 23.531 12.648 -5.809 1 91.94 147 LYS B CA 1
ATOM 3132 C C . LYS B 1 147 ? 22.516 13.633 -5.223 1 91.94 147 LYS B C 1
ATOM 3134 O O . LYS B 1 147 ? 21.938 13.375 -4.164 1 91.94 147 LYS B O 1
ATOM 3139 N N . LYS B 1 148 ? 22.297 14.75 -5.891 1 90.62 148 LYS B N 1
ATOM 3140 C CA . LYS B 1 148 ? 21.344 15.773 -5.434 1 90.62 148 LYS B CA 1
ATOM 3141 C C . LYS B 1 148 ? 19.938 15.203 -5.344 1 90.62 148 LYS B C 1
ATOM 3143 O O . LYS B 1 148 ? 19.094 15.734 -4.609 1 90.62 148 LYS B O 1
ATOM 3148 N N . TRP B 1 149 ? 19.641 14.148 -6.004 1 92.12 149 TRP B N 1
ATOM 3149 C CA . TRP B 1 149 ? 18.297 13.578 -6.059 1 92.12 149 TRP B CA 1
ATOM 3150 C C . TRP B 1 149 ? 18.094 12.57 -4.938 1 92.12 149 TRP B C 1
ATOM 3152 O O . TRP B 1 149 ? 16.953 12.18 -4.648 1 92.12 149 TRP B O 1
ATOM 3162 N N . ALA B 1 150 ? 19.125 12.102 -4.285 1 91.94 150 ALA B N 1
ATOM 3163 C CA . ALA B 1 150 ? 19.062 11.109 -3.213 1 91.94 150 ALA B CA 1
ATOM 3164 C C . ALA B 1 150 ? 19.953 11.523 -2.037 1 91.94 150 ALA B C 1
ATOM 3166 O O . ALA B 1 150 ? 20.844 10.781 -1.644 1 91.94 150 ALA B O 1
ATOM 3167 N N . THR B 1 151 ? 19.609 12.578 -1.398 1 88.75 151 THR B N 1
ATOM 3168 C CA . THR B 1 151 ? 20.469 13.18 -0.387 1 88.75 151 THR B CA 1
ATOM 3169 C C . THR B 1 151 ? 20.531 12.312 0.866 1 88.75 151 THR B C 1
ATOM 3171 O O . THR B 1 151 ? 21.469 12.398 1.647 1 88.75 151 THR B O 1
ATOM 3174 N N . TRP B 1 152 ? 19.516 11.523 1.04 1 88.12 152 TRP B N 1
ATOM 3175 C CA . TRP B 1 152 ? 19.5 10.594 2.168 1 88.12 152 TRP B CA 1
ATOM 3176 C C . TRP B 1 152 ? 20.703 9.656 2.113 1 88.12 152 TRP B C 1
ATOM 3178 O O . TRP B 1 152 ? 21.141 9.125 3.143 1 88.12 152 TRP B O 1
ATOM 3188 N N . LEU B 1 153 ? 21.328 9.43 0.99 1 90.88 153 LEU B N 1
ATOM 3189 C CA . LEU B 1 153 ? 22.484 8.57 0.798 1 90.88 153 LEU B CA 1
ATOM 3190 C C . LEU B 1 153 ? 23.734 9.203 1.402 1 90.88 153 LEU B C 1
ATOM 3192 O O . LEU B 1 153 ? 24.75 8.531 1.575 1 90.88 153 LEU B O 1
ATOM 3196 N N . ASN B 1 154 ? 23.656 10.477 1.715 1 88.94 154 ASN B N 1
ATOM 3197 C CA . ASN B 1 154 ? 24.812 11.164 2.27 1 88.94 154 ASN B CA 1
ATOM 3198 C C . ASN B 1 154 ? 24.969 10.898 3.762 1 88.94 154 ASN B C 1
ATOM 3200 O O . ASN B 1 154 ? 26 11.227 4.355 1 88.94 154 ASN B O 1
ATOM 3204 N N . ASP B 1 155 ? 23.984 10.32 4.355 1 89.62 155 ASP B N 1
ATOM 3205 C CA . ASP B 1 155 ? 24.031 10.008 5.781 1 89.62 155 ASP B CA 1
ATOM 3206 C C . ASP B 1 155 ? 25.047 8.898 6.062 1 89.62 155 ASP B C 1
ATOM 3208 O O . ASP B 1 155 ? 25.594 8.305 5.133 1 89.62 155 ASP B O 1
ATOM 3212 N N . ARG B 1 156 ? 25.281 8.695 7.457 1 93 156 ARG B N 1
ATOM 3213 C CA . ARG B 1 156 ? 26.156 7.602 7.855 1 93 156 ARG B CA 1
ATOM 3214 C C . ARG B 1 156 ? 25.594 6.258 7.398 1 93 156 ARG B C 1
ATOM 3216 O O . ARG B 1 156 ? 24.375 6.074 7.344 1 93 156 ARG B O 1
ATOM 3223 N N . PRO B 1 157 ? 26.484 5.312 7.043 1 92.12 157 PRO B N 1
ATOM 3224 C CA . PRO B 1 157 ? 26.031 4.02 6.523 1 92.12 157 PRO B CA 1
ATOM 3225 C C . PRO B 1 157 ? 24.953 3.377 7.395 1 92.12 157 PRO B C 1
ATOM 3227 O O . PRO B 1 157 ? 23.969 2.848 6.879 1 92.12 157 PRO B O 1
ATOM 3230 N N . ILE B 1 158 ? 25.109 3.434 8.672 1 91.06 158 ILE B N 1
ATOM 3231 C CA . ILE B 1 158 ? 24.141 2.818 9.57 1 91.06 158 ILE B CA 1
ATOM 3232 C C . ILE B 1 158 ? 22.812 3.545 9.469 1 91.06 158 ILE B C 1
ATOM 3234 O O . ILE B 1 158 ? 21.75 2.918 9.523 1 91.06 158 ILE B O 1
ATOM 3238 N N . THR B 1 159 ? 22.766 4.84 9.312 1 91.25 159 THR B N 1
ATOM 3239 C CA . THR B 1 159 ? 21.547 5.625 9.148 1 91.25 159 THR B CA 1
ATOM 3240 C C . THR B 1 159 ? 20.844 5.262 7.848 1 91.25 159 THR B C 1
ATOM 3242 O O . THR B 1 159 ? 19.625 5.129 7.816 1 91.25 159 THR B O 1
ATOM 3245 N N . VAL B 1 160 ? 21.656 5.082 6.812 1 92.69 160 VAL B N 1
ATOM 3246 C CA . VAL B 1 160 ? 21.125 4.676 5.516 1 92.69 160 VAL B CA 1
ATOM 3247 C C . VAL B 1 160 ? 20.438 3.312 5.641 1 92.69 160 VAL B C 1
ATOM 3249 O O . VAL B 1 160 ? 19.312 3.133 5.191 1 92.69 160 VAL B O 1
ATOM 3252 N N . LYS B 1 161 ? 21.094 2.414 6.301 1 92 161 LYS B N 1
ATOM 3253 C CA . LYS B 1 161 ? 20.562 1.067 6.484 1 92 161 LYS B CA 1
ATOM 3254 C C . LYS B 1 161 ? 19.25 1.093 7.277 1 92 161 LYS B C 1
ATOM 3256 O O . LYS B 1 161 ? 18.266 0.463 6.887 1 92 161 LYS B O 1
ATOM 3261 N N . VAL B 1 162 ? 19.234 1.788 8.297 1 92.44 162 VAL B N 1
ATOM 3262 C CA . VAL B 1 162 ? 18.062 1.883 9.156 1 92.44 162 VAL B CA 1
ATOM 3263 C C . VAL B 1 162 ? 16.906 2.521 8.391 1 92.44 162 VAL B C 1
ATOM 3265 O O . VAL B 1 162 ? 15.75 2.1 8.531 1 92.44 162 VAL B O 1
ATOM 3268 N N . HIS B 1 163 ? 17.234 3.516 7.605 1 92.94 163 HIS B N 1
ATOM 3269 C CA . HIS B 1 163 ? 16.234 4.199 6.809 1 92.94 163 HIS B CA 1
ATOM 3270 C C . HIS B 1 163 ? 15.555 3.242 5.828 1 92.94 163 HIS B C 1
ATOM 3272 O O . HIS B 1 163 ? 14.328 3.158 5.781 1 92.94 163 HIS B O 1
ATOM 3278 N N . ILE B 1 164 ? 16.344 2.555 5.145 1 94.81 164 ILE B N 1
ATOM 3279 C CA . ILE B 1 164 ? 15.82 1.638 4.137 1 94.81 164 ILE B CA 1
ATOM 3280 C C . ILE B 1 164 ? 15 0.542 4.816 1 94.81 164 ILE B C 1
ATOM 3282 O O . ILE B 1 164 ? 13.906 0.196 4.352 1 94.81 164 ILE B O 1
ATOM 3286 N N . ASN B 1 165 ? 15.5 0.04 5.914 1 94.69 165 ASN B N 1
ATOM 3287 C CA . ASN B 1 165 ? 14.758 -0.982 6.652 1 94.69 165 ASN B CA 1
ATOM 3288 C C . ASN B 1 165 ? 13.422 -0.452 7.16 1 94.69 165 ASN B C 1
ATOM 3290 O O . ASN B 1 165 ? 12.414 -1.162 7.129 1 94.69 165 ASN B O 1
ATOM 3294 N N . HIS B 1 166 ? 13.453 0.715 7.684 1 95.44 166 HIS B N 1
ATOM 3295 C CA . HIS B 1 166 ? 12.211 1.372 8.086 1 95.44 166 HIS B CA 1
ATOM 3296 C C . HIS B 1 166 ? 11.203 1.398 6.945 1 95.44 166 HIS B C 1
ATOM 3298 O O . HIS B 1 166 ? 10.023 1.104 7.148 1 95.44 166 HIS B O 1
ATOM 3304 N N . CYS B 1 167 ? 11.68 1.759 5.762 1 96 167 CYS B N 1
ATOM 3305 C CA . CYS B 1 167 ? 10.805 1.842 4.598 1 96 167 CYS B CA 1
ATOM 3306 C C . CYS B 1 167 ? 10.188 0.484 4.281 1 96 167 CYS B C 1
ATOM 3308 O O . CYS B 1 167 ? 8.984 0.386 4.035 1 96 167 CYS B O 1
ATOM 3310 N N . PHE B 1 168 ? 10.969 -0.59 4.324 1 96.62 168 PHE B N 1
ATOM 3311 C CA . PHE B 1 168 ? 10.453 -1.93 4.074 1 96.62 168 PHE B CA 1
ATOM 3312 C C . PHE B 1 168 ? 9.383 -2.297 5.102 1 96.62 168 PHE B C 1
ATOM 3314 O O . PHE B 1 168 ? 8.328 -2.812 4.742 1 96.62 168 PHE B O 1
ATOM 3321 N N . GLU B 1 169 ? 9.672 -1.972 6.324 1 96.56 169 GLU B N 1
ATOM 3322 C CA . GLU B 1 169 ? 8.773 -2.365 7.406 1 96.56 169 GLU B CA 1
ATOM 3323 C C . GLU B 1 169 ? 7.449 -1.604 7.328 1 96.56 169 GLU B C 1
ATOM 3325 O O . GLU B 1 169 ? 6.379 -2.188 7.504 1 96.56 169 GLU B O 1
ATOM 3330 N N . MET B 1 170 ? 7.492 -0.34 7.062 1 96.88 170 MET B N 1
ATOM 3331 C CA . MET B 1 170 ? 6.277 0.465 6.992 1 96.88 170 MET B CA 1
ATOM 3332 C C . MET B 1 170 ? 5.406 0.038 5.812 1 96.88 170 MET B C 1
ATOM 3334 O O . MET B 1 170 ? 4.188 -0.074 5.945 1 96.88 170 MET B O 1
ATOM 3338 N N . LEU B 1 171 ? 6.055 -0.218 4.664 1 97.81 171 LEU B N 1
ATOM 3339 C CA . LEU B 1 171 ? 5.297 -0.661 3.498 1 97.81 171 LEU B CA 1
ATOM 3340 C C . LEU B 1 171 ? 4.707 -2.049 3.727 1 97.81 171 LEU B C 1
ATOM 3342 O O . LEU B 1 171 ? 3.576 -2.322 3.318 1 97.81 171 LEU B O 1
ATOM 3346 N N . ARG B 1 172 ? 5.473 -2.922 4.398 1 97 172 ARG B N 1
ATOM 3347 C CA . ARG B 1 172 ? 4.969 -4.25 4.723 1 97 172 ARG B CA 1
ATOM 3348 C C . ARG B 1 172 ? 3.723 -4.168 5.598 1 97 172 ARG B C 1
ATOM 3350 O O . ARG B 1 172 ? 2.715 -4.82 5.32 1 97 172 ARG B O 1
ATOM 3357 N N . GLN B 1 173 ? 3.762 -3.375 6.633 1 97.38 173 GLN B N 1
ATOM 3358 C CA . GLN B 1 173 ? 2.615 -3.209 7.52 1 97.38 173 GLN B CA 1
ATOM 3359 C C . GLN B 1 173 ? 1.403 -2.676 6.758 1 97.38 173 GLN B C 1
ATOM 3361 O O . GLN B 1 173 ? 0.275 -3.115 6.992 1 97.38 173 GLN B O 1
ATOM 3366 N N . ASN B 1 174 ? 1.689 -1.765 5.863 1 98 174 ASN B N 1
ATOM 3367 C CA . ASN B 1 174 ? 0.6 -1.197 5.078 1 98 174 ASN B CA 1
ATOM 3368 C C . ASN B 1 174 ? -0.061 -2.25 4.191 1 98 174 ASN B C 1
ATOM 3370 O O . ASN B 1 174 ? -1.289 -2.322 4.117 1 98 174 ASN B O 1
ATOM 3374 N N . ILE B 1 175 ? 0.735 -3.055 3.475 1 97.5 175 ILE B N 1
ATOM 3375 C CA . ILE B 1 175 ? 0.219 -4.102 2.598 1 97.5 175 ILE B CA 1
ATOM 3376 C C . ILE B 1 175 ? -0.598 -5.102 3.412 1 97.5 175 ILE B C 1
ATOM 3378 O O . ILE B 1 175 ? -1.715 -5.457 3.029 1 97.5 175 ILE B O 1
ATOM 3382 N N . MET B 1 176 ? -0.107 -5.496 4.527 1 96.81 176 MET B N 1
ATOM 3383 C CA . MET B 1 176 ? -0.768 -6.48 5.375 1 96.81 176 MET B CA 1
ATOM 3384 C C . MET B 1 176 ? -2.033 -5.902 6 1 96.81 176 MET B C 1
ATOM 3386 O O . MET B 1 176 ? -3.033 -6.605 6.152 1 96.81 176 MET B O 1
ATOM 3390 N N . CYS B 1 177 ? -2.006 -4.641 6.352 1 97.69 177 CYS B N 1
ATOM 3391 C CA . CYS B 1 177 ? -3.174 -3.965 6.906 1 97.69 177 CYS B CA 1
ATOM 3392 C C . CYS B 1 177 ? -4.324 -3.959 5.906 1 97.69 177 CYS B C 1
ATOM 3394 O O . CYS B 1 177 ? -5.473 -4.223 6.273 1 97.69 177 CYS B O 1
ATOM 3396 N N . SER B 1 178 ? -4.023 -3.637 4.664 1 96.38 178 SER B N 1
ATOM 3397 C CA . SER B 1 178 ? -5.051 -3.582 3.627 1 96.38 178 SER B CA 1
ATOM 3398 C C . SER B 1 178 ? -5.59 -4.973 3.311 1 96.38 178 SER B C 1
ATOM 3400 O O . SER B 1 178 ? -6.781 -5.133 3.035 1 96.38 178 SER B O 1
ATOM 3402 N N . ALA B 1 179 ? -4.672 -5.988 3.303 1 96.25 179 ALA B N 1
ATOM 3403 C CA . ALA B 1 179 ? -5.02 -7.379 3.029 1 96.25 179 ALA B CA 1
ATOM 3404 C C . ALA B 1 179 ? -5.977 -7.484 1.846 1 96.25 179 ALA B C 1
ATOM 3406 O O . ALA B 1 179 ? -7.039 -8.102 1.951 1 96.25 179 ALA B O 1
ATOM 3407 N N . ASP B 1 180 ? -5.582 -6.906 0.703 1 96.75 180 ASP B N 1
ATOM 3408 C CA . ASP B 1 180 ? -6.406 -6.836 -0.5 1 96.75 180 ASP B CA 1
ATOM 3409 C C . ASP B 1 180 ? -6.699 -8.234 -1.046 1 96.75 180 ASP B C 1
ATOM 3411 O O . ASP B 1 180 ? -5.777 -8.977 -1.395 1 96.75 180 ASP B O 1
ATOM 3415 N N . VAL B 1 181 ? -8 -8.57 -1.16 1 97.25 181 VAL B N 1
ATOM 3416 C CA . VAL B 1 181 ? -8.359 -9.922 -1.57 1 97.25 181 VAL B CA 1
ATOM 3417 C C . VAL B 1 181 ? -8.859 -9.906 -3.014 1 97.25 181 VAL B C 1
ATOM 3419 O O . VAL B 1 181 ? -9.547 -10.836 -3.447 1 97.25 181 VAL B O 1
ATOM 3422 N N . GLY B 1 182 ? -8.57 -8.781 -3.742 1 97.25 182 GLY B N 1
ATOM 3423 C CA . GLY B 1 182 ? -8.797 -8.836 -5.176 1 97.25 182 GLY B CA 1
ATOM 3424 C C . GLY B 1 182 ? -8.062 -9.984 -5.852 1 97.25 182 GLY B C 1
ATOM 3425 O O . GLY B 1 182 ? -6.977 -10.367 -5.418 1 97.25 182 GLY B O 1
ATOM 3426 N N . VAL B 1 183 ? -8.617 -10.461 -6.914 1 97.62 183 VAL B N 1
ATOM 3427 C CA . VAL B 1 183 ? -8.047 -11.625 -7.594 1 97.62 183 VAL B CA 1
ATOM 3428 C C . VAL B 1 183 ? -7.375 -11.188 -8.891 1 97.62 183 VAL B C 1
ATOM 3430 O O . VAL B 1 183 ? -7.965 -10.453 -9.688 1 97.62 183 VAL B O 1
ATOM 3433 N N . ILE B 1 184 ? -6.168 -11.648 -9.062 1 97.06 184 ILE B N 1
ATOM 3434 C CA . ILE B 1 184 ? -5.438 -11.453 -10.312 1 97.06 184 ILE B CA 1
ATOM 3435 C C . ILE B 1 184 ? -5.543 -12.703 -11.172 1 97.06 184 ILE B C 1
ATOM 3437 O O . ILE B 1 184 ? -5.023 -13.766 -10.812 1 97.06 184 ILE B O 1
ATOM 3441 N N . PRO B 1 185 ? -6.199 -12.562 -12.344 1 97.81 185 PRO B N 1
ATOM 3442 C CA . PRO B 1 185 ? -6.348 -13.719 -13.227 1 97.81 185 PRO B CA 1
ATOM 3443 C C . PRO B 1 185 ? -5.105 -13.977 -14.07 1 97.81 185 P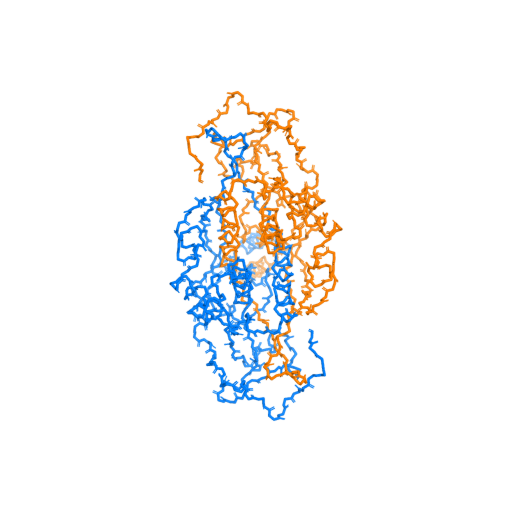RO B C 1
ATOM 3445 O O . PRO B 1 185 ? -4.156 -13.195 -14.039 1 97.81 185 PRO B O 1
ATOM 3448 N N . HIS B 1 186 ? -5.137 -15.141 -14.859 1 97.5 186 HIS B N 1
ATOM 3449 C CA . HIS B 1 186 ? -3.982 -15.539 -15.656 1 97.5 186 HIS B CA 1
ATOM 3450 C C . HIS B 1 186 ? -4.395 -15.922 -17.078 1 97.5 186 HIS B C 1
ATOM 3452 O O . HIS B 1 186 ? -5.566 -16.219 -17.328 1 97.5 186 HIS B O 1
ATOM 3458 N N . HIS B 1 187 ? -3.414 -15.836 -17.891 1 97.75 187 HIS B N 1
ATOM 3459 C CA . HIS B 1 187 ? -3.52 -16.312 -19.266 1 97.75 187 HIS B CA 1
ATOM 3460 C C . HIS B 1 187 ? -2.459 -17.359 -19.562 1 97.75 187 HIS B C 1
ATOM 3462 O O . HIS B 1 187 ? -1.358 -17.312 -19.016 1 97.75 187 HIS B O 1
ATOM 3468 N N . TRP B 1 188 ? -2.807 -18.328 -20.375 1 98 188 TRP B N 1
ATOM 3469 C CA . TRP B 1 188 ? -1.768 -19.062 -21.094 1 98 188 TRP B CA 1
ATOM 3470 C C . TRP B 1 188 ? -1.249 -18.25 -22.281 1 98 188 TRP B C 1
ATOM 3472 O O . TRP B 1 188 ? -2.033 -17.719 -23.078 1 98 188 TRP B O 1
ATOM 3482 N N . VAL B 1 189 ? 0.017 -18.078 -22.328 1 97.25 189 VAL B N 1
ATOM 3483 C CA . VAL B 1 189 ? 0.626 -17.266 -23.375 1 97.25 189 VAL B CA 1
ATOM 3484 C C . VAL B 1 189 ? 1.614 -18.094 -24.188 1 97.25 189 VAL B C 1
ATOM 3486 O O . VAL B 1 189 ? 2.369 -18.891 -23.625 1 97.25 189 VAL B O 1
ATOM 3489 N N . LYS B 1 190 ? 1.651 -17.844 -25.453 1 96.5 190 LYS B N 1
ATOM 3490 C CA . LYS B 1 190 ? 2.533 -18.562 -26.375 1 96.5 190 LYS B CA 1
ATOM 3491 C C . LYS B 1 190 ? 3.988 -18.469 -25.922 1 96.5 190 LYS B C 1
ATOM 3493 O O . LYS B 1 190 ? 4.457 -17.391 -25.562 1 96.5 190 LYS B O 1
ATOM 3498 N N . ASP B 1 191 ? 4.727 -19.656 -25.859 1 92.44 191 ASP B N 1
ATOM 3499 C CA . ASP B 1 191 ? 6.156 -19.781 -25.609 1 92.44 191 ASP B CA 1
ATOM 3500 C C . ASP B 1 191 ? 6.484 -19.438 -24.156 1 92.44 191 ASP B C 1
ATOM 3502 O O . ASP B 1 191 ? 7.645 -19.172 -23.828 1 92.44 191 ASP B O 1
ATOM 3506 N N . ILE B 1 192 ? 5.504 -19.266 -23.297 1 90.69 192 ILE B N 1
ATOM 3507 C CA . ILE B 1 192 ? 5.684 -19.109 -21.859 1 90.69 192 ILE B CA 1
ATOM 3508 C C . ILE B 1 192 ? 5.105 -20.312 -21.125 1 90.69 192 ILE B C 1
ATOM 3510 O O . ILE B 1 192 ? 3.9 -20.562 -21.188 1 90.69 192 ILE B O 1
ATOM 3514 N N . PRO B 1 193 ? 5.969 -21.031 -20.516 1 87.12 193 PRO B N 1
ATOM 3515 C CA . PRO B 1 193 ? 5.516 -22.297 -19.938 1 87.12 193 PRO B CA 1
ATOM 3516 C C . PRO B 1 193 ? 4.57 -22.109 -18.75 1 87.12 193 PRO B C 1
ATOM 3518 O O . PRO B 1 193 ? 3.643 -22.891 -18.562 1 87.12 193 PRO B O 1
ATOM 3521 N N . ASP B 1 194 ? 4.727 -21.094 -17.969 1 88.75 194 ASP B N 1
ATOM 3522 C CA . ASP B 1 194 ? 3.9 -20.844 -16.781 1 88.75 194 ASP B CA 1
ATOM 3523 C C . ASP B 1 194 ? 2.729 -19.922 -17.125 1 88.75 194 ASP B C 1
ATOM 3525 O O . ASP B 1 194 ? 2.828 -19.094 -18.016 1 88.75 194 ASP B O 1
ATOM 3529 N N . PRO B 1 195 ? 1.567 -20.156 -16.375 1 94.25 195 PRO B N 1
ATOM 3530 C CA . PRO B 1 195 ? 0.508 -19.172 -16.562 1 94.25 195 PRO B CA 1
ATOM 3531 C C . PRO B 1 195 ? 0.984 -17.734 -16.281 1 94.25 195 PRO B C 1
ATOM 3533 O O . PRO B 1 195 ? 1.768 -17.516 -15.359 1 94.25 195 PRO B O 1
ATOM 3536 N N . PHE B 1 196 ? 0.546 -16.875 -17.172 1 95.38 196 PHE B N 1
ATOM 3537 C CA . PHE B 1 196 ? 1 -15.5 -17.094 1 95.38 196 PHE B CA 1
ATOM 3538 C C . PHE B 1 196 ? -0.072 -14.609 -16.469 1 95.38 196 PHE B C 1
ATOM 3540 O O . PHE B 1 196 ? -1.194 -14.539 -16.984 1 95.38 196 PHE B O 1
ATOM 3547 N N . ALA B 1 197 ? 0.281 -13.898 -15.43 1 95.62 197 ALA B N 1
ATOM 3548 C CA . ALA B 1 197 ? -0.684 -13.078 -14.695 1 95.62 197 ALA B CA 1
ATOM 3549 C C . ALA B 1 197 ? -1.12 -11.875 -15.523 1 95.62 197 ALA B C 1
ATOM 3551 O O . ALA B 1 197 ? -0.301 -11.25 -16.203 1 95.62 197 ALA B O 1
ATOM 3552 N N . ASN B 1 198 ? -2.422 -11.602 -15.516 1 97 198 ASN B N 1
ATOM 3553 C CA . ASN B 1 198 ? -2.955 -10.336 -16.016 1 97 198 ASN B CA 1
ATOM 3554 C C . ASN B 1 198 ? -3.094 -9.312 -14.891 1 97 198 ASN B C 1
ATOM 3556 O O . ASN B 1 198 ? -4.113 -9.273 -14.195 1 97 198 ASN B O 1
ATOM 3560 N N . PHE B 1 199 ? -2.094 -8.43 -14.797 1 96.62 199 PHE B N 1
ATOM 3561 C CA . PHE B 1 199 ? -2.027 -7.465 -13.695 1 96.62 199 PHE B CA 1
ATOM 3562 C C . PHE B 1 199 ? -2.889 -6.246 -13.992 1 96.62 199 PHE B C 1
ATOM 3564 O O . PHE B 1 199 ? -2.896 -5.281 -13.227 1 96.62 199 PHE B O 1
ATOM 3571 N N . ASN B 1 200 ? -3.527 -6.23 -15.172 1 96.31 200 ASN B N 1
ATOM 3572 C CA . ASN B 1 200 ? -4.391 -5.117 -15.547 1 96.31 200 ASN B CA 1
ATOM 3573 C C . ASN B 1 200 ? -5.797 -5.281 -14.984 1 96.31 200 ASN B C 1
ATOM 3575 O O . ASN B 1 200 ? -6.77 -5.383 -15.734 1 96.31 200 ASN B O 1
ATOM 3579 N N . THR B 1 201 ? -5.875 -5.18 -13.664 1 96 201 THR B N 1
ATOM 3580 C CA . THR B 1 201 ? -7.133 -5.371 -12.953 1 96 201 THR B CA 1
ATOM 3581 C C . THR B 1 201 ? -7.707 -4.031 -12.5 1 96 201 THR B C 1
ATOM 3583 O O . THR B 1 201 ? -6.969 -3.061 -12.32 1 96 201 THR B O 1
ATOM 3586 N N . VAL B 1 202 ? -9 -3.998 -12.336 1 96.06 202 VAL B N 1
ATOM 3587 C CA . VAL B 1 202 ? -9.672 -2.775 -11.922 1 96.06 202 VAL B CA 1
ATOM 3588 C C . VAL B 1 202 ? -9.617 -2.652 -10.398 1 96.06 202 VAL B C 1
ATOM 3590 O O . VAL B 1 202 ? -9.805 -3.639 -9.68 1 96.06 202 VAL B O 1
ATOM 3593 N N . HIS B 1 203 ? -9.359 -1.445 -9.922 1 97.12 203 HIS B N 1
ATOM 3594 C CA . HIS B 1 203 ? -9.32 -1.104 -8.5 1 97.12 203 HIS B CA 1
ATOM 3595 C C . HIS B 1 203 ? -10.188 0.116 -8.203 1 97.12 203 HIS B C 1
ATOM 3597 O O . HIS B 1 203 ? -10.43 0.941 -9.094 1 97.12 203 HIS B O 1
ATOM 3603 N N . LYS B 1 204 ? -10.68 0.164 -6.984 1 96.94 204 LYS B N 1
ATOM 3604 C CA . LYS B 1 204 ? -11.375 1.344 -6.48 1 96.94 204 LYS B CA 1
ATOM 3605 C C . LYS B 1 204 ? -10.406 2.32 -5.82 1 96.94 204 LYS B C 1
ATOM 3607 O O . LYS B 1 204 ? -9.828 2.016 -4.777 1 96.94 204 LYS B O 1
ATOM 3612 N N . CYS B 1 205 ? -10.297 3.512 -6.473 1 97.69 205 CYS B N 1
ATOM 3613 C CA . CYS B 1 205 ? -9.25 4.43 -6.035 1 97.69 205 CYS B CA 1
ATOM 3614 C C . CYS B 1 205 ? -9.844 5.734 -5.527 1 97.69 205 CYS B C 1
ATOM 3616 O O . CYS B 1 205 ? -10.914 6.152 -5.973 1 97.69 205 CYS B O 1
ATOM 3618 N N . ARG B 1 206 ? -9.141 6.32 -4.582 1 96.94 206 ARG B N 1
ATOM 3619 C CA . ARG B 1 206 ? -9.461 7.676 -4.137 1 96.94 206 ARG B CA 1
ATOM 3620 C C . ARG B 1 206 ? -9.109 8.703 -5.211 1 96.94 206 ARG B C 1
ATOM 3622 O O . ARG B 1 206 ? -8.414 8.375 -6.18 1 96.94 206 ARG B O 1
ATOM 3629 N N . ASP B 1 207 ? -9.672 9.875 -5.016 1 97.31 207 ASP B N 1
ATOM 3630 C CA . ASP B 1 207 ? -9.375 10.961 -5.953 1 97.31 207 ASP B CA 1
ATOM 3631 C C . ASP B 1 207 ? -7.973 11.516 -5.715 1 97.31 207 ASP B C 1
ATOM 3633 O O . ASP B 1 207 ? -7.789 12.43 -4.91 1 97.31 207 ASP B O 1
ATOM 3637 N N . LEU B 1 208 ? -7.059 11 -6.445 1 96.75 208 LEU B N 1
ATOM 3638 C CA . LEU B 1 208 ? -5.652 11.336 -6.258 1 96.75 208 LEU B CA 1
ATOM 3639 C C . LEU B 1 208 ? -5.402 12.812 -6.535 1 96.75 208 LEU B C 1
ATOM 3641 O O . LEU B 1 208 ? -4.602 13.453 -5.848 1 96.75 208 LEU B O 1
ATOM 3645 N N . ASP B 1 209 ? -6.047 13.375 -7.484 1 96.19 209 ASP B N 1
ATOM 3646 C CA . ASP B 1 209 ? -5.816 14.766 -7.887 1 96.19 209 ASP B CA 1
ATOM 3647 C C . ASP B 1 209 ? -6.172 15.727 -6.758 1 96.19 209 ASP B C 1
ATOM 3649 O O . ASP B 1 209 ? -5.445 16.688 -6.5 1 96.19 209 ASP B O 1
ATOM 3653 N N . SER B 1 210 ? -7.273 15.484 -6.113 1 97.31 210 SER B N 1
ATOM 3654 C CA . SER B 1 210 ? -7.676 16.359 -5.008 1 97.31 210 SER B CA 1
ATOM 3655 C C . SER B 1 210 ? -6.695 16.25 -3.844 1 97.31 210 SER B C 1
ATOM 3657 O O . SER B 1 210 ? -6.43 17.25 -3.164 1 97.31 210 SER B O 1
ATOM 3659 N N . VAL B 1 211 ? -6.168 15.078 -3.607 1 96.44 211 VAL B N 1
ATOM 3660 C CA . VAL B 1 211 ? -5.184 14.875 -2.551 1 96.44 211 VAL B CA 1
ATOM 3661 C C . VAL B 1 211 ? -3.881 15.578 -2.918 1 96.44 211 VAL B C 1
ATOM 3663 O O . VAL B 1 211 ? -3.285 16.266 -2.086 1 96.44 211 VAL B O 1
ATOM 3666 N N . ALA B 1 212 ? -3.475 15.438 -4.16 1 94.94 212 ALA B N 1
ATOM 3667 C CA . ALA B 1 212 ? -2.27 16.109 -4.637 1 94.94 212 ALA B CA 1
ATOM 3668 C C . ALA B 1 212 ? -2.393 17.625 -4.492 1 94.94 212 ALA B C 1
ATOM 3670 O O . ALA B 1 212 ? -1.446 18.297 -4.066 1 94.94 212 ALA B O 1
ATOM 3671 N N . LYS B 1 213 ? -3.52 18.141 -4.828 1 95.5 213 LYS B N 1
ATOM 3672 C CA . LYS B 1 213 ? -3.752 19.578 -4.707 1 95.5 213 LYS B CA 1
ATOM 3673 C C . LYS B 1 213 ? -3.674 20.016 -3.25 1 95.5 213 LYS B C 1
ATOM 3675 O O . LYS B 1 213 ? -3.113 21.078 -2.947 1 95.5 213 LYS B O 1
ATOM 3680 N N . TRP B 1 214 ? -4.25 19.234 -2.393 1 96.62 214 TRP B N 1
ATOM 3681 C CA . TRP B 1 214 ? -4.176 19.578 -0.974 1 96.62 214 TRP B CA 1
ATOM 3682 C C . TRP B 1 214 ? -2.725 19.641 -0.506 1 96.62 214 TRP B C 1
ATOM 3684 O O . TRP B 1 214 ? -2.34 20.547 0.221 1 96.62 214 TRP B O 1
ATOM 3694 N N . ILE B 1 215 ? -1.917 18.656 -0.884 1 95.38 215 ILE B N 1
ATOM 3695 C CA . ILE B 1 215 ? -0.51 18.609 -0.5 1 95.38 215 ILE B CA 1
ATOM 3696 C C . ILE B 1 215 ? 0.197 19.859 -1.02 1 95.38 215 ILE B C 1
ATOM 3698 O O . ILE B 1 215 ? 0.927 20.531 -0.278 1 95.38 215 ILE B O 1
ATOM 3702 N N . GLU B 1 216 ? -0.046 20.172 -2.238 1 92.5 216 GLU B N 1
ATOM 3703 C CA . GLU B 1 216 ? 0.569 21.344 -2.854 1 92.5 216 GLU B CA 1
ATOM 3704 C C . GLU B 1 216 ? 0.166 22.625 -2.127 1 92.5 216 GLU B C 1
ATOM 3706 O O . GLU B 1 216 ? 1.01 23.484 -1.851 1 92.5 216 GLU B O 1
ATOM 3711 N N . ASP B 1 217 ? -1.066 22.766 -1.761 1 93.94 217 ASP B N 1
ATOM 3712 C CA . ASP B 1 217 ? -1.611 23.984 -1.161 1 93.94 217 ASP B CA 1
ATOM 3713 C C . ASP B 1 217 ? -1.145 24.125 0.284 1 93.94 217 ASP B C 1
ATOM 3715 O O . ASP B 1 217 ? -1.121 25.25 0.818 1 93.94 217 ASP B O 1
ATOM 3719 N N . HIS B 1 218 ? -0.753 23.062 0.913 1 94.56 218 HIS B N 1
ATOM 3720 C CA . HIS B 1 218 ? -0.521 23.125 2.352 1 94.56 218 HIS B CA 1
ATOM 3721 C C . HIS B 1 218 ? 0.943 22.859 2.686 1 94.56 218 HIS B C 1
ATOM 3723 O O . HIS B 1 218 ? 1.344 22.953 3.848 1 94.56 218 HIS B O 1
ATOM 3729 N N . GLU B 1 219 ? 1.71 22.562 1.683 1 93.44 219 GLU B N 1
ATOM 3730 C CA . GLU B 1 219 ? 3.113 22.25 1.933 1 93.44 219 GLU B CA 1
ATOM 3731 C C . GLU B 1 219 ? 3.844 23.438 2.539 1 93.44 219 GLU B C 1
ATOM 3733 O O . GLU B 1 219 ? 3.725 24.562 2.045 1 93.44 219 GLU B O 1
ATOM 3738 N N . VAL B 1 220 ? 4.562 23.125 3.6 1 93.31 220 VAL B N 1
ATOM 3739 C CA . VAL B 1 220 ? 5.355 24.156 4.266 1 93.31 220 VAL B CA 1
ATOM 3740 C C . VAL B 1 220 ? 6.703 24.312 3.557 1 93.31 220 VAL B C 1
ATOM 3742 O O . VAL B 1 220 ? 7.242 23.344 3.02 1 93.31 220 VAL B O 1
ATOM 3745 N N . ALA B 1 221 ? 7.219 25.531 3.557 1 89.81 221 ALA B N 1
ATOM 3746 C CA . ALA B 1 221 ? 8.508 25.797 2.926 1 89.81 221 ALA B CA 1
ATOM 3747 C C . ALA B 1 221 ? 9.609 24.953 3.547 1 89.81 221 ALA B C 1
ATOM 3749 O O . ALA B 1 221 ? 9.562 24.625 4.734 1 89.81 221 ALA B O 1
ATOM 3750 N N . PRO B 1 222 ? 10.562 24.531 2.713 1 86.19 222 PRO B N 1
ATOM 3751 C CA . PRO B 1 222 ? 11.695 23.797 3.268 1 86.19 222 PRO B CA 1
ATOM 3752 C C . PRO B 1 222 ? 12.438 24.578 4.348 1 86.19 222 PRO B C 1
ATOM 3754 O O . PRO B 1 222 ? 12.438 25.812 4.34 1 86.19 222 PRO B O 1
ATOM 3757 N N . PRO B 1 223 ? 13.031 23.844 5.23 1 87.38 223 PRO B N 1
ATOM 3758 C CA . PRO B 1 223 ? 13.789 24.516 6.293 1 87.38 223 PRO B CA 1
ATOM 3759 C C . PRO B 1 223 ? 15.086 25.156 5.781 1 87.38 223 PRO B C 1
ATOM 3761 O O . PRO B 1 223 ? 15.578 24.781 4.711 1 87.38 223 PRO B O 1
ATOM 3764 N N . PRO B 1 224 ? 15.594 26.109 6.602 1 88.06 224 PRO B N 1
ATOM 3765 C CA . PRO B 1 224 ? 16.969 26.562 6.332 1 88.06 224 PRO B CA 1
ATOM 3766 C C . PRO B 1 224 ? 18 25.469 6.582 1 88.06 224 PRO B C 1
ATOM 3768 O O . PRO B 1 224 ? 17.641 24.344 6.949 1 88.06 224 PRO B O 1
ATOM 3771 N N . GLU B 1 225 ? 19.203 25.734 6.27 1 84.69 225 GLU B N 1
ATOM 3772 C CA . GLU B 1 225 ? 20.297 24.766 6.363 1 84.69 225 GLU B CA 1
ATOM 3773 C C . GLU B 1 225 ? 20.391 24.172 7.766 1 84.69 225 GLU B C 1
ATOM 3775 O O . GLU B 1 225 ? 20.703 22.984 7.93 1 84.69 225 GLU B O 1
ATOM 3780 N N . ASN B 1 226 ? 20.047 24.969 8.75 1 86.44 226 ASN B N 1
ATOM 3781 C CA . ASN B 1 226 ? 20.172 24.531 10.133 1 86.44 226 ASN B CA 1
ATOM 3782 C C . ASN B 1 226 ? 18.906 23.828 10.625 1 86.44 226 ASN B C 1
ATOM 3784 O O . ASN B 1 226 ? 18.812 23.5 11.805 1 86.44 226 ASN B O 1
ATOM 3788 N N . GLY B 1 227 ? 17.922 23.641 9.781 1 89.38 227 GLY B N 1
ATOM 3789 C CA . GLY B 1 227 ? 16.688 22.984 10.172 1 89.38 227 GLY B CA 1
ATOM 3790 C C . GLY B 1 227 ? 15.586 23.938 10.578 1 89.38 227 GLY B C 1
ATOM 3791 O O . GLY B 1 227 ? 15.82 25.156 10.664 1 89.38 227 GLY B O 1
ATOM 3792 N N . TYR B 1 228 ? 14.422 23.375 10.805 1 93.88 228 TYR B N 1
ATOM 3793 C CA . TYR B 1 228 ? 13.32 24.203 11.289 1 93.88 228 TYR B CA 1
ATOM 3794 C C . TYR B 1 228 ? 13.625 24.734 12.688 1 93.88 228 TYR B C 1
ATOM 3796 O O . TYR B 1 228 ? 14.117 24.016 13.547 1 93.88 228 TYR B O 1
ATOM 3804 N N . PRO B 1 229 ? 13.398 26.016 12.867 1 95.38 229 PRO B N 1
ATOM 3805 C CA . PRO B 1 229 ? 13.539 26.516 14.234 1 95.38 229 PRO B CA 1
ATOM 3806 C C . PRO B 1 229 ? 12.531 25.906 15.195 1 95.38 229 PRO B C 1
ATOM 3808 O O . PRO B 1 229 ? 11.344 25.797 14.867 1 95.38 229 PRO B O 1
ATOM 3811 N N . MET B 1 230 ? 12.984 25.484 16.344 1 96.31 230 MET B N 1
ATOM 3812 C CA . MET B 1 230 ? 12.125 24.922 17.375 1 96.31 230 MET B CA 1
ATOM 3813 C C . MET B 1 230 ? 11.516 26.031 18.234 1 96.31 230 MET B C 1
ATOM 3815 O O . MET B 1 230 ? 12.234 26.875 18.766 1 96.31 230 MET B O 1
ATOM 3819 N N . PRO B 1 231 ? 10.227 25.984 18.344 1 96.56 231 PRO B N 1
ATOM 3820 C CA . PRO B 1 231 ? 9.633 26.969 19.266 1 96.56 231 PRO B CA 1
ATOM 3821 C C . PRO B 1 231 ? 10.18 26.859 20.688 1 96.56 231 PRO B C 1
ATOM 3823 O O . PRO B 1 231 ? 10.414 25.766 21.172 1 96.56 231 PRO B O 1
ATOM 3826 N N . ALA B 1 232 ? 10.25 27.984 21.359 1 94.81 232 ALA B N 1
ATOM 3827 C CA . ALA B 1 232 ? 10.891 28.062 22.672 1 94.81 232 ALA B CA 1
ATOM 3828 C C . ALA B 1 232 ? 10.109 27.266 23.703 1 94.81 232 ALA B C 1
ATOM 3830 O O . ALA B 1 232 ? 10.695 26.719 24.641 1 94.81 232 ALA B O 1
ATOM 3831 N N . ASP B 1 233 ? 8.836 27.156 23.562 1 95.44 233 ASP B N 1
ATOM 3832 C CA . ASP B 1 233 ? 8 26.484 24.562 1 95.44 233 ASP B CA 1
ATOM 3833 C C . ASP B 1 233 ? 7.758 25.031 24.188 1 95.44 233 ASP B C 1
ATOM 3835 O O . ASP B 1 233 ? 6.871 24.375 24.734 1 95.44 233 ASP B O 1
ATOM 3839 N N . SER B 1 234 ? 8.484 24.484 23.281 1 97.06 234 SER B N 1
ATOM 3840 C CA . SER B 1 234 ? 8.281 23.125 22.797 1 97.06 234 SER B CA 1
ATOM 3841 C C . SER B 1 234 ? 8.648 22.109 23.859 1 97.06 234 SER B C 1
ATOM 3843 O O . SER B 1 234 ? 9.617 22.297 24.609 1 97.06 234 SER B O 1
ATOM 3845 N N . LYS B 1 235 ? 7.855 21.062 23.922 1 97.38 235 LYS B N 1
ATOM 3846 C CA . LYS B 1 235 ? 8.312 19.859 24.625 1 97.38 235 LYS B CA 1
ATOM 3847 C C . LYS B 1 235 ? 9.398 19.141 23.828 1 97.38 235 LYS B C 1
ATOM 3849 O O . LYS B 1 235 ? 9.25 18.906 22.625 1 97.38 235 LYS B O 1
ATOM 3854 N N . VAL B 1 236 ? 10.477 18.828 24.5 1 98 236 VAL B N 1
ATOM 3855 C CA . VAL B 1 236 ? 11.57 18.078 23.875 1 98 236 VAL B CA 1
ATOM 3856 C C . VAL B 1 236 ? 11.664 16.688 24.5 1 98 236 VAL B C 1
ATOM 3858 O O . VAL B 1 236 ? 11.938 16.562 25.688 1 98 236 VAL B O 1
ATOM 3861 N N . TRP B 1 237 ? 11.469 15.68 23.719 1 98 237 TRP B N 1
ATOM 3862 C CA . TRP B 1 237 ? 11.516 14.305 24.203 1 98 237 TRP B CA 1
ATOM 3863 C C . TRP B 1 237 ? 12.953 13.812 24.312 1 98 237 TRP B C 1
ATOM 3865 O O . TRP B 1 237 ? 13.805 14.188 23.5 1 98 237 TRP B O 1
ATOM 3875 N N . GLU B 1 238 ? 13.203 12.945 25.203 1 97.38 238 GLU B N 1
ATOM 3876 C CA . GLU B 1 238 ? 14.531 12.375 25.391 1 97.38 238 GLU B CA 1
ATOM 3877 C C . GLU B 1 238 ? 14.859 11.367 24.297 1 97.38 238 GLU B C 1
ATOM 3879 O O . GLU B 1 238 ? 16.016 11.219 23.906 1 97.38 238 GLU B O 1
ATOM 3884 N N . LYS B 1 239 ? 13.805 10.695 23.891 1 94.19 239 LYS B N 1
ATOM 3885 C CA . LYS B 1 239 ? 14 9.648 22.891 1 94.19 239 LYS B CA 1
ATOM 3886 C C . LYS B 1 239 ? 12.977 9.766 21.766 1 94.19 239 LYS B C 1
ATOM 3888 O O . LYS B 1 239 ? 11.867 10.258 21.969 1 94.19 239 LYS B O 1
ATOM 3893 N N . ALA B 1 240 ? 13.383 9.328 20.625 1 92.75 240 ALA B N 1
ATOM 3894 C CA . ALA B 1 240 ? 12.477 9.258 19.484 1 92.75 240 ALA B CA 1
ATOM 3895 C C . ALA B 1 240 ? 11.406 8.195 19.703 1 92.75 240 ALA B C 1
ATOM 3897 O O . ALA B 1 240 ? 11.641 7.195 20.391 1 92.75 240 ALA B O 1
ATOM 3898 N N . PRO B 1 241 ? 10.359 8.453 19.234 1 89.88 241 PRO B N 1
ATOM 3899 C CA . PRO B 1 241 ? 9.289 7.473 19.406 1 89.88 241 PRO B CA 1
ATOM 3900 C C . PRO B 1 241 ? 9.539 6.188 18.609 1 89.88 241 PRO B C 1
ATOM 3902 O O . PRO B 1 241 ? 10.273 6.203 17.625 1 89.88 241 PRO B O 1
#

Sequence (482 aa):
MAVSVLALTAAGAFLLGKAWQPHLDEKCMRHSSTYSTVMKQVSNKLHDVKFNGTLGKNSQFTGHWGDPNEAMDREWNRWGFGKFVKYASFSRDEFAAMGMDLEGSARFTEEYGGGYIGFLEISHKMHCLNVIRQAYHREYYERPENKKWATWLNDRPITVKVHINHCFEMLRQNIMCSADVGVIPHHWVKDIPDPFANFNTVHKCRDLDSVAKWIEDHEVAPPPENGYPMPADSKVWEKAPMAVSVLALTAAGAFLLGKAWQPHLDEKCMRHSSTYSTVMKQVSNKLHDVKFNGTLGKNSQFTGHWGDPNEAMDREWNRWGFGKFVKYASFSRDEFAAMGMDLEGSARFTEEYGGGYIGFLEISHKMHCLNVIRQAYHREYYERPENKKWATWLNDRPITVKVHINHCFEMLRQNIMCSADVGVIPHHWVKDIPDPFANFNTVHKCRDLDSVAKWIEDHEVAPPPENGYPMPADSKVWEKAP

Secondary structure (DSSP, 8-state):
-HHHHHHHHHHHHHHHHHH--TTHHHHHHHHHS---GGGGTS----EEEE----TT---TTTTTTT---HHHHHHHHTTSBTTB---EEE-HHHHHHTT--TTTS-B--GGGTSSEEEEEHHHHHHHHHHHHHHHHTHHHHTSTTTGGG-GGGGS-HHHHHHHHHHHHHHHHHHHHHH----EEEEEEETT--SPEE----EEEE--HHHHHHHHHHHBPPPPPTT-PPPPTT--EESS--/-HHHHHHHHHHHHHHHHHH--TTHHHHHHHHHS---GGGGTS----EEEE----TT---TTTTTTT---HHHHHHHHTTSBTTB---EEEPHHHHHHTT--TTTS-B--GGGTSSEEEEEHHHHHHHHHHHHHHHHTHHHHTSTTTGGG-GGGGS-HHHHHHHHHHHHHHHHHHHHHH----EEEEEEETT-SSPEE----EEEE--HHHHHHHHHHHBPPPP-TT-PPPPTT--EESS--

Radius of gyration: 25.05 Å; Cα contacts (8 Å, |Δi|>4): 832; chains: 2; bounding box: 85×64×54 Å

=== Feature glossary ===
A reading guide for the features in this record.

Start from the sequence.

  · This is the polypeptide sequence — one letter per residue, N-terminus first. Length ranges from a few dozen residues for small domains to over a thousand for large multi-domain proteins.

Fold it, and you get atomic coordinates and the backbone conformation that goes with them.

  · Structure coordinates are given as an mmCIF _atom_site loop: one row per atom with element, residue name, chain id, sequence number, and x/y/z position in Å. Only the four main-chain atoms per residue are included here; side chains are omitted to keep the record compact.

  · Backbone dihedral angles. Every residue except chain termini has a φ (preceding-C → N → Cα → C) and a ψ (N → Cα → C → next-N). They are reported in degrees following the IUPAC sign convention. Secondary structure is essentially a statement about which (φ, ψ) basin each residue occupies.

  · The SS8 string is DSSP's per-residue secondary-structure call. α-helix (H) means an i→i+4 H-bond ladder; β-strand (E) means the residue participates in a β-sheet; 3₁₀ (G) and π (I) are tighter and wider helices; T/S are turns/bends; '-' is loop.

  · SS3 is a coarse helix/strand/coil call (letters a/b/c) made by the P-SEA algorithm from inter-Cα distances and dihedrals. It is less detailed than DSSP but needs only Cα positions.

Summarize the fold with a handful of shape descriptors and a per-residue structural alphabet.

  · Radius of gyration (Rg) is the root-mean-square distance of Cα atoms from their centroid — a single number for overall size and compactness. A globular domain of N residues has Rg ≈ 2.2·N^0.38 Å; an extended or disordered chain has a much larger Rg. The Cα contact count is the number of residue pairs whose Cα atoms are within 8 Å and are more than four positions apart in sequence — a standard proxy for tertiary packing density. The bounding box is the smallest axis-aligned box enclosing all Cα atoms.

  · The Foldseek 3Di string encodes local tertiary geometry as a 20-letter alphabet — one character per residue — derived from the relative positions of nearby Cα atoms. Unlike the amino-acid sequence, 3Di is a direct function of the 3D structure, so two proteins with the same fold have similar 3Di strings even at low sequence identity.

  · Solvent-accessible surface area (SASA) is the area in Å² traced out by the centre of a 1.4 Å probe sphere (a water molecule) rolled over the protein's van der Waals surface (Shrake–Rupley / Lee–Richards construction). Buried residues have near-zero SASA; fully exposed residues can exceed 200 Å². The total SASA scales roughly with the number of surface residues.

Ask how reliable the model is.

  · pLDDT (predicted Local Distance Difference Test) is AlphaFold's per-residue confidence score, ranging from 0 to 100. Values above 90 indicate high confidence (typically well-packed cores); 70–90 is confident; 50–70 low confidence; below 50 usually means the region is disordered or the prediction is unreliable there. AlphaFold stores pLDDT in the mmCIF B-factor column.

  · B-factor (Debye–Waller factor) reflects atomic displacement in the crystal lattice. It is an experimental observable (units Å²), not a prediction; low values mean the atom is pinned down, high values mean it moves or is heterogeneous across the crystal.

  · Predicted Aligned Error (PAE) is an AlphaFold confidence matrix: entry (i, j) is the expected error in the position of residue j, in ångströms, when the prediction is superimposed on the true structure at residue i. Low PAE within a block of residues means that block is internally rigid and well-predicted; high PAE between two blocks means their relative placement is uncertain even if each block individually is confident.

Place it in context: what it resembles, what it is annotated as, and how it looks.

  · Nearest PDB neighbors are the top structural matches found by Foldseek when searching this structure against the entire Protein Data Bank. Each hit reports a TM-score (0 to 1; >0.5 almost always implies the same fold) and an E-value. These are *structural* homologs — they may share no detectable sequence similarity.

  · Functional annotations link the protein to curated databases. InterPro entries identify conserved domains and families by matching the sequence against member-database signatures (Pfam, PROSITE, CDD, …). Gene Ontology (GO) terms describe molecular function, biological process, and cellular component in a controlled vocabulary. CATH places the structure in a hierarchical fold classification (Class/Architecture/Topology/Homologous-superfamily). The organism is the source species.

  · Three diagnostic plots accompany the record. The Cα contact map visualizes the tertiary structure as a 2D adjacency matrix (8 Å cutoff, sequence-local contacts suppressed). The Ramachandran plot shows the distribution of backbone (φ, ψ) torsions, with points in the α and β basins reflecting secondary structure content. The PAE plot shows AlphaFold's inter-residue confidence as a color matrix.

  · Six rendered views show the 3D structure from the faces of a cube — i.e. along ±x, ±y, ±z. Rendering representation is drawn randomly per protein from cartoon (secondary-structure ribbons), sticks (backbone bonds), or molecular surface; coloring is either N→C rainbow (blue at the N-terminus through red at the C-terminus) or one color per chain.